Protein 6Z34 (pdb70)

Nearest PDB structures (foldseek):
  6z34-assembly1_A  TM=1.003E+00  e=8.029E-71  Pseudomonas putida
  3bry-assembly2_B  TM=9.097E-01  e=4.005E-40  unclassified
  3brz-assembly1_A  TM=8.830E-01  e=1.933E-33  unclassified
  6z38-assembly1_A  TM=8.988E-01  e=1.461E-32  Pseudomonas putida
  6z37-assembly1_A  TM=9.033E-01  e=4.116E-32  Pseudomonas putida

Radius of gyration: 23.29 Å; Cα contacts (8 Å, |Δi|>4): 1225; chains: 1; bounding box: 44×34×77 Å

Structure (mmCIF, N/CA/C/O backbone):
data_6Z34
#
_entry.id   6Z34
#
_cell.length_a   78.890
_cell.length_b   87.580
_cell.length_c   132.780
_cell.angle_alpha   90.000
_cell.angle_beta   90.000
_cell.angle_gamma   90.000
#
_symmetry.space_group_name_H-M   'I 2 2 2'
#
loop_
_entity.id
_entity.type
_entity.pdbx_description
1 polymer CymD
2 water water
#
loop_
_atom_site.group_PDB
_atom_site.id
_atom_site.type_symbol
_atom_site.label_atom_id
_atom_site.label_alt_id
_atom_site.label_comp_id
_atom_site.label_asym_id
_atom_site.label_entity_id
_atom_site.label_seq_id
_atom_site.pdbx_PDB_ins_code
_atom_site.Cartn_x
_atom_site.Cartn_y
_atom_site.Cartn_z
_atom_site.occupancy
_atom_site.B_iso_or_equiv
_atom_site.auth_seq_id
_atom_site.auth_comp_id
_atom_site.auth_asym_id
_atom_site.auth_atom_id
_atom_site.pdbx_PDB_model_num
ATOM 1 N N . ALA A 1 3 ? 24.455 102.078 145.783 1.00 114.38 3 ALA A N 1
ATOM 2 C CA . ALA A 1 3 ? 25.814 102.175 146.311 1.00 118.65 3 ALA A CA 1
ATOM 3 C C . ALA A 1 3 ? 26.179 103.643 146.549 1.00 124.94 3 ALA A C 1
ATOM 4 O O . ALA A 1 3 ? 26.643 104.017 147.633 1.00 116.17 3 ALA A O 1
ATOM 6 N N . PHE A 1 4 ? 25.963 104.463 145.517 1.00 129.55 4 PHE A N 1
ATOM 7 C CA . PHE A 1 4 ? 26.012 105.917 145.630 1.00 138.40 4 PHE A CA 1
ATOM 8 C C . PHE A 1 4 ? 24.793 106.422 146.394 1.00 147.68 4 PHE A C 1
ATOM 9 O O . PHE A 1 4 ? 24.403 105.872 147.430 1.00 156.19 4 PHE A O 1
ATOM 17 N N . ASN A 1 5 ? 24.199 107.490 145.876 1.00 149.47 5 ASN A N 1
ATOM 18 C CA . ASN A 1 5 ? 22.828 107.881 146.173 1.00 142.34 5 ASN A CA 1
ATOM 19 C C . ASN A 1 5 ? 22.211 108.175 144.816 1.00 137.27 5 ASN A C 1
ATOM 20 O O . ASN A 1 5 ? 22.575 109.170 144.181 1.00 131.52 5 ASN A O 1
ATOM 25 N N . LEU A 1 6 ? 21.313 107.298 144.350 1.00 131.96 6 LEU A N 1
ATOM 26 C CA . LEU A 1 6 ? 20.824 107.379 142.973 1.00 120.59 6 LEU A CA 1
ATOM 27 C C . LEU A 1 6 ? 20.327 108.783 142.664 1.00 124.87 6 LEU A C 1
ATOM 28 O O . LEU A 1 6 ? 19.126 109.047 142.616 1.00 129.39 6 LEU A O 1
ATOM 33 N N . VAL A 1 7 ? 21.282 109.708 142.553 1.00 120.72 7 VAL A N 1
ATOM 34 C CA . VAL A 1 7 ? 21.183 110.801 141.595 1.00 109.44 7 VAL A CA 1
ATOM 35 C C . VAL A 1 7 ? 21.511 110.284 140.208 1.00 92.78 7 VAL A C 1
ATOM 36 O O . VAL A 1 7 ? 21.389 111.026 139.228 1.00 107.76 7 VAL A O 1
ATOM 40 N N . GLY A 1 8 ? 21.866 109.005 140.093 1.00 71.03 8 GLY A N 1
ATOM 41 C CA . GLY A 1 8 ? 22.133 108.352 138.821 1.00 73.76 8 GLY A CA 1
ATOM 42 C C . GLY A 1 8 ? 23.576 107.884 138.717 1.00 69.30 8 GLY A C 1
ATOM 43 O O . GLY A 1 8 ? 24.367 107.995 139.656 1.00 66.23 8 GLY A O 1
ATOM 44 N N . VAL A 1 9 ? 23.911 107.340 137.548 1.00 58.03 9 VAL A N 1
ATOM 45 C CA . VAL A 1 9 ? 25.269 106.893 137.243 1.00 59.21 9 VAL A CA 1
ATOM 46 C C . VAL A 1 9 ? 25.758 107.626 135.998 1.00 56.08 9 VAL A C 1
ATOM 47 O O . VAL A 1 9 ? 25.288 107.355 134.880 1.00 51.82 9 VAL A O 1
ATOM 51 N N . GLY A 1 10 ? 26.712 108.538 136.184 1.00 49.40 10 GLY A N 1
ATOM 52 C CA . GLY A 1 10 ? 27.291 109.286 135.087 1.00 51.45 10 GLY A CA 1
ATOM 53 C C . GLY A 1 10 ? 26.528 110.572 134.811 1.00 60.40 10 GLY A C 1
ATOM 54 O O . GLY A 1 10 ? 25.413 110.775 135.306 1.00 57.21 10 GLY A O 1
ATOM 55 N N . PRO A 1 11 ? 27.110 111.464 134.000 1.00 61.71 11 PRO A N 1
ATOM 56 C CA . PRO A 1 11 ? 26.523 112.814 133.848 1.00 51.76 11 PRO A CA 1
ATOM 57 C C . PRO A 1 11 ? 25.225 112.851 133.067 1.00 52.71 11 PRO A C 1
ATOM 58 O O . PRO A 1 11 ? 24.467 113.822 133.210 1.00 51.05 11 PRO A O 1
ATOM 62 N N . VAL A 1 12 ? 24.941 111.847 132.241 1.00 49.26 12 VAL A N 1
ATOM 63 C CA . VAL A 1 12 ? 23.719 111.886 131.441 1.00 57.50 12 VAL A CA 1
ATOM 64 C C . VAL A 1 12 ? 22.527 111.473 132.293 1.00 58.28 12 VAL A C 1
ATOM 65 O O . VAL A 1 12 ? 21.473 112.131 132.291 1.00 46.64 12 VAL A O 1
ATOM 69 N N . SER A 1 13 ? 22.676 110.364 133.017 1.00 45.18 13 SER A N 1
ATOM 70 C CA . SER A 1 13 ? 21.672 109.955 133.986 1.00 48.38 13 SER A CA 1
ATOM 71 C C . SER A 1 13 ? 21.508 111.005 135.086 1.00 53.12 13 SER A C 1
ATOM 72 O O . SER A 1 13 ? 20.386 111.433 135.384 1.00 55.02 13 SER A O 1
ATOM 75 N N . GLN A 1 14 ? 22.617 111.459 135.685 1.00 49.30 14 GLN A N 1
ATOM 76 C CA . GLN A 1 14 ? 22.503 112.439 136.770 1.00 49.66 14 GLN A CA 1
ATOM 77 C C . GLN A 1 14 ? 21.930 113.761 136.275 1.00 52.19 14 GLN A C 1
ATOM 78 O O . GLN A 1 14 ? 21.183 114.423 136.996 1.00 57.47 14 GLN A O 1
ATOM 84 N N . GLY A 1 15 ? 22.279 114.176 135.054 1.00 59.75 15 GLY A N 1
ATOM 85 C CA . GLY A 1 15 ? 21.718 115.407 134.530 1.00 52.16 15 GLY A CA 1
ATOM 86 C C . GLY A 1 15 ? 20.220 115.338 134.356 1.00 58.77 15 GLY A C 1
ATOM 87 O O . GLY A 1 15 ? 19.556 116.383 134.286 1.00 52.81 15 GLY A O 1
ATOM 88 N N . MET A 1 16 ? 19.669 114.125 134.301 1.00 52.35 16 MET A N 1
ATOM 89 C CA . MET A 1 16 ? 18.245 113.889 134.104 1.00 59.36 16 MET A CA 1
ATOM 90 C C . MET A 1 16 ? 17.617 113.283 135.355 1.00 64.19 16 MET A C 1
ATOM 91 O O . MET A 1 16 ? 16.739 112.422 135.263 1.00 60.18 16 MET A O 1
ATOM 96 N N . GLY A 1 17 ? 18.097 113.699 136.530 1.00 57.64 17 GLY A N 1
ATOM 97 C CA . GLY A 1 17 ? 17.465 113.331 137.777 1.00 51.85 17 GLY A CA 1
ATOM 98 C C . GLY A 1 17 ? 17.620 111.889 138.203 1.00 53.56 17 GLY A C 1
ATOM 99 O O . GLY A 1 17 ? 16.946 111.482 139.148 1.00 51.25 17 GLY A O 1
ATOM 100 N N . GLY A 1 18 ? 18.473 111.098 137.540 1.00 51.10 18 GLY A N 1
ATOM 101 C CA . GLY A 1 18 ? 18.712 109.714 137.928 1.00 48.11 18 GLY A CA 1
ATOM 102 C C . GLY A 1 18 ? 18.123 108.630 137.041 1.00 53.45 18 GLY A C 1
ATOM 103 O O . GLY A 1 18 ? 18.198 107.445 137.401 1.00 52.67 18 GLY A O 1
ATOM 104 N N . ILE A 1 19 ? 17.558 108.977 135.889 1.00 50.90 19 ILE A N 1
ATOM 105 C CA . ILE A 1 19 ? 16.891 107.967 135.077 1.00 47.38 19 ILE A CA 1
ATOM 106 C C . ILE A 1 19 ? 17.921 107.058 134.412 1.00 47.67 19 ILE A C 1
ATOM 107 O O . ILE A 1 19 ? 19.113 107.381 134.369 1.00 46.66 19 ILE A O 1
ATOM 112 N N . GLY A 1 20 ? 17.466 105.933 133.857 1.00 48.27 20 GLY A N 1
ATOM 113 C CA . GLY A 1 20 ? 18.338 105.070 133.087 1.00 51.18 20 GLY A CA 1
ATOM 114 C C . GLY A 1 20 ? 17.809 103.671 132.835 1.00 52.48 20 GLY A C 1
ATOM 115 O O . GLY A 1 20 ? 18.443 102.889 132.125 1.00 47.79 20 GLY A O 1
ATOM 116 N N . ALA A 1 21 ? 16.655 103.335 133.418 1.00 48.49 21 ALA A N 1
ATOM 117 C CA . ALA A 1 21 ? 16.084 102.002 133.228 1.00 50.55 21 ALA A CA 1
ATOM 118 C C . ALA A 1 21 ? 15.775 101.712 131.757 1.00 50.45 21 ALA A C 1
ATOM 119 O O . ALA A 1 21 ? 15.822 100.554 131.324 1.00 52.38 21 ALA A O 1
ATOM 121 N N . ALA A 1 22 ? 15.428 102.740 130.985 1.00 46.22 22 ALA A N 1
ATOM 122 C CA . ALA A 1 22 ? 15.078 102.579 129.588 1.00 53.45 22 ALA A CA 1
ATOM 123 C C . ALA A 1 22 ? 15.825 103.550 128.685 1.00 58.98 22 ALA A C 1
ATOM 124 O O . ALA A 1 22 ? 15.760 103.410 127.459 1.00 58.12 22 ALA A O 1
ATOM 126 N N . PHE A 1 23 ? 16.544 104.508 129.251 1.00 54.63 23 PHE A N 1
ATOM 127 C CA . PHE A 1 23 ? 17.187 105.555 128.486 1.00 53.98 23 PHE A CA 1
ATOM 128 C C . PHE A 1 23 ? 18.671 105.252 128.305 1.00 57.59 23 PHE A C 1
ATOM 129 O O . PHE A 1 23 ? 19.350 104.856 129.258 1.00 58.55 23 PHE A O 1
ATOM 137 N N . ASN A 1 24 ? 19.167 105.457 127.084 1.00 50.41 24 ASN A N 1
ATOM 138 C CA . ASN A 1 24 ? 20.563 105.201 126.761 1.00 44.91 24 ASN A CA 1
ATOM 139 C C . ASN A 1 24 ? 21.469 106.173 127.499 1.00 49.87 24 ASN A C 1
ATOM 140 O O . ASN A 1 24 ? 21.704 107.283 127.015 1.00 47.57 24 ASN A O 1
ATOM 145 N N . ILE A 1 25 ? 21.987 105.767 128.660 1.00 55.76 25 ILE A N 1
ATOM 146 C CA . ILE A 1 25 ? 22.806 106.651 129.480 1.00 53.43 25 ILE A CA 1
ATOM 147 C C . ILE A 1 25 ? 24.274 106.421 129.138 1.00 66.36 25 ILE A C 1
ATOM 148 O O . ILE A 1 25 ? 25.172 106.956 129.803 1.00 71.62 25 ILE A O 1
ATOM 153 N N . GLY A 1 26 ? 24.523 105.622 128.097 1.00 64.36 26 GLY A N 1
ATOM 154 C CA . GLY A 1 26 ? 25.879 105.319 127.681 1.00 50.40 26 GLY A CA 1
ATOM 155 C C . GLY A 1 26 ? 26.460 104.122 128.420 1.00 54.00 26 GLY A C 1
ATOM 156 O O . GLY A 1 26 ? 25.741 103.246 128.913 1.00 52.37 26 GLY A O 1
ATOM 157 N N . ALA A 1 27 ? 27.793 104.097 128.505 1.00 47.11 27 ALA A N 1
ATOM 158 C CA . ALA A 1 27 ? 28.480 102.968 129.121 1.00 41.76 27 ALA A CA 1
ATOM 159 C C . ALA A 1 27 ? 28.087 102.755 130.573 1.00 44.33 27 ALA A C 1
ATOM 160 O O . ALA A 1 27 ? 28.182 101.628 131.071 1.00 51.42 27 ALA A O 1
ATOM 162 N N . GLN A 1 28 ? 27.670 103.811 131.273 1.00 50.07 28 GLN A N 1
ATOM 163 C CA . GLN A 1 28 ? 27.223 103.657 132.653 1.00 47.45 28 GLN A CA 1
ATOM 164 C C . GLN A 1 28 ? 26.037 102.711 132.790 1.00 48.83 28 GLN A C 1
ATOM 165 O O . GLN A 1 28 ? 25.738 102.290 133.916 1.00 43.34 28 GLN A O 1
ATOM 171 N N . GLY A 1 29 ? 25.383 102.329 131.679 1.00 43.67 29 GLY A N 1
ATOM 172 C CA . GLY A 1 29 ? 24.326 101.336 131.761 1.00 43.01 29 GLY A CA 1
ATOM 173 C C . GLY A 1 29 ? 24.785 100.049 132.419 1.00 48.92 29 GLY A C 1
ATOM 174 O O . GLY A 1 29 ? 23.987 99.345 133.040 1.00 48.78 29 GLY A O 1
ATOM 175 N N . MET A 1 30 ? 26.069 99.721 132.288 1.00 44.65 30 MET A N 1
ATOM 176 C CA . MET A 1 30 ? 26.721 98.656 133.046 1.00 52.03 30 MET A CA 1
ATOM 177 C C . MET A 1 30 ? 26.299 98.641 134.517 1.00 52.68 30 MET A C 1
ATOM 178 O O . MET A 1 30 ? 26.190 97.575 135.143 1.00 44.49 30 MET A O 1
ATOM 183 N N . MET A 1 31 ? 26.098 99.826 135.089 1.00 46.52 31 MET A N 1
ATOM 184 C CA . MET A 1 31 ? 25.810 99.950 136.510 1.00 57.84 31 MET A CA 1
ATOM 185 C C . MET A 1 31 ? 24.369 100.334 136.775 1.00 53.01 31 MET A C 1
ATOM 186 O O . MET A 1 31 ? 24.029 100.626 137.919 1.00 48.86 31 MET A O 1
ATOM 191 N N . LEU A 1 32 ? 23.519 100.375 135.748 1.00 40.10 32 LEU A N 1
ATOM 192 C CA . LEU A 1 32 ? 22.108 100.662 135.985 1.00 46.66 32 LEU A CA 1
ATOM 193 C C . LEU A 1 32 ? 21.294 99.551 135.349 1.00 48.14 32 LEU A C 1
ATOM 194 O O . LEU A 1 32 ? 21.046 98.509 135.977 1.00 47.62 32 LEU A O 1
ATOM 199 N N . ASN A 1 33 ? 20.901 99.740 134.095 1.00 45.82 33 ASN A N 1
ATOM 200 C CA . ASN A 1 33 ? 20.263 98.662 133.345 1.00 45.38 33 ASN A CA 1
ATOM 201 C C . ASN A 1 33 ? 21.177 98.329 132.178 1.00 47.57 33 ASN A C 1
ATOM 202 O O . ASN A 1 33 ? 21.210 99.059 131.168 1.00 43.54 33 ASN A O 1
ATOM 207 N N . PRO A 1 34 ? 21.961 97.259 132.284 1.00 48.16 34 PRO A N 1
ATOM 208 C CA . PRO A 1 34 ? 22.880 96.911 131.193 1.00 40.40 34 PRO A CA 1
ATOM 209 C C . PRO A 1 34 ? 22.180 96.595 129.880 1.00 41.23 34 PRO A C 1
ATOM 210 O O . PRO A 1 34 ? 22.835 96.632 128.833 1.00 42.92 34 PRO A O 1
ATOM 214 N N . ALA A 1 35 ? 20.870 96.324 129.880 1.00 44.58 35 ALA A N 1
ATOM 215 C CA . ALA A 1 35 ? 20.181 96.126 128.606 1.00 41.30 35 ALA A CA 1
ATOM 216 C C . ALA A 1 35 ? 20.265 97.371 127.737 1.00 44.62 35 ALA A C 1
ATOM 217 O O . ALA A 1 35 ? 20.202 97.264 126.505 1.00 46.48 35 ALA A O 1
ATOM 219 N N . THR A 1 36 ? 20.460 98.557 128.344 1.00 43.03 36 THR A N 1
ATOM 220 C CA . THR A 1 36 ? 20.488 99.773 127.528 1.00 45.22 36 THR A CA 1
ATOM 221 C C . THR A 1 36 ? 21.756 99.888 126.692 1.00 53.97 36 THR A C 1
ATOM 222 O O . THR A 1 36 ? 21.810 100.739 125.798 1.00 53.04 36 THR A O 1
ATOM 226 N N . LEU A 1 37 ? 22.775 99.068 126.970 1.00 52.75 37 LEU A N 1
ATOM 227 C CA . LEU A 1 37 ? 24.000 99.111 126.185 1.00 48.30 37 LEU A CA 1
ATOM 228 C C . LEU A 1 37 ? 23.777 98.736 124.730 1.00 48.47 37 LEU A C 1
ATOM 229 O O . LEU A 1 37 ? 24.548 99.177 123.876 1.00 52.11 37 LEU A O 1
ATOM 234 N N . THR A 1 38 ? 22.736 97.956 124.415 1.00 49.92 38 THR A N 1
ATOM 235 C CA . THR A 1 38 ? 22.434 97.705 123.004 1.00 52.81 38 THR A CA 1
ATOM 236 C C . THR A 1 38 ? 22.026 98.971 122.254 1.00 50.89 38 THR A C 1
ATOM 237 O O . THR A 1 38 ? 22.026 98.953 121.020 1.00 53.61 38 THR A O 1
ATOM 241 N N . GLN A 1 39 ? 21.716 100.067 122.960 1.00 51.46 39 GLN A N 1
ATOM 242 C CA . GLN A 1 39 ? 21.422 101.357 122.327 1.00 44.60 39 GLN A CA 1
ATOM 243 C C . GLN A 1 39 ? 22.682 102.053 121.804 1.00 50.42 39 GLN A C 1
ATOM 244 O O . GLN A 1 39 ? 22.577 102.938 120.950 1.00 46.56 39 GLN A O 1
ATOM 250 N N . MET A 1 40 ? 23.866 101.698 122.305 1.00 44.14 40 MET A N 1
ATOM 251 C CA . MET A 1 40 ? 25.080 102.360 121.839 1.00 49.22 40 MET A CA 1
ATOM 252 C C . MET A 1 40 ? 25.446 101.905 120.433 1.00 50.11 40 MET A C 1
ATOM 253 O O . MET A 1 40 ? 25.152 100.779 120.033 1.00 49.86 40 MET A O 1
ATOM 258 N N . GLN A 1 41 ? 26.114 102.797 119.694 1.00 46.07 41 GLN A N 1
ATOM 259 C CA . GLN A 1 41 ? 26.577 102.490 118.345 1.00 46.77 41 GLN A CA 1
ATOM 260 C C . GLN A 1 41 ? 27.630 101.389 118.372 1.00 50.05 41 GLN A C 1
ATOM 261 O O . GLN A 1 41 ? 28.330 101.187 119.368 1.00 49.94 41 GLN A O 1
ATOM 267 N N . GLU A 1 42 ? 27.729 100.670 117.259 1.00 50.24 42 GLU A N 1
ATOM 268 C CA . GLU A 1 42 ? 28.749 99.650 117.093 1.00 48.05 42 GLU A CA 1
ATOM 269 C C . GLU A 1 42 ? 30.124 100.301 117.078 1.00 61.22 42 GLU A C 1
ATOM 270 O O . GLU A 1 42 ? 30.296 101.427 116.597 1.00 61.14 42 GLU A O 1
ATOM 276 N N . GLY A 1 43 ? 31.107 99.587 117.639 1.00 58.22 43 GLY A N 1
ATOM 277 C CA . GLY A 1 43 ? 32.477 100.030 117.764 1.00 49.28 43 GLY A CA 1
ATOM 278 C C . GLY A 1 43 ? 32.964 99.839 119.194 1.00 50.15 43 GLY A C 1
ATOM 279 O O . GLY A 1 43 ? 32.438 99.014 119.949 1.00 54.09 43 GLY A O 1
ATOM 280 N N . MET A 1 44 ? 33.972 100.617 119.572 1.00 44.34 44 MET A N 1
ATOM 281 C CA . MET A 1 44 ? 34.601 100.504 120.875 1.00 50.22 44 MET A CA 1
ATOM 282 C C . MET A 1 44 ? 34.601 101.858 121.545 1.00 51.44 44 MET A C 1
ATOM 283 O O . MET A 1 44 ? 35.001 102.862 120.941 1.00 50.03 44 MET A O 1
ATOM 288 N N . HIS A 1 45 ? 34.155 101.861 122.793 1.00 52.15 45 HIS A N 1
ATOM 289 C CA . HIS A 1 45 ? 33.865 103.070 123.543 1.00 56.89 45 HIS A CA 1
ATOM 290 C C . HIS A 1 45 ? 34.713 103.075 124.800 1.00 51.86 45 HIS A C 1
ATOM 291 O O . HIS A 1 45 ? 34.780 102.070 125.516 1.00 55.95 45 HIS A O 1
ATOM 298 N N . LEU A 1 46 ? 35.383 104.191 125.043 1.00 47.07 46 LEU A N 1
ATOM 299 C CA . LEU A 1 46 ? 36.235 104.365 126.205 1.00 47.57 46 LEU A CA 1
ATOM 300 C C . LEU A 1 46 ? 35.722 105.577 126.944 1.00 41.57 46 LEU A C 1
ATOM 301 O O . LEU A 1 46 ? 35.594 106.653 126.355 1.00 48.98 46 LEU A O 1
ATOM 306 N N . GLY A 1 47 ? 35.437 105.408 128.224 1.00 40.91 47 GLY A N 1
ATOM 307 C CA . GLY A 1 47 ? 34.875 106.501 128.972 1.00 41.12 47 GLY A CA 1
ATOM 308 C C . GLY A 1 47 ? 35.702 106.784 130.199 1.00 48.57 47 GLY A C 1
ATOM 309 O O . GLY A 1 47 ? 36.158 105.864 130.895 1.00 41.80 47 GLY A O 1
ATOM 310 N N . LEU A 1 48 ? 35.889 108.077 130.451 1.00 47.12 48 LEU A N 1
ATOM 311 C CA . LEU A 1 48 ? 36.673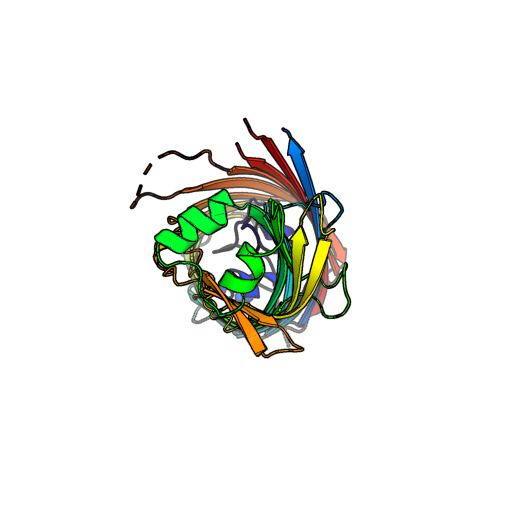 108.608 131.548 1.00 55.35 48 LEU A CA 1
ATOM 312 C C . LEU A 1 48 ? 35.838 109.680 132.185 1.00 47.23 48 LEU A C 1
ATOM 313 O O . LEU A 1 48 ? 35.417 110.613 131.490 1.00 49.26 48 LEU A O 1
ATOM 318 N N . GLY A 1 49 ? 35.685 109.606 133.498 1.00 42.34 49 GLY A N 1
ATOM 319 C CA . GLY A 1 49 ? 34.927 110.646 134.160 1.00 47.94 49 GLY A CA 1
ATOM 320 C C . GLY A 1 49 ? 35.098 110.548 135.653 1.00 49.95 49 GLY A C 1
ATOM 321 O O . GLY A 1 49 ? 35.741 109.628 136.171 1.00 50.70 49 GLY A O 1
ATOM 322 N N . MET A 1 50 ? 34.484 111.507 136.342 1.00 51.21 50 MET A N 1
ATOM 323 C CA . MET A 1 50 ? 34.497 111.507 137.791 1.00 56.52 50 MET A CA 1
ATOM 324 C C . MET A 1 50 ? 33.301 112.280 138.314 1.00 60.18 50 MET A C 1
ATOM 325 O O . MET A 1 50 ? 32.742 113.148 137.632 1.00 55.26 50 MET A O 1
ATOM 330 N N . ASP A 1 51 ? 32.937 111.958 139.555 1.00 59.21 51 ASP A N 1
ATOM 331 C CA . ASP A 1 51 ? 31.988 112.722 140.346 1.00 59.06 51 ASP A CA 1
ATOM 332 C C . ASP A 1 51 ? 32.755 113.481 141.418 1.00 61.76 51 ASP A C 1
ATOM 333 O O . ASP A 1 51 ? 33.686 112.945 142.030 1.00 59.61 51 ASP A O 1
ATOM 338 N N . ILE A 1 52 ? 32.365 114.732 141.626 1.00 58.20 52 ILE A N 1
ATOM 339 C CA . ILE A 1 52 ? 32.974 115.618 142.601 1.00 60.70 52 ILE A CA 1
ATOM 340 C C . ILE A 1 52 ? 31.859 116.033 143.544 1.00 66.87 52 ILE A C 1
ATOM 341 O O . ILE A 1 52 ? 30.988 116.836 143.177 1.00 65.86 52 ILE A O 1
ATOM 346 N N . ILE A 1 53 ? 31.867 115.470 144.746 1.00 63.83 53 ILE A N 1
ATOM 347 C CA . ILE A 1 53 ? 30.799 115.654 145.712 1.00 58.11 53 ILE A CA 1
ATOM 348 C C . ILE A 1 53 ? 31.316 116.550 146.825 1.00 67.04 53 ILE A C 1
ATOM 349 O O . ILE A 1 53 ? 32.263 116.185 147.530 1.00 59.84 53 ILE A O 1
ATOM 354 N N . THR A 1 54 ? 30.695 117.716 146.978 1.00 69.49 54 THR A N 1
ATOM 355 C CA . THR A 1 54 ? 30.884 118.581 148.131 1.00 75.35 54 THR A CA 1
ATOM 356 C C . THR A 1 54 ? 29.582 118.643 148.919 1.00 76.86 54 THR A C 1
ATOM 357 O O . THR A 1 54 ? 28.502 118.808 148.340 1.00 78.27 54 THR A O 1
ATOM 361 N N . ALA A 1 55 ? 29.682 118.507 150.234 1.00 75.31 55 ALA A N 1
ATOM 362 C CA . ALA A 1 55 ? 28.508 118.490 151.087 1.00 77.68 55 ALA A CA 1
ATOM 363 C C . ALA A 1 55 ? 28.623 119.556 152.166 1.00 91.32 55 ALA A C 1
ATOM 364 O O . ALA A 1 55 ? 29.709 120.064 152.455 1.00 92.43 55 ALA A O 1
ATOM 366 N N . GLU A 1 56 ? 27.474 119.893 152.752 1.00 95.09 56 GLU A N 1
ATOM 367 C CA . GLU A 1 56 ? 27.381 120.901 153.798 1.00 97.84 56 GLU A CA 1
ATOM 368 C C . GLU A 1 56 ? 26.250 120.498 154.728 1.00 94.42 56 GLU A C 1
ATOM 369 O O . GLU A 1 56 ? 25.227 119.977 154.280 1.00 90.22 56 GLU A O 1
ATOM 375 N N . LEU A 1 57 ? 26.428 120.741 156.020 1.00 103.40 57 LEU A N 1
ATOM 376 C CA . LEU A 1 57 ? 25.426 120.332 156.990 1.00 101.04 57 LEU A CA 1
ATOM 377 C C . LEU A 1 57 ? 25.231 121.448 158.000 1.00 108.98 57 LEU A C 1
ATOM 378 O O . LEU A 1 57 ? 26.172 121.823 158.703 1.00 112.63 57 LEU A O 1
ATOM 383 N N . GLU A 1 58 ? 24.004 121.969 158.063 1.00 117.43 58 GLU A N 1
ATOM 384 C CA . GLU A 1 58 ? 23.639 123.071 158.947 1.00 123.81 58 GLU A CA 1
ATOM 385 C C . GLU A 1 58 ? 23.093 122.534 160.265 1.00 118.25 58 GLU A C 1
ATOM 386 O O . GLU A 1 58 ? 22.319 121.569 160.278 1.00 114.15 58 GLU A O 1
ATOM 392 N N . VAL A 1 59 ? 23.491 123.181 161.364 1.00 117.48 59 VAL A N 1
ATOM 393 C CA . VAL A 1 59 ? 23.106 122.807 162.737 1.00 116.53 59 VAL A CA 1
ATOM 394 C C . VAL A 1 59 ? 22.970 121.296 162.932 1.00 112.18 59 VAL A C 1
ATOM 395 O O . VAL A 1 59 ? 23.441 120.737 163.920 1.00 111.97 59 VAL A O 1
ATOM 399 N N . ARG A 1 75 ? 33.539 114.158 159.673 1.00 152.14 75 ARG A N 1
ATOM 400 C CA . ARG A 1 75 ? 32.588 114.751 158.740 1.00 152.94 75 ARG A CA 1
ATOM 401 C C . ARG A 1 75 ? 33.229 115.882 157.935 1.00 153.49 75 ARG A C 1
ATOM 402 O O . ARG A 1 75 ? 33.170 117.049 158.326 1.00 156.60 75 ARG A O 1
ATOM 410 N N . ASN A 1 76 ? 33.840 115.527 156.808 1.00 149.03 76 ASN A N 1
ATOM 411 C CA . ASN A 1 76 ? 34.543 116.477 155.954 1.00 148.58 76 ASN A CA 1
ATOM 412 C C . ASN A 1 76 ? 33.620 116.937 154.832 1.00 148.90 76 ASN A C 1
ATOM 413 O O . ASN A 1 76 ? 33.086 116.113 154.081 1.00 148.41 76 ASN A O 1
ATOM 418 N N . ASN A 1 77 ? 33.425 118.254 154.730 1.00 145.98 77 ASN A N 1
ATOM 419 C CA . ASN A 1 77 ? 32.682 118.804 153.604 1.00 139.16 77 ASN A CA 1
ATOM 420 C C . ASN A 1 77 ? 33.481 118.741 152.312 1.00 136.21 77 ASN A C 1
ATOM 421 O O . ASN A 1 77 ? 32.886 118.762 151.228 1.00 126.02 77 ASN A O 1
ATOM 426 N N . GLY A 1 78 ? 34.808 118.632 152.417 1.00 141.15 78 GLY A N 1
ATOM 427 C CA . GLY A 1 78 ? 35.723 118.807 151.313 1.00 136.38 78 GLY A CA 1
ATOM 428 C C . GLY A 1 78 ? 35.416 117.964 150.098 1.00 126.96 78 GLY A C 1
ATOM 429 O O . GLY A 1 78 ? 34.678 116.975 150.160 1.00 132.20 78 GLY A O 1
ATOM 430 N N . PRO A 1 79 ? 35.991 118.351 148.958 1.00 111.53 79 PRO A N 1
ATOM 431 C CA . PRO A 1 79 ? 35.696 117.659 147.698 1.00 94.13 79 PRO A CA 1
ATOM 432 C C . PRO A 1 79 ? 36.001 116.172 147.741 1.00 91.19 79 PRO A C 1
ATOM 433 O O . PRO A 1 79 ? 37.164 115.772 147.839 1.00 100.22 79 PRO A O 1
ATOM 437 N N . TYR A 1 80 ? 34.962 115.345 147.682 1.00 81.42 80 TYR A N 1
ATOM 438 C CA . TYR A 1 80 ? 35.129 113.926 147.417 1.00 68.15 80 TYR A CA 1
ATOM 439 C C . TYR A 1 80 ? 35.119 113.705 145.910 1.00 70.63 80 TYR A C 1
ATOM 440 O O . TYR A 1 80 ? 34.316 114.299 145.186 1.00 74.66 80 TYR A O 1
ATOM 449 N N . VAL A 1 81 ? 36.038 112.870 145.441 1.00 58.34 81 VAL A N 1
ATOM 450 C CA . VAL A 1 81 ? 36.221 112.601 144.027 1.00 52.18 81 VAL A CA 1
ATOM 451 C C . VAL A 1 81 ? 36.006 111.114 143.813 1.00 57.72 81 VAL A C 1
ATOM 452 O O . VAL A 1 81 ? 36.681 110.290 144.443 1.00 61.59 81 VAL A O 1
ATOM 456 N N . ALA A 1 82 ? 35.071 110.775 142.925 1.00 49.11 82 ALA A N 1
ATOM 457 C CA . ALA A 1 82 ? 34.774 109.388 142.577 1.00 53.89 82 ALA A CA 1
ATOM 458 C C . ALA A 1 82 ? 35.005 109.170 141.087 1.00 56.05 82 ALA A C 1
ATOM 459 O O . ALA A 1 82 ? 34.180 109.604 140.265 1.00 49.96 82 ALA A O 1
ATOM 461 N N . PRO A 1 83 ? 36.103 108.527 140.688 1.00 60.50 83 PRO A N 1
ATOM 462 C CA . PRO A 1 83 ? 36.352 108.281 139.259 1.00 49.93 83 PRO A CA 1
ATOM 463 C C . PRO A 1 83 ? 35.546 107.111 138.716 1.00 55.95 83 PRO A C 1
ATOM 464 O O . PRO A 1 83 ? 35.137 106.200 139.444 1.00 54.16 83 PRO A O 1
ATOM 468 N N . GLU A 1 84 ? 35.336 107.149 137.396 1.00 45.30 84 GLU A N 1
ATOM 469 C CA . GLU A 1 84 ? 34.665 106.081 136.671 1.00 47.32 84 GLU A CA 1
ATOM 470 C C . GLU A 1 84 ? 35.402 105.815 135.369 1.00 50.46 84 GLU A C 1
ATOM 471 O O . GLU A 1 84 ? 35.678 106.746 134.609 1.00 57.32 84 GLU A O 1
ATOM 477 N N . LEU A 1 85 ? 35.676 104.539 135.114 1.00 49.12 85 LEU A N 1
ATOM 478 C CA . LEU A 1 85 ? 36.361 104.044 133.929 1.00 49.18 85 LEU A CA 1
ATOM 479 C C . LEU A 1 85 ? 35.455 103.058 133.215 1.00 47.27 85 LEU A C 1
ATOM 480 O O . LEU A 1 85 ? 34.877 102.184 133.864 1.00 47.24 85 LEU A O 1
ATOM 485 N N . SER A 1 86 ? 35.381 103.141 131.877 1.00 42.98 86 SER A N 1
ATOM 486 C CA . SER A 1 86 ? 34.606 102.145 131.143 1.00 42.55 86 SER A CA 1
ATOM 487 C C . SER A 1 86 ? 35.202 101.838 129.781 1.00 47.53 86 SER A C 1
ATOM 488 O O . SER A 1 86 ? 35.717 102.717 129.083 1.00 52.36 86 SER A O 1
ATOM 491 N N . LEU A 1 87 ? 35.081 100.566 129.414 1.00 41.89 87 LEU A N 1
ATOM 492 C CA . LEU A 1 87 ? 35.430 100.043 128.103 1.00 47.00 87 LEU A CA 1
ATOM 493 C C . LEU A 1 87 ? 34.248 99.199 127.647 1.00 49.33 87 LEU A C 1
ATOM 494 O O . LEU A 1 87 ? 33.914 98.204 128.296 1.00 52.13 87 LEU A O 1
ATOM 499 N N . VAL A 1 88 ? 33.624 99.578 126.537 1.00 47.75 88 VAL A N 1
ATOM 500 C CA . VAL A 1 88 ? 32.473 98.861 126.003 1.00 49.81 88 VAL A CA 1
ATOM 501 C C . VAL A 1 88 ? 32.727 98.517 124.536 1.00 51.47 88 VAL A C 1
ATOM 502 O O . VAL A 1 88 ? 33.062 99.396 123.736 1.00 58.42 88 VAL A O 1
ATOM 506 N N . TRP A 1 89 ? 32.545 97.247 124.187 1.00 46.96 89 TRP A N 1
ATOM 507 C CA . TRP A 1 89 ? 32.549 96.792 122.802 1.00 45.84 89 TRP A CA 1
ATOM 508 C C . TRP A 1 89 ? 31.112 96.522 122.345 1.00 51.05 89 TRP A C 1
ATOM 509 O O . TRP A 1 89 ? 30.351 95.827 123.034 1.00 47.81 89 TRP A O 1
ATOM 520 N N . ARG A 1 90 ? 30.743 97.082 121.192 1.00 50.48 90 ARG A N 1
ATOM 521 C CA . ARG A 1 90 ? 29.415 96.923 120.594 1.00 44.90 90 ARG A CA 1
ATOM 522 C C . ARG A 1 90 ? 29.577 96.380 119.185 1.00 43.12 90 ARG A C 1
ATOM 523 O O . ARG A 1 90 ? 30.120 97.069 118.319 1.00 43.92 90 ARG A O 1
ATOM 531 N N . GLY A 1 91 ? 29.088 95.174 118.940 1.00 51.08 91 GLY A N 1
ATOM 532 C CA . GLY A 1 91 ? 29.039 94.643 117.586 1.00 61.60 91 GLY A CA 1
ATOM 533 C C . GLY A 1 91 ? 27.839 93.745 117.360 1.00 56.42 91 GLY A C 1
ATOM 534 O O . GLY A 1 91 ? 27.494 92.906 118.196 1.00 53.43 91 GLY A O 1
ATOM 535 N N . GLU A 1 92 ? 27.229 93.900 116.185 1.00 54.70 92 GLU A N 1
ATOM 536 C CA . GLU A 1 92 ? 26.068 93.103 115.802 1.00 57.83 92 GLU A CA 1
ATOM 537 C C . GLU A 1 92 ? 25.027 93.237 116.905 1.00 53.73 92 GLU A C 1
ATOM 538 O O . GLU A 1 92 ? 24.608 94.359 117.214 1.00 62.60 92 GLU A O 1
ATOM 544 N N . ARG A 1 93 ? 24.642 92.122 117.537 1.00 52.68 93 ARG A N 1
ATOM 545 C CA . ARG A 1 93 ? 23.590 92.085 118.555 1.00 56.12 93 ARG A CA 1
ATOM 546 C C . ARG A 1 93 ? 24.118 92.151 119.975 1.00 56.45 93 ARG A C 1
ATOM 547 O O . ARG A 1 93 ? 23.316 92.168 120.908 1.00 60.92 93 ARG A O 1
ATOM 555 N N . TYR A 1 94 ? 25.434 92.144 120.170 1.00 48.27 94 TYR A N 1
ATOM 556 C CA . TYR A 1 94 ? 26.006 92.019 121.498 1.00 47.70 94 TYR A CA 1
ATOM 557 C C . TYR A 1 94 ? 26.665 93.322 121.913 1.00 54.75 94 TYR A C 1
ATOM 558 O O . TYR A 1 94 ? 27.127 94.106 121.073 1.00 51.41 94 TYR A O 1
ATOM 567 N N . ALA A 1 95 ? 26.681 93.537 123.228 1.00 48.19 95 ALA A N 1
ATOM 568 C CA . ALA A 1 95 ? 27.527 94.520 123.874 1.00 49.58 95 ALA A CA 1
ATOM 569 C C . ALA A 1 95 ? 28.287 93.806 124.972 1.00 47.55 95 ALA A C 1
ATOM 570 O O . ALA A 1 95 ? 27.719 92.958 125.663 1.00 43.63 95 ALA A O 1
ATOM 572 N N . LEU A 1 96 ? 29.586 94.119 125.095 1.00 50.05 96 LEU A N 1
ATOM 573 C CA . LEU A 1 96 ? 30.453 93.608 126.149 1.00 41.98 96 LEU A CA 1
ATOM 574 C C . LEU A 1 96 ? 31.101 94.792 126.834 1.00 50.56 96 LEU A C 1
ATOM 575 O O . LEU 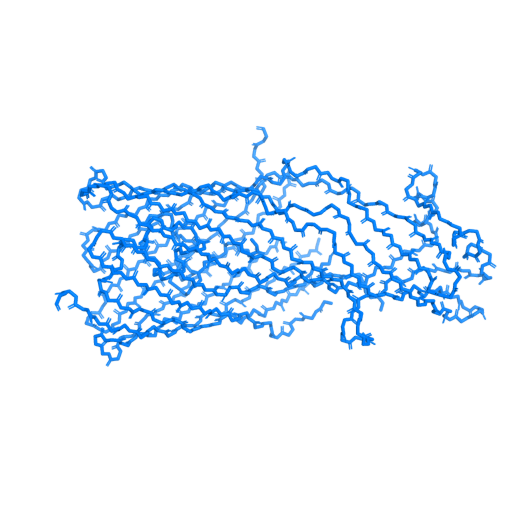A 1 96 ? 31.556 95.731 126.170 1.00 53.33 96 LEU A O 1
ATOM 580 N N . GLY A 1 97 ? 31.145 94.749 128.154 1.00 44.51 97 GLY A N 1
ATOM 581 C CA . GLY A 1 97 ? 31.618 95.885 128.914 1.00 44.95 97 GLY A CA 1
ATOM 582 C C . GLY A 1 97 ? 32.368 95.453 130.148 1.00 44.02 97 GLY A C 1
ATOM 583 O O . GLY A 1 97 ? 32.122 94.387 130.721 1.00 55.48 97 GLY A O 1
ATOM 584 N N . VAL A 1 98 ? 33.283 96.314 130.562 1.00 46.54 98 VAL A N 1
ATOM 585 C CA . VAL A 1 98 ? 33.909 96.220 131.868 1.00 42.62 98 VAL A CA 1
ATOM 586 C C . VAL A 1 98 ? 34.197 97.646 132.309 1.00 45.84 98 VAL A C 1
ATOM 587 O O . VAL A 1 98 ? 34.334 98.550 131.482 1.00 49.95 98 VAL A O 1
ATOM 591 N N . GLY A 1 99 ? 34.285 97.855 133.615 1.00 46.86 99 GLY A N 1
ATOM 592 C CA . GLY A 1 99 ? 34.644 99.172 134.097 1.00 44.21 99 GLY A CA 1
ATOM 593 C C . GLY A 1 99 ? 34.997 99.166 135.569 1.00 46.08 99 GLY A C 1
ATOM 594 O O . GLY A 1 99 ? 35.083 98.117 136.213 1.00 46.98 99 GLY A O 1
ATOM 595 N N . ALA A 1 100 ? 35.226 100.363 136.086 1.00 44.96 100 ALA A N 1
ATOM 596 C CA . ALA A 1 100 ? 35.516 100.550 137.503 1.00 48.31 100 ALA A CA 1
ATOM 597 C C . ALA A 1 100 ? 34.787 101.805 137.931 1.00 52.50 100 ALA A C 1
ATOM 598 O O . ALA A 1 100 ? 35.079 102.893 137.418 1.00 50.99 100 ALA A O 1
ATOM 600 N N . PHE A 1 101 ? 33.835 101.636 138.850 1.00 40.63 101 PHE A N 1
ATOM 601 C CA . PHE A 1 101 ? 32.948 102.693 139.303 1.00 40.06 101 PHE A CA 1
ATOM 602 C C . PHE A 1 101 ? 33.124 102.836 140.809 1.00 51.35 101 PHE A C 1
ATOM 603 O O . PHE A 1 101 ? 32.891 101.883 141.561 1.00 48.13 101 PHE A O 1
ATOM 611 N N . ALA A 1 102 ? 33.526 104.019 141.241 1.00 45.73 102 ALA A N 1
ATOM 612 C CA . ALA A 1 102 ? 33.861 104.282 142.624 1.00 54.90 102 ALA A CA 1
ATOM 613 C C . ALA A 1 102 ? 32.828 105.216 143.222 1.00 56.12 102 ALA A C 1
ATOM 614 O O . ALA A 1 102 ? 32.267 106.073 142.530 1.00 56.76 102 ALA A O 1
ATOM 616 N N . SER A 1 103 ? 32.566 105.026 144.510 1.00 62.69 103 SER A N 1
ATOM 617 C CA . SER A 1 103 ? 31.764 105.961 145.280 1.00 64.46 103 SER A CA 1
ATOM 618 C C . SER A 1 103 ? 32.470 106.245 146.594 1.00 66.69 103 SER A C 1
ATOM 619 O O . SER A 1 103 ? 33.099 105.358 147.180 1.00 69.61 103 SER A O 1
ATOM 622 N N . ASP A 1 104 ? 32.356 107.495 147.040 1.00 72.67 104 ASP A N 1
ATOM 623 C CA . ASP A 1 104 ? 33.050 108.035 148.198 1.00 62.71 104 ASP A CA 1
ATOM 624 C C . ASP A 1 104 ? 32.088 108.955 148.932 1.00 70.63 104 ASP A C 1
ATOM 625 O O . ASP A 1 104 ? 31.339 109.706 148.299 1.00 68.63 104 ASP A O 1
ATOM 630 N N . GLY A 1 105 ? 32.114 108.902 150.260 1.00 73.49 105 GLY A N 1
ATOM 631 C CA . GLY A 1 105 ? 31.284 109.778 151.067 1.00 64.11 105 GLY A CA 1
ATOM 632 C C . GLY A 1 105 ? 31.360 109.368 152.517 1.00 70.52 105 GLY A C 1
ATOM 633 O O . GLY A 1 105 ? 31.901 108.313 152.864 1.00 71.00 105 GLY A O 1
ATOM 634 N N . VAL A 1 106 ? 30.798 110.223 153.371 1.00 74.07 106 VAL A N 1
ATOM 635 C CA . VAL A 1 106 ? 30.907 110.066 154.818 1.00 87.92 106 VAL A CA 1
ATOM 636 C C . VAL A 1 106 ? 29.534 110.217 155.461 1.00 85.95 106 VAL A C 1
ATOM 637 O O . VAL A 1 106 ? 28.720 111.041 155.030 1.00 87.15 106 VAL A O 1
ATOM 641 N N . GLY A 1 107 ? 29.278 109.416 156.496 1.00 84.90 107 GLY A N 1
ATOM 642 C CA . GLY A 1 107 ? 28.060 109.504 157.269 1.00 89.73 107 GLY A CA 1
ATOM 643 C C . GLY A 1 107 ? 28.322 109.981 158.693 1.00 94.62 107 GLY A C 1
ATOM 644 O O . GLY A 1 107 ? 29.459 110.093 159.150 1.00 90.21 107 GLY A O 1
ATOM 645 N N . THR A 1 108 ? 27.225 110.264 159.393 1.00 100.63 108 THR A N 1
ATOM 646 C CA . THR A 1 108 ? 27.266 110.667 160.797 1.00 99.93 108 THR A CA 1
ATOM 647 C C . THR A 1 108 ? 25.950 110.330 161.477 1.00 104.65 108 THR A C 1
ATOM 648 O O . THR A 1 108 ? 25.800 109.252 162.042 1.00 109.56 108 THR A O 1
ATOM 652 N N . LEU A 1 128 ? 37.232 113.740 168.064 1.00 99.76 127 LEU A N 1
ATOM 653 C CA . LEU A 1 128 ? 36.544 112.521 168.485 1.00 99.08 127 LEU A CA 1
ATOM 654 C C . LEU A 1 128 ? 35.080 112.490 168.034 1.00 103.27 127 LEU A C 1
ATOM 655 O O . LEU A 1 128 ? 34.171 112.309 168.851 1.00 95.79 127 LEU A O 1
ATOM 660 N N . GLU A 1 129 ? 34.861 112.659 166.731 1.00 103.61 128 GLU A N 1
ATOM 661 C CA . GLU A 1 129 ? 33.527 112.616 166.154 1.00 107.72 128 GLU A CA 1
ATOM 662 C C . GLU A 1 129 ? 33.102 111.178 165.863 1.00 100.47 128 GLU A C 1
ATOM 663 O O . GLU A 1 129 ? 33.929 110.272 165.713 1.00 101.80 128 GLU A O 1
ATOM 669 N N . ASN A 1 130 ? 31.792 110.978 165.757 1.00 92.42 129 ASN A N 1
ATOM 670 C CA . ASN A 1 130 ? 31.253 109.730 165.233 1.00 84.14 129 ASN A CA 1
ATOM 671 C C . ASN A 1 130 ? 31.072 109.872 163.730 1.00 83.41 129 ASN A C 1
ATOM 672 O O . ASN A 1 130 ? 30.330 110.747 163.269 1.00 94.98 129 ASN A O 1
ATOM 677 N N . TYR A 1 131 ? 31.746 109.019 162.967 1.00 69.09 130 TYR A N 1
ATOM 678 C CA . TYR A 1 131 ? 31.686 109.138 161.524 1.00 66.34 130 TYR A CA 1
ATOM 679 C C . TYR A 1 131 ? 31.973 107.796 160.884 1.00 59.18 130 TYR A C 1
ATOM 680 O O . TYR A 1 131 ? 32.553 106.893 161.489 1.00 65.16 130 TYR A O 1
ATOM 689 N N . SER A 1 132 ? 31.558 107.687 159.633 1.00 59.48 131 SER A N 1
ATOM 690 C CA . SER A 1 132 ? 31.874 106.517 158.834 1.00 64.72 131 SER A CA 1
ATOM 691 C C . SER A 1 132 ? 32.056 106.985 157.404 1.00 70.83 131 SER A C 1
ATOM 692 O O . SER A 1 132 ? 31.143 107.587 156.834 1.00 82.62 131 SER A O 1
ATOM 695 N N . ARG A 1 133 ? 33.234 106.745 156.845 1.00 70.38 132 ARG A N 1
ATOM 696 C CA . ARG A 1 133 ? 33.484 106.961 155.429 1.00 66.64 132 ARG A CA 1
ATOM 697 C C . ARG A 1 133 ? 33.450 105.617 154.723 1.00 64.80 132 ARG A C 1
ATOM 698 O O . ARG A 1 133 ? 34.155 104.684 155.122 1.00 59.99 132 ARG A O 1
ATOM 706 N N . LEU A 1 134 ? 32.644 105.533 153.669 1.00 58.03 133 LEU A N 1
ATOM 707 C CA . LEU A 1 134 ? 32.432 104.305 152.922 1.00 50.18 133 LEU A CA 1
ATOM 708 C C . LEU A 1 134 ? 32.967 104.506 151.511 1.00 54.76 133 LEU A C 1
ATOM 709 O O . LEU A 1 134 ? 32.546 105.424 150.798 1.00 57.85 133 LEU A O 1
ATOM 714 N N . ILE A 1 135 ? 33.901 103.661 151.120 1.00 55.32 134 ILE A N 1
ATOM 715 C CA . ILE A 1 135 ? 34.409 103.612 149.762 1.00 61.72 134 ILE A CA 1
ATOM 716 C C . ILE A 1 135 ? 33.930 102.307 149.156 1.00 53.71 134 ILE A C 1
ATOM 717 O O . ILE A 1 135 ? 34.182 101.236 149.723 1.00 56.48 134 ILE A O 1
ATOM 722 N N . VAL A 1 136 ? 33.245 102.390 148.011 1.00 53.13 135 VAL A N 1
ATOM 723 C CA . VAL A 1 136 ? 32.842 101.204 147.261 1.00 36.97 135 VAL A CA 1
ATOM 724 C C . VAL A 1 136 ? 33.344 101.340 145.828 1.00 50.84 135 VAL A C 1
ATOM 725 O O . VAL A 1 136 ? 32.991 102.294 145.120 1.00 53.02 135 VAL A O 1
ATOM 729 N N . LEU A 1 137 ? 34.187 100.406 145.414 1.00 50.66 136 LEU A N 1
ATOM 730 C CA . LEU A 1 137 ? 34.653 100.308 144.044 1.00 55.03 136 LEU A CA 1
ATOM 731 C C . LEU A 1 137 ? 33.978 99.094 143.422 1.00 50.18 136 LEU A C 1
ATOM 732 O O . LEU A 1 137 ? 34.190 97.965 143.882 1.00 46.66 136 LEU A O 1
ATOM 737 N N . ARG A 1 138 ? 33.172 99.318 142.386 1.00 42.38 137 ARG A N 1
ATOM 738 C CA . ARG A 1 138 ? 32.465 98.237 141.709 1.00 43.94 137 ARG A CA 1
ATOM 739 C C . ARG A 1 138 ? 33.076 98.021 140.330 1.00 54.35 137 ARG A C 1
ATOM 740 O O . ARG A 1 138 ? 33.281 98.973 139.560 1.00 50.06 137 ARG A O 1
ATOM 748 N N . ILE A 1 139 ? 33.430 96.775 140.048 1.00 50.23 138 ILE A N 1
ATOM 749 C CA . ILE A 1 139 ? 34.100 96.439 138.802 1.00 44.07 138 ILE A CA 1
ATOM 750 C C . ILE A 1 139 ? 33.181 95.499 138.039 1.00 47.68 138 ILE A C 1
ATOM 751 O O . ILE A 1 139 ? 33.249 94.281 138.248 1.00 46.31 138 ILE A O 1
ATOM 756 N N . PRO A 1 140 ? 32.312 96.018 137.169 1.00 50.97 139 PRO A N 1
ATOM 757 C CA . PRO A 1 140 ? 31.357 95.160 136.461 1.00 50.69 139 PRO A CA 1
ATOM 758 C C . PRO A 1 140 ? 31.984 94.414 135.306 1.00 49.44 139 PRO A C 1
ATOM 759 O O . PRO A 1 140 ? 32.901 94.900 134.641 1.00 50.47 139 PRO A O 1
ATOM 763 N N . PHE A 1 141 ? 31.481 93.202 135.092 1.00 49.54 140 PHE A N 1
ATOM 764 C CA . PHE A 1 141 ? 31.689 92.456 133.853 1.00 47.31 140 PHE A CA 1
ATOM 765 C C . PHE A 1 141 ? 30.304 92.290 133.259 1.00 49.65 140 PHE A C 1
ATOM 766 O O . PHE A 1 141 ? 29.436 91.660 133.872 1.00 52.03 140 PHE A O 1
ATOM 774 N N . SER A 1 142 ? 30.077 92.919 132.107 1.00 49.63 141 SER A N 1
ATOM 775 C CA . SER A 1 142 ? 28.730 93.182 131.633 1.00 46.99 141 SER A CA 1
ATOM 776 C C . SER A 1 142 ? 28.585 92.725 130.195 1.00 50.74 141 SER A C 1
ATOM 777 O O . SER A 1 142 ? 29.540 92.760 129.409 1.00 45.23 141 SER A O 1
ATOM 780 N N . ALA A 1 143 ? 27.371 92.294 129.864 1.00 47.08 142 ALA A N 1
ATOM 781 C CA . ALA A 1 143 ? 27.049 91.853 128.518 1.00 48.01 142 ALA A CA 1
ATOM 782 C C . ALA A 1 143 ? 25.592 92.179 128.248 1.00 47.28 142 ALA A C 1
ATOM 783 O O . ALA A 1 143 ? 24.778 92.236 129.173 1.00 50.18 142 ALA A O 1
ATOM 785 N N . ALA A 1 144 ? 25.261 92.385 126.970 1.00 42.92 143 ALA A N 1
ATOM 786 C CA . ALA A 1 144 ? 23.887 92.665 126.598 1.00 44.57 143 ALA A CA 1
ATOM 787 C C . ALA A 1 144 ? 23.632 92.098 125.205 1.00 50.28 143 ALA A C 1
ATOM 788 O O . ALA A 1 144 ? 24.558 91.875 124.418 1.00 47.09 143 ALA A O 1
ATOM 790 N N . TYR A 1 145 ? 22.358 91.844 124.917 1.00 50.95 144 TYR A N 1
ATOM 791 C CA . TYR A 1 145 ? 21.993 91.125 123.707 1.00 53.93 144 TYR A CA 1
ATOM 792 C C . TYR A 1 145 ? 20.637 91.615 123.233 1.00 65.04 144 TYR A C 1
ATOM 793 O O . TYR A 1 145 ? 19.707 91.740 124.040 1.00 57.11 144 TYR A O 1
ATOM 802 N N . GLN A 1 146 ? 20.543 91.901 121.928 1.00 56.91 145 GLN A N 1
ATOM 803 C CA . GLN A 1 146 ? 19.269 92.214 121.278 1.00 56.42 145 GLN A CA 1
ATOM 804 C C . GLN A 1 146 ? 18.611 90.902 120.894 1.00 56.63 145 GLN A C 1
ATOM 805 O O . GLN A 1 146 ? 19.013 90.259 119.921 1.00 53.06 145 GLN A O 1
ATOM 811 N N . VAL A 1 147 ? 17.600 90.496 121.661 1.00 53.79 146 VAL A N 1
ATOM 812 C CA . VAL A 1 147 ? 16.850 89.300 121.302 1.00 53.82 146 VAL A CA 1
ATOM 813 C C . VAL A 1 147 ? 16.141 89.504 119.969 1.00 57.64 146 VAL A C 1
ATOM 814 O O . VAL A 1 147 ? 16.204 88.650 119.074 1.00 57.15 146 VAL A O 1
ATOM 818 N N . ASN A 1 148 ? 15.500 90.651 119.798 1.00 52.34 147 ASN A N 1
ATOM 819 C CA . ASN A 1 148 ? 14.881 91.001 118.528 1.00 60.49 147 ASN A CA 1
ATOM 820 C C . ASN A 1 148 ? 14.820 92.521 118.460 1.00 66.11 147 ASN A C 1
ATOM 821 O O . ASN A 1 148 ? 15.459 93.210 119.266 1.00 57.26 147 ASN A O 1
ATOM 826 N N . GLU A 1 149 ? 14.012 93.035 117.532 1.00 63.21 148 GLU A N 1
ATOM 827 C CA . GLU A 1 149 ? 13.902 94.472 117.332 1.00 71.71 148 GLU A CA 1
ATOM 828 C C . GLU A 1 149 ? 13.213 95.178 118.498 1.00 65.44 148 GLU A C 1
ATOM 829 O O . GLU A 1 149 ? 13.346 96.399 118.632 1.00 68.05 148 GLU A O 1
ATOM 835 N N . LYS A 1 150 ? 12.483 94.456 119.341 1.00 62.28 149 LYS A N 1
ATOM 836 C CA . LYS A 1 150 ? 11.832 95.082 120.486 1.00 65.40 149 LYS A CA 1
ATOM 837 C C . LYS A 1 150 ? 12.489 94.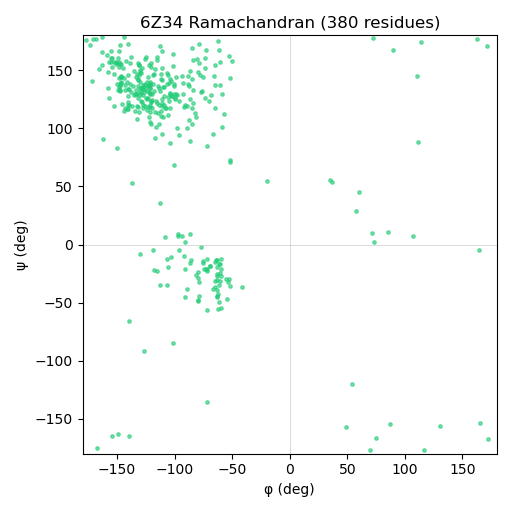769 121.830 1.00 67.31 149 LYS A C 1
ATOM 838 O O . LYS A 1 150 ? 12.519 95.640 122.703 1.00 64.69 149 LYS A O 1
ATOM 844 N N . LEU A 1 151 ? 13.023 93.562 122.012 1.00 50.81 150 LEU A N 1
ATOM 845 C CA . LEU A 1 151 ? 13.483 93.080 123.307 1.00 43.57 150 LEU A CA 1
ATOM 846 C C . LEU A 1 151 ? 15.009 93.077 123.389 1.00 51.28 150 LEU A C 1
ATOM 847 O O . LEU A 1 151 ? 15.682 92.500 122.528 1.00 50.38 150 LEU A O 1
ATOM 852 N N . SER A 1 152 ? 15.545 93.721 124.432 1.00 55.73 151 SER A N 1
ATOM 853 C CA . SER A 1 152 ? 16.959 93.676 124.784 1.00 42.73 151 SER A CA 1
ATOM 854 C C . SER A 1 152 ? 17.094 93.180 126.215 1.00 50.04 151 SER A C 1
ATOM 855 O O . SER A 1 152 ? 16.341 93.610 127.099 1.00 51.79 151 SER A O 1
ATOM 858 N N . VAL A 1 153 ? 18.054 92.287 126.445 1.00 45.58 152 VAL A N 1
ATOM 859 C CA . VAL A 1 153 ? 18.389 91.809 127.777 1.00 44.68 152 VAL A CA 1
ATOM 860 C C . VAL A 1 153 ? 19.853 92.124 128.081 1.00 50.97 152 VAL A C 1
ATOM 861 O O . VAL A 1 153 ? 20.685 92.266 127.180 1.00 52.04 152 VAL A O 1
ATOM 865 N N . GLY A 1 154 ? 20.165 92.209 129.379 1.00 55.19 153 GLY A N 1
ATOM 866 C CA . GLY A 1 154 ? 21.513 92.526 129.816 1.00 46.00 153 GLY A CA 1
ATOM 867 C C . GLY A 1 154 ? 21.743 92.173 131.271 1.00 56.63 153 GLY A C 1
ATOM 868 O O . GLY A 1 154 ? 20.816 92.151 132.095 1.00 52.92 153 GLY A O 1
ATOM 869 N N . ALA A 1 155 ? 23.013 91.929 131.587 1.00 50.81 154 ALA A N 1
ATOM 870 C CA . ALA A 1 155 ? 23.391 91.538 132.930 1.00 47.97 154 ALA A CA 1
ATOM 871 C C . ALA A 1 155 ? 24.795 92.040 133.200 1.00 55.80 154 ALA A C 1
ATOM 872 O O . ALA A 1 155 ? 25.567 92.306 132.265 1.00 47.87 154 ALA A O 1
ATOM 874 N N . SER A 1 156 ? 25.095 92.209 134.495 1.00 44.93 155 SER A N 1
ATOM 875 C CA . SER A 1 156 ? 26.440 92.492 134.962 1.00 36.59 155 SER A CA 1
ATOM 876 C C . SER A 1 156 ? 26.722 91.619 136.172 1.00 46.55 155 SER A C 1
ATOM 877 O O . SER A 1 156 ? 25.810 91.268 136.928 1.00 43.55 155 SER A O 1
ATOM 880 N N . LEU A 1 157 ? 27.993 91.262 136.346 1.00 47.84 156 LEU A N 1
ATOM 881 C CA . LEU A 1 157 ? 28.480 90.671 137.585 1.00 47.54 156 LEU A CA 1
ATOM 882 C C . LEU A 1 157 ? 29.578 91.572 138.125 1.00 45.23 156 LEU A C 1
ATOM 883 O O . LEU A 1 157 ? 30.598 91.778 137.455 1.00 44.07 156 LEU A O 1
ATOM 888 N N . ASP A 1 158 ? 29.361 92.127 139.317 1.00 45.50 157 ASP A N 1
ATOM 889 C CA . ASP A 1 158 ? 30.333 93.032 139.920 1.00 53.24 157 ASP A CA 1
ATOM 890 C C . ASP A 1 158 ? 31.291 92.278 140.833 1.00 52.84 157 ASP A C 1
ATOM 891 O O . ASP A 1 158 ? 30.856 91.513 141.702 1.00 49.94 157 ASP A O 1
ATOM 896 N N . ALA A 1 159 ? 32.593 92.507 140.638 1.00 47.32 158 ALA A N 1
ATOM 897 C CA . ALA A 1 159 ? 33.546 92.383 141.735 1.00 43.73 158 ALA A CA 1
ATOM 898 C C . ALA A 1 159 ? 33.525 93.704 142.484 1.00 44.05 158 ALA A C 1
ATOM 899 O O . ALA A 1 159 ? 33.555 94.776 141.862 1.00 43.34 158 ALA A O 1
ATOM 901 N N . VAL A 1 160 ? 33.439 93.633 143.808 1.00 42.40 159 VAL A N 1
ATOM 902 C CA . VAL A 1 160 ? 33.124 94.791 144.639 1.00 45.13 159 VAL A CA 1
ATOM 903 C C . VAL A 1 160 ? 34.175 94.872 145.735 1.00 47.68 159 VAL A C 1
ATOM 904 O O . VAL A 1 160 ? 34.357 93.917 146.503 1.00 46.64 159 VAL A O 1
ATOM 908 N N . TRP A 1 161 ? 34.859 96.003 145.816 1.00 55.62 160 TRP A N 1
ATOM 909 C CA . TRP A 1 161 ? 35.786 96.268 146.903 1.00 50.18 160 TRP A CA 1
ATOM 910 C C . TRP A 1 161 ? 35.173 97.346 147.790 1.00 47.18 160 TRP A C 1
ATOM 911 O O . TRP A 1 161 ? 34.894 98.460 147.324 1.00 51.53 160 TRP A O 1
ATOM 922 N N . THR A 1 162 ? 34.955 97.012 149.059 1.00 45.12 161 THR A N 1
ATOM 923 C CA . THR A 1 162 ? 34.348 97.913 150.029 1.00 47.39 161 THR A CA 1
ATOM 924 C C . THR A 1 162 ? 35.384 98.286 151.074 1.00 50.51 161 THR A C 1
ATOM 925 O O . THR A 1 162 ? 36.051 97.404 151.625 1.00 52.98 161 THR A O 1
ATOM 929 N N . SER A 1 163 ? 35.500 99.577 151.365 1.00 55.16 162 SER A N 1
ATOM 930 C CA . SER A 1 163 ? 36.441 100.070 152.363 1.00 58.40 162 SER A CA 1
ATOM 931 C C . SER A 1 163 ? 35.726 101.063 153.270 1.00 58.09 162 SER A C 1
ATOM 932 O O . SER A 1 163 ? 35.013 101.944 152.778 1.00 61.65 162 SER A O 1
ATOM 935 N N . VAL A 1 164 ? 35.901 100.927 154.588 1.00 55.03 163 VAL A N 1
ATOM 936 C CA . VAL A 1 164 ? 35.305 101.872 155.536 1.00 55.65 163 VAL A CA 1
ATOM 937 C C . VAL A 1 164 ? 36.358 102.361 156.524 1.00 53.14 163 VAL A C 1
ATOM 938 O O . VAL A 1 164 ? 37.108 101.560 157.095 1.00 53.74 163 VAL A O 1
ATOM 942 N N . ASN A 1 165 ? 36.453 103.684 156.662 1.00 53.95 164 ASN A N 1
ATOM 943 C CA . ASN A 1 165 ? 37.129 104.363 157.757 1.00 54.70 164 ASN A CA 1
ATOM 944 C C . ASN A 1 165 ? 36.062 104.824 158.737 1.00 60.82 164 ASN A C 1
ATOM 945 O O . ASN A 1 165 ? 35.002 105.304 158.328 1.00 74.22 164 ASN A O 1
ATOM 950 N N . LEU A 1 166 ? 36.325 104.665 160.028 1.00 59.62 165 LEU A N 1
ATOM 951 C CA . LEU A 1 166 ? 35.291 104.998 160.995 1.00 61.37 165 LEU A CA 1
ATOM 952 C C . LEU A 1 166 ? 35.915 105.440 162.299 1.00 62.57 165 LEU A C 1
ATOM 953 O O . LEU A 1 166 ? 37.063 105.104 162.617 1.00 55.92 165 LEU A O 1
ATOM 958 N N . GLY A 1 167 ? 35.113 106.195 163.049 1.00 71.63 166 GLY A N 1
ATOM 959 C CA . GLY A 1 167 ? 35.370 106.569 164.425 1.00 68.27 166 GLY A CA 1
ATOM 960 C C . GLY A 1 167 ? 34.074 106.460 165.198 1.00 71.49 166 GLY A C 1
ATOM 961 O O . GLY A 1 167 ? 33.010 106.844 164.705 1.00 69.61 166 GLY A O 1
ATOM 962 N N . LEU A 1 168 ? 34.138 105.930 166.411 1.00 70.22 167 LEU A N 1
ATOM 963 C CA . LEU A 1 168 ? 32.917 105.645 167.153 1.00 71.08 167 LEU A CA 1
ATOM 964 C C . LEU A 1 168 ? 33.184 105.921 168.624 1.00 73.59 167 LEU A C 1
ATOM 965 O O . LEU A 1 168 ? 34.014 105.249 169.240 1.00 75.01 167 LEU A O 1
ATOM 970 N N . LEU A 1 169 ? 32.497 106.915 169.175 1.00 76.98 168 LEU A N 1
ATOM 971 C CA . LEU A 1 169 ? 32.638 107.283 170.577 1.00 76.58 168 LEU A CA 1
ATOM 972 C C . LEU A 1 169 ? 31.500 106.666 171.376 1.00 82.73 168 LEU A C 1
ATOM 973 O O . LEU A 1 169 ? 30.325 106.814 171.021 1.00 87.05 168 LEU A O 1
ATOM 978 N N . LEU A 1 170 ? 31.855 105.989 172.462 1.00 78.70 169 LEU A N 1
ATOM 979 C CA . LEU A 1 170 ? 30.884 105.354 173.339 1.00 81.24 169 LEU A CA 1
ATOM 980 C C . LEU A 1 170 ? 31.188 105.752 174.773 1.00 85.77 169 LEU A C 1
ATOM 981 O O . LEU A 1 170 ? 32.237 105.389 175.315 1.00 87.10 169 LEU A O 1
ATOM 986 N N . ASP A 1 171 ? 30.269 106.496 175.379 1.00 86.01 170 ASP A N 1
ATOM 987 C CA . ASP A 1 171 ? 30.440 106.960 176.741 1.00 81.68 170 ASP A CA 1
ATOM 988 C C . ASP A 1 171 ? 30.117 105.839 177.726 1.00 78.67 170 ASP A C 1
ATOM 989 O O . ASP A 1 171 ? 29.633 104.761 177.360 1.00 74.60 170 ASP A O 1
ATOM 994 N N . THR A 1 172 ? 30.394 106.120 179.001 1.00 68.46 171 THR A N 1
ATOM 995 C CA . THR A 1 172 ? 30.259 105.106 180.038 1.00 79.87 171 THR A CA 1
ATOM 996 C C . THR A 1 172 ? 28.818 104.636 180.188 1.00 86.19 171 THR A C 1
ATOM 997 O O . THR A 1 172 ? 28.566 103.446 180.412 1.00 84.95 171 THR A O 1
ATOM 1001 N N . THR A 1 173 ? 27.858 105.556 180.086 1.00 88.81 172 THR A N 1
ATOM 1002 C CA . THR A 1 173 ? 26.459 105.146 180.140 1.00 86.67 172 THR A CA 1
ATOM 1003 C C . THR A 1 173 ? 26.108 104.232 178.971 1.00 82.05 172 THR A C 1
ATOM 1004 O O . THR A 1 173 ? 25.475 103.188 179.167 1.00 70.01 172 THR A O 1
ATOM 1008 N N . GLN A 1 174 ? 26.548 104.587 177.756 1.00 82.44 173 GLN A N 1
ATOM 1009 C CA . GLN A 1 174 ? 26.208 103.792 176.576 1.00 84.73 173 GLN A CA 1
ATOM 1010 C C . GLN A 1 174 ? 26.771 102.380 176.679 1.00 88.36 173 GLN A C 1
ATOM 1011 O O . GLN A 1 174 ? 26.079 101.403 176.371 1.00 82.35 173 GLN A O 1
ATOM 1017 N N . ILE A 1 175 ? 28.020 102.253 177.134 1.00 94.18 174 ILE A N 1
ATOM 1018 C CA . ILE A 1 175 ? 28.589 100.935 177.409 1.00 96.84 174 ILE A CA 1
ATOM 1019 C C . ILE A 1 175 ? 27.695 100.156 178.375 1.00 103.13 174 ILE A C 1
ATOM 1020 O O . ILE A 1 175 ? 27.374 98.984 178.141 1.00 114.10 174 ILE A O 1
ATOM 1025 N N . GLY A 1 176 ? 27.257 100.805 179.458 1.00 88.27 175 GLY A N 1
ATOM 1026 C CA . GLY A 1 176 ? 26.366 100.183 180.423 1.00 88.46 175 GLY A CA 1
ATOM 1027 C C . GLY A 1 176 ? 25.034 99.709 179.867 1.00 99.33 175 GLY A C 1
ATOM 1028 O O . GLY A 1 176 ? 24.668 98.542 180.040 1.00 96.81 175 GLY A O 1
ATOM 1029 N N . THR A 1 177 ? 24.291 100.609 179.210 1.00 106.70 176 THR A N 1
ATOM 1030 C CA . THR A 1 177 ? 23.038 100.225 178.559 1.00 111.00 176 THR A CA 1
ATOM 1031 C C . THR A 1 177 ? 23.248 99.051 177.616 1.00 106.78 176 THR A C 1
ATOM 1032 O O . THR A 1 177 ? 22.371 98.194 177.470 1.00 115.53 176 THR A O 1
ATOM 1036 N N . LEU A 1 178 ? 24.420 98.977 177.009 1.00 100.52 177 LEU A N 1
ATOM 1037 C CA . LEU A 1 178 ? 24.764 97.951 176.044 1.00 99.33 177 LEU A CA 1
ATOM 1038 C C . LEU A 1 178 ? 25.408 96.724 176.693 1.00 108.99 177 LEU A C 1
ATOM 1039 O O . LEU A 1 178 ? 25.372 95.639 176.099 1.00 102.64 177 LEU A O 1
ATOM 1044 N N . VAL A 1 179 ? 25.971 96.857 177.901 1.00 125.02 178 VAL A N 1
ATOM 1045 C CA . VAL A 1 179 ? 26.448 95.678 178.627 1.00 130.99 178 VAL A CA 1
ATOM 1046 C C . VAL A 1 179 ? 25.285 94.950 179.289 1.00 135.55 178 VAL A C 1
ATOM 1047 O O . VAL A 1 179 ? 25.315 93.721 179.427 1.00 148.06 178 VAL A O 1
ATOM 1051 N N . GLY A 1 180 ? 24.248 95.680 179.708 1.00 122.84 179 GLY A N 1
ATOM 1052 C CA . GLY A 1 180 ? 23.097 95.036 180.305 1.00 120.51 179 GLY A CA 1
ATOM 1053 C C . GLY A 1 180 ? 22.151 94.426 179.303 1.00 116.95 179 GLY A C 1
ATOM 1054 O O . GLY A 1 180 ? 21.406 93.502 179.651 1.00 116.08 179 GLY A O 1
ATOM 1055 N N . GLN A 1 181 ? 22.167 94.926 178.069 1.00 113.01 180 GLN A N 1
ATOM 1056 C CA . GLN A 1 181 ? 21.372 94.392 176.971 1.00 110.34 180 GLN A CA 1
ATOM 1057 C C . GLN A 1 181 ? 22.070 93.249 176.247 1.00 113.38 180 GLN A C 1
ATOM 1058 O O . GLN A 1 181 ? 21.585 92.812 175.195 1.00 111.83 180 GLN A O 1
ATOM 1064 N N . GLY A 1 182 ? 23.182 92.753 176.789 1.00 115.41 181 GLY A N 1
ATOM 1065 C CA . GLY A 1 182 ? 23.911 91.676 176.156 1.00 116.62 181 GLY A CA 1
ATOM 1066 C C . GLY A 1 182 ? 24.374 92.070 174.773 1.00 116.28 181 GLY A C 1
ATOM 1067 O O . GLY A 1 182 ? 24.229 91.298 173.822 1.00 117.98 181 GLY A O 1
ATOM 1068 N N . GLN A 1 183 ? 24.923 93.275 174.632 1.00 113.44 182 GLN A N 1
ATOM 1069 C CA . GLN A 1 183 ? 25.440 93.703 173.339 1.00 111.05 182 GLN A CA 1
ATOM 1070 C C . GLN A 1 183 ? 26.948 93.936 173.307 1.00 101.50 182 GLN A C 1
ATOM 1071 O O . GLN A 1 183 ? 27.528 93.930 172.215 1.00 96.73 182 GLN A O 1
ATOM 1077 N N . VAL A 1 184 ? 27.586 94.198 174.442 1.00 100.35 183 VAL A N 1
ATOM 1078 C CA . VAL A 1 184 ? 29.040 94.245 174.528 1.00 93.48 183 VAL A CA 1
ATOM 1079 C C . VAL A 1 184 ? 29.538 92.966 175.180 1.00 96.94 183 VAL A C 1
ATOM 1080 O O . VAL A 1 184 ? 28.947 92.476 176.149 1.00 105.90 183 VAL A O 1
ATOM 1084 N N . SER A 1 185 ? 30.646 92.447 174.673 1.00 90.45 184 SER A N 1
ATOM 1085 C CA . SER A 1 185 ? 31.273 91.292 175.288 1.00 94.54 184 SER A CA 1
ATOM 1086 C C . SER A 1 185 ? 32.782 91.445 175.166 1.00 93.63 184 SER A C 1
ATOM 1087 O O . SER A 1 185 ? 33.286 92.418 174.594 1.00 85.48 184 SER A O 1
ATOM 1090 N N . GLY A 1 186 ? 33.499 90.481 175.712 1.00 85.18 185 GLY A N 1
ATOM 1091 C CA . GLY A 1 186 ? 34.926 90.447 175.474 1.00 82.27 185 GLY A CA 1
ATOM 1092 C C . GLY A 1 186 ? 35.688 90.772 176.742 1.00 91.84 185 GLY A C 1
ATOM 1093 O O . GLY A 1 186 ? 35.262 91.604 177.555 1.00 78.21 185 GLY A O 1
ATOM 1094 N N . SER A 1 187 ? 36.843 90.117 176.903 1.00 108.51 186 SER A N 1
ATOM 1095 C CA . SER A 1 187 ? 37.676 90.246 178.094 1.00 109.89 186 SER A CA 1
ATOM 1096 C C . SER A 1 187 ? 38.214 91.653 178.298 1.00 111.00 186 SER A C 1
ATOM 1097 O O . SER A 1 187 ? 38.736 91.943 179.379 1.00 120.05 186 SER A O 1
ATOM 1100 N N . LEU A 1 188 ? 38.114 92.523 177.292 1.00 108.00 187 LEU A N 1
ATOM 1101 C CA . LEU A 1 188 ? 38.545 93.908 177.431 1.00 98.44 187 LEU A CA 1
ATOM 1102 C C . LEU A 1 188 ? 37.572 94.745 178.255 1.00 95.36 187 LEU A C 1
ATOM 1103 O O . LEU A 1 188 ? 37.946 95.829 178.714 1.00 88.37 187 LEU A O 1
ATOM 1108 N N . MET A 1 189 ? 36.341 94.259 178.458 1.00 103.83 188 MET A N 1
ATOM 1109 C CA . MET A 1 189 ? 35.341 95.016 179.217 1.00 113.63 188 MET A CA 1
ATOM 1110 C C . MET A 1 189 ? 35.749 95.266 180.665 1.00 111.02 188 MET A C 1
ATOM 1111 O O . MET A 1 189 ? 35.773 96.439 181.086 1.00 111.72 188 MET A O 1
ATOM 1116 N N . PRO A 1 190 ? 36.073 94.252 181.481 1.00 110.81 189 PRO A N 1
ATOM 1117 C CA . PRO A 1 190 ? 36.357 94.546 182.900 1.00 115.72 189 PRO A CA 1
ATOM 1118 C C . PRO A 1 190 ? 37.616 95.371 183.107 1.00 115.22 189 PRO A C 1
ATOM 1119 O O . PRO A 1 190 ? 37.640 96.243 183.985 1.00 111.97 189 PRO A O 1
ATOM 1123 N N . ALA A 1 191 ? 38.667 95.120 182.319 1.00 116.15 190 ALA A N 1
ATOM 1124 C CA . ALA A 1 191 ? 39.878 95.927 182.423 1.00 108.39 190 ALA A CA 1
ATOM 1125 C C . ALA A 1 191 ? 39.613 97.379 182.050 1.00 97.55 190 ALA A C 1
ATOM 1126 O O . ALA A 1 191 ? 40.257 98.288 182.589 1.00 84.26 190 ALA A O 1
ATOM 1128 N N . LEU A 1 192 ? 38.654 97.618 181.152 1.00 90.75 191 LEU A N 1
ATOM 1129 C CA . LEU A 1 192 ? 38.335 98.982 180.751 1.00 85.59 191 LEU A CA 1
ATOM 1130 C C . LEU A 1 192 ? 37.464 99.690 181.784 1.00 98.07 191 LEU A C 1
ATOM 1131 O O . LEU A 1 192 ? 37.727 100.847 182.136 1.00 101.97 191 LEU A O 1
ATOM 1136 N N . LEU A 1 193 ? 36.438 99.013 182.301 1.00 101.18 192 LEU A N 1
ATOM 1137 C CA . LEU A 1 193 ? 35.630 99.612 183.358 1.00 100.17 192 LEU A CA 1
ATOM 1138 C C . LEU A 1 193 ? 36.447 99.926 184.606 1.00 97.56 192 LEU A C 1
ATOM 1139 O O . LEU A 1 193 ? 35.989 100.705 185.455 1.00 89.50 192 LEU A O 1
ATOM 1144 N N . SER A 1 194 ? 37.638 99.338 184.741 1.00 95.57 193 SER A N 1
ATOM 1145 C CA . SER A 1 194 ? 38.510 99.595 185.879 1.00 93.10 193 SER A CA 1
ATOM 1146 C C . SER A 1 194 ? 39.577 100.645 185.571 1.00 92.42 193 SER A C 1
ATOM 1147 O O . SER A 1 194 ? 40.496 100.841 186.376 1.00 87.25 193 SER A O 1
ATOM 1150 N N . VAL A 1 195 ? 39.481 101.312 184.426 1.00 93.87 194 VAL A N 1
ATOM 1151 C CA . VAL A 1 195 ? 40.260 102.536 184.201 1.00 82.01 194 VAL A CA 1
ATOM 1152 C C . VAL A 1 195 ? 39.700 103.648 185.086 1.00 83.71 194 VAL A C 1
ATOM 1153 O O . VAL A 1 195 ? 38.496 103.954 184.998 1.00 84.18 194 VAL A O 1
ATOM 1157 N N . PRO A 1 196 ? 40.508 104.279 185.942 1.00 81.59 195 PRO A N 1
ATOM 1158 C CA . PRO A 1 196 ? 39.964 105.295 186.854 1.00 83.06 195 PRO A CA 1
ATOM 1159 C C . PRO A 1 196 ? 39.338 106.456 186.097 1.00 80.92 195 PRO A C 1
ATOM 1160 O O . PRO A 1 196 ? 39.885 106.940 185.101 1.00 67.54 195 PRO A O 1
ATOM 1164 N N . GLU A 1 197 ? 38.176 106.894 186.591 1.00 81.26 196 GLU A N 1
ATOM 1165 C CA . GLU A 1 197 ? 37.437 108.033 186.045 1.00 82.14 196 GLU A CA 1
ATOM 1166 C C . GLU A 1 197 ? 37.094 107.839 184.569 1.00 78.36 196 GLU A C 1
ATOM 1167 O O . GLU A 1 197 ? 36.989 108.811 183.813 1.00 86.83 196 GLU A O 1
ATOM 1173 N N . LEU A 1 198 ? 36.927 106.591 184.132 1.00 71.17 197 LEU A N 1
ATOM 1174 C CA . LEU A 1 198 ? 36.749 106.343 182.703 1.00 70.44 197 LEU A CA 1
ATOM 1175 C C . LEU A 1 198 ? 35.522 107.091 182.195 1.00 77.71 197 LEU A C 1
ATOM 1176 O O . LEU A 1 198 ? 34.440 107.012 182.785 1.00 88.50 197 LEU A O 1
ATOM 1181 N N . SER A 1 199 ? 35.701 107.828 181.106 1.00 72.19 198 SER A N 1
ATOM 1182 C CA . SER A 1 199 ? 34.664 108.683 180.552 1.00 77.50 198 SER A CA 1
ATOM 1183 C C . SER A 1 199 ? 34.141 108.229 179.194 1.00 79.64 198 SER A C 1
ATOM 1184 O O . SER A 1 199 ? 32.954 108.402 178.908 1.00 84.15 198 SER A O 1
ATOM 1187 N N . ALA A 1 200 ? 34.982 107.660 178.340 1.00 75.49 199 ALA A N 1
ATOM 1188 C CA . ALA A 1 200 ? 34.518 107.217 177.032 1.00 81.75 199 ALA A CA 1
ATOM 1189 C C . ALA A 1 200 ? 35.556 106.300 176.413 1.00 80.91 199 ALA A C 1
ATOM 1190 O O . ALA A 1 200 ? 36.754 106.420 176.680 1.00 84.43 199 ALA A O 1
ATOM 1192 N N . GLY A 1 201 ? 35.073 105.382 175.586 1.00 78.73 200 GLY A N 1
ATOM 1193 C CA . GLY A 1 201 ? 35.923 104.608 174.704 1.00 72.15 200 GLY A CA 1
ATOM 1194 C C . GLY A 1 201 ? 35.776 105.137 173.286 1.00 73.04 200 GLY A C 1
ATOM 1195 O O . GLY A 1 201 ? 34.676 105.468 172.850 1.00 77.32 200 GLY A O 1
ATOM 1196 N N . TYR A 1 202 ? 36.901 105.228 172.584 1.00 68.09 201 TYR A N 1
ATOM 1197 C CA . TYR A 1 202 ? 36.919 105.714 171.209 1.00 72.24 201 TYR A CA 1
ATOM 1198 C C . TYR A 1 202 ? 37.508 104.640 170.305 1.00 70.82 201 TYR A C 1
ATOM 1199 O O . TYR A 1 202 ? 38.693 104.312 170.414 1.00 66.02 201 TYR A O 1
ATOM 1208 N N . LEU A 1 203 ? 36.681 104.100 169.415 1.00 70.74 202 LEU A N 1
ATOM 1209 C CA . LEU A 1 203 ? 37.147 103.193 168.372 1.00 70.07 202 LEU A CA 1
ATOM 1210 C C . LEU A 1 203 ? 37.478 103.996 167.124 1.00 61.85 202 LEU A C 1
ATOM 1211 O O . LEU A 1 203 ? 36.603 104.648 166.554 1.00 72.65 202 LEU A O 1
ATOM 1216 N N . SER A 1 204 ? 38.740 103.954 166.715 1.00 62.47 203 SER A N 1
ATOM 1217 C CA . SER A 1 204 ? 39.257 104.716 165.589 1.00 54.29 203 SER A CA 1
ATOM 1218 C C . SER A 1 204 ? 39.822 103.735 164.574 1.00 61.22 203 SER A C 1
ATOM 1219 O O . SER A 1 204 ? 40.605 102.852 164.938 1.00 61.10 203 SER A O 1
ATOM 1222 N N . ALA A 1 205 ? 39.416 103.872 163.303 1.00 57.98 204 ALA A N 1
ATOM 1223 C CA . ALA A 1 205 ? 39.870 102.898 162.306 1.00 49.59 204 ALA A CA 1
ATOM 1224 C C . ALA A 1 205 ? 39.925 103.630 160.965 1.00 59.80 204 ALA A C 1
ATOM 1225 O O . ALA A 1 205 ? 39.014 103.553 160.134 1.00 64.99 204 ALA A O 1
ATOM 1227 N N . ASP A 1 206 ? 41.032 104.338 160.755 1.00 59.77 205 ASP A N 1
ATOM 1228 C CA . ASP A 1 206 ? 41.144 105.337 159.701 1.00 68.58 205 ASP A CA 1
ATOM 1229 C C . ASP A 1 206 ? 42.528 105.268 159.066 1.00 81.49 205 ASP A C 1
ATOM 1230 O O . ASP A 1 206 ? 43.536 105.456 159.762 1.00 88.33 205 ASP A O 1
ATOM 1235 N N . ASN A 1 207 ? 42.563 105.006 157.747 1.00 70.73 206 ASN A N 1
ATOM 1236 C CA . ASN A 1 207 ? 43.790 105.083 156.948 1.00 78.90 206 ASN A CA 1
ATOM 1237 C C . ASN A 1 207 ? 44.514 106.412 157.121 1.00 89.81 206 ASN A C 1
ATOM 1238 O O . ASN A 1 207 ? 45.751 106.458 157.085 1.00 93.75 206 ASN A O 1
ATOM 1243 N N . HIS A 1 208 ? 43.767 107.503 157.279 1.00 96.80 207 HIS A N 1
ATOM 1244 C CA . HIS A 1 208 ? 44.354 108.835 157.271 1.00 107.39 207 HIS A CA 1
ATOM 1245 C C . HIS A 1 208 ? 44.865 109.291 158.630 1.00 113.94 207 HIS A C 1
ATOM 1246 O O . HIS A 1 208 ? 45.637 110.254 158.687 1.00 128.53 207 HIS A O 1
ATOM 1253 N N . ARG A 1 209 ? 44.462 108.634 159.719 1.00 107.28 208 ARG A N 1
ATOM 1254 C CA . ARG A 1 209 ? 44.920 109.017 161.049 1.00 103.31 208 ARG A CA 1
ATOM 1255 C C . ARG A 1 209 ? 45.954 108.056 161.623 1.00 93.56 208 ARG A C 1
ATOM 1256 O O . ARG A 1 209 ? 46.689 108.435 162.538 1.00 91.39 208 ARG A O 1
ATOM 1264 N N . ALA A 1 210 ? 46.039 106.840 161.092 1.00 89.89 209 ALA A N 1
ATOM 1265 C CA . ALA A 1 210 ? 47.021 105.854 161.516 1.00 81.49 209 ALA A CA 1
ATOM 1266 C C . ALA A 1 210 ? 47.192 104.867 160.372 1.00 78.70 209 ALA A C 1
ATOM 1267 O O . ALA A 1 210 ? 46.202 104.439 159.772 1.00 74.35 209 ALA A O 1
ATOM 1269 N N . SER A 1 211 ? 48.441 104.528 160.054 1.00 85.57 210 SER A N 1
ATOM 1270 C CA . SER A 1 211 ? 48.697 103.724 158.862 1.00 89.14 210 SER A CA 1
ATOM 1271 C C . SER A 1 211 ? 48.094 102.333 159.012 1.00 81.01 210 SER A C 1
ATOM 1272 O O . SER A 1 211 ? 48.169 101.713 160.076 1.00 83.85 210 SER A O 1
ATOM 1275 N N . GLY A 1 212 ? 47.474 101.852 157.939 1.00 82.49 211 GLY A N 1
ATOM 1276 C CA . GLY A 1 212 ? 46.775 100.588 157.972 1.00 84.07 211 GLY A CA 1
ATOM 1277 C C . GLY A 1 212 ? 45.462 100.593 158.724 1.00 84.81 211 GLY A C 1
ATOM 1278 O O . GLY A 1 212 ? 44.828 99.534 158.830 1.00 89.18 211 GLY A O 1
ATOM 1279 N N . GLY A 1 213 ? 45.033 101.740 159.255 1.00 72.93 212 GLY A N 1
ATOM 1280 C CA . GLY A 1 213 ? 43.754 101.805 159.939 1.00 74.80 212 GLY A CA 1
ATOM 1281 C C . GLY A 1 213 ? 42.586 101.810 158.969 1.00 72.86 212 GLY A C 1
ATOM 1282 O O . GLY A 1 213 ? 42.644 102.384 157.883 1.00 77.65 212 GLY A O 1
ATOM 1283 N N . GLY A 1 214 ? 41.506 101.161 159.376 1.00 67.42 213 GLY A N 1
ATOM 1284 C CA . GLY A 1 214 ? 40.376 100.908 158.508 1.00 56.88 213 GLY A CA 1
ATOM 1285 C C . GLY A 1 214 ? 40.211 99.424 158.228 1.00 57.10 213 GLY A C 1
ATOM 1286 O O . GLY A 1 214 ? 41.002 98.580 158.656 1.00 53.73 213 GLY A O 1
ATOM 1287 N N . VAL A 1 215 ? 39.121 99.104 157.531 1.00 54.61 214 VAL A N 1
ATOM 1288 C CA . VAL A 1 215 ? 38.831 97.723 157.174 1.00 52.40 214 VAL A CA 1
ATOM 1289 C C . VAL A 1 215 ? 38.330 97.709 155.742 1.00 54.78 214 VAL A C 1
ATOM 1290 O O . VAL A 1 215 ? 37.910 98.732 155.191 1.00 52.53 214 VAL A O 1
ATOM 1294 N N . ASP A 1 216 ? 38.393 96.529 155.138 1.00 56.98 215 ASP A N 1
ATOM 1295 C CA . ASP A 1 216 ? 38.128 96.402 153.718 1.00 59.31 215 ASP A CA 1
ATOM 1296 C C . ASP A 1 216 ? 37.857 94.945 153.412 1.00 58.06 215 ASP A C 1
ATOM 1297 O O . ASP A 1 216 ? 38.210 94.056 154.193 1.00 52.35 215 ASP A O 1
ATOM 1302 N N . SER A 1 217 ? 37.309 94.717 152.216 1.00 55.19 216 SER A N 1
ATOM 1303 C CA . SER A 1 217 ? 36.794 93.420 151.815 1.00 49.26 216 SER A CA 1
ATOM 1304 C C . SER A 1 217 ? 36.435 93.453 150.332 1.00 59.43 216 SER A C 1
ATOM 1305 O O . SER A 1 217 ? 35.916 94.459 149.840 1.00 49.34 216 SER A O 1
ATOM 1308 N N . TRP A 1 218 ? 36.730 92.355 149.640 1.00 40.18 217 TRP A N 1
ATOM 1309 C CA . TRP A 1 218 ? 36.230 92.064 148.315 1.00 50.66 217 TRP A CA 1
ATOM 1310 C C . TRP A 1 218 ? 34.909 91.329 148.440 1.00 53.75 217 TRP A C 1
ATOM 1311 O O . TRP A 1 218 ? 34.698 90.556 149.373 1.00 60.91 217 TRP A O 1
ATOM 1322 N N . GLY A 1 219 ? 34.007 91.597 147.513 1.00 49.61 218 GLY A N 1
ATOM 1323 C CA . GLY A 1 219 ? 32.706 90.959 147.548 1.00 47.48 218 GLY A CA 1
ATOM 1324 C C . GLY A 1 219 ? 32.160 90.792 146.146 1.00 54.93 218 GLY A C 1
ATOM 1325 O O . GLY A 1 219 ? 32.916 90.895 145.171 1.00 50.95 218 GLY A O 1
ATOM 1326 N N . ILE A 1 220 ? 30.856 90.555 146.018 1.00 48.91 219 ILE A N 1
ATOM 1327 C CA . ILE A 1 220 ? 30.281 90.276 144.717 1.00 48.66 219 ILE A CA 1
ATOM 1328 C C . ILE A 1 220 ? 28.868 90.830 144.688 1.00 53.63 219 ILE A C 1
ATOM 1329 O O . ILE A 1 220 ? 28.114 90.688 145.654 1.00 51.94 219 ILE A O 1
ATOM 1334 N N . GLY A 1 221 ? 28.530 91.488 143.571 1.00 54.12 220 GLY A N 1
ATOM 1335 C CA . GLY A 1 221 ? 27.187 91.958 143.282 1.00 53.73 220 GLY A CA 1
ATOM 1336 C C . GLY A 1 221 ? 26.781 91.763 141.823 1.00 59.61 220 GLY A C 1
ATOM 1337 O O . GLY A 1 221 ? 27.425 91.008 141.082 1.00 54.26 220 GLY A O 1
ATOM 1338 N N . GLY A 1 222 ? 25.725 92.428 141.387 1.00 48.24 221 GLY A N 1
ATOM 1339 C CA . GLY A 1 222 ? 25.309 92.283 140.008 1.00 51.58 221 GLY A CA 1
ATOM 1340 C C . GLY A 1 222 ? 23.888 92.761 139.813 1.00 53.04 221 GLY A C 1
ATOM 1341 O O . GLY A 1 222 ? 23.198 93.159 140.762 1.00 48.80 221 GLY A O 1
ATOM 1342 N N . ARG A 1 223 ? 23.469 92.716 138.544 1.00 44.50 222 ARG A N 1
ATOM 1343 C CA . ARG A 1 223 ? 22.150 93.161 138.124 1.00 42.53 222 ARG A CA 1
ATOM 1344 C C . ARG A 1 223 ? 21.728 92.403 136.872 1.00 51.73 222 ARG A C 1
ATOM 1345 O O . ARG A 1 223 ? 22.561 91.884 136.128 1.00 57.96 222 ARG A O 1
ATOM 1353 N N . LEU A 1 224 ? 20.410 92.350 136.656 1.00 50.53 223 LEU A N 1
ATOM 1354 C CA . LEU A 1 224 ? 19.785 91.633 135.550 1.00 45.58 223 LEU A CA 1
ATOM 1355 C C . LEU A 1 224 ? 18.593 92.457 135.079 1.00 57.61 223 LEU A C 1
ATOM 1356 O O . LEU A 1 224 ? 17.657 92.676 135.852 1.00 56.63 223 LEU A O 1
ATOM 1361 N N . GLY A 1 225 ? 18.621 92.930 133.826 1.00 47.74 224 GLY A N 1
ATOM 1362 C CA . GLY A 1 225 ? 17.611 93.852 133.352 1.00 45.37 224 GLY A CA 1
ATOM 1363 C C . GLY A 1 225 ? 17.192 93.555 131.926 1.00 53.03 224 GLY A C 1
ATOM 1364 O O . GLY A 1 225 ? 17.773 92.709 131.252 1.00 52.62 224 GLY A O 1
ATOM 1365 N N . LEU A 1 226 ? 16.160 94.271 131.480 1.00 57.52 225 LEU A N 1
ATOM 1366 C CA . LEU A 1 226 ? 15.704 94.183 130.096 1.00 54.37 225 LEU A CA 1
ATOM 1367 C C . LEU A 1 226 ? 15.124 95.525 129.669 1.00 48.79 225 LEU A C 1
ATOM 1368 O O . LEU A 1 226 ? 14.803 96.374 130.502 1.00 49.15 225 LEU A O 1
ATOM 1373 N N . THR A 1 227 ? 15.041 95.730 128.350 1.00 47.23 226 THR A N 1
ATOM 1374 C CA . THR A 1 227 ? 14.280 96.841 127.796 1.00 48.68 226 THR A CA 1
ATOM 1375 C C . THR A 1 227 ? 13.356 96.305 126.720 1.00 48.99 226 THR A C 1
ATOM 1376 O O . THR A 1 227 ? 13.646 95.293 126.075 1.00 56.77 226 THR A O 1
ATOM 1380 N N . TYR A 1 228 ? 12.228 96.977 126.550 1.00 49.72 227 TYR A N 1
ATOM 1381 C CA . TYR A 1 228 ? 11.224 96.558 125.578 1.00 52.89 227 TYR A CA 1
ATOM 1382 C C . TYR A 1 228 ? 10.676 97.790 124.885 1.00 56.68 227 TYR A C 1
ATOM 1383 O O . TYR A 1 228 ? 10.127 98.681 125.547 1.00 63.06 227 TYR A O 1
ATOM 1392 N N . GLN A 1 229 ? 10.839 97.843 123.563 1.00 51.24 228 GLN A N 1
ATOM 1393 C CA . GLN A 1 229 ? 10.276 98.925 122.753 1.00 64.25 228 GLN A CA 1
ATOM 1394 C C . GLN A 1 229 ? 8.860 98.533 122.378 1.00 62.28 228 GLN A C 1
ATOM 1395 O O . GLN A 1 229 ? 8.632 97.903 121.349 1.00 74.99 228 GLN A O 1
ATOM 1401 N N . LEU A 1 230 ? 7.887 98.882 123.218 1.00 56.67 229 LEU A N 1
ATOM 1402 C CA . LEU A 1 230 ? 6.538 98.426 122.904 1.00 79.82 229 LEU A CA 1
ATOM 1403 C C . LEU A 1 230 ? 5.879 99.287 121.833 1.00 89.97 229 LEU A C 1
ATOM 1404 O O . LEU A 1 230 ? 5.054 98.790 121.061 1.00 88.87 229 LEU A O 1
ATOM 1409 N N . THR A 1 231 ? 6.267 100.551 121.755 1.00 92.21 230 THR A N 1
ATOM 1410 C CA . THR A 1 231 ? 5.798 101.565 120.830 1.00 87.97 230 THR A CA 1
ATOM 1411 C C . THR A 1 231 ? 7.008 102.208 120.174 1.00 93.01 230 THR A C 1
ATOM 1412 O O . THR A 1 231 ? 8.079 102.279 120.787 1.00 97.43 230 THR A O 1
ATOM 1416 N N . PRO A 1 232 ? 6.891 102.633 118.918 1.00 96.97 231 PRO A N 1
ATOM 1417 C CA . PRO A 1 232 ? 8.046 103.262 118.258 1.00 90.59 231 PRO A CA 1
ATOM 1418 C C . PRO A 1 232 ? 8.665 104.411 119.041 1.00 75.45 231 PRO A C 1
ATOM 1419 O O . PRO A 1 232 ? 9.872 104.629 118.929 1.00 78.16 231 PRO A O 1
ATOM 1423 N N . LYS A 1 233 ? 7.897 105.149 119.837 1.00 71.65 232 LYS A N 1
ATOM 1424 C CA . LYS A 1 233 ? 8.466 106.256 120.592 1.00 74.25 232 LYS A CA 1
ATOM 1425 C C . LYS A 1 233 ? 8.677 105.940 122.072 1.00 73.96 232 LYS A C 1
ATOM 1426 O O . LYS A 1 233 ? 9.344 106.714 122.768 1.00 67.91 232 LYS A O 1
ATOM 1432 N N . THR A 1 234 ? 8.143 104.829 122.569 1.00 62.29 233 THR A N 1
ATOM 1433 C CA . THR A 1 234 ? 8.113 104.556 123.995 1.00 59.97 233 THR A CA 1
ATOM 1434 C C . THR A 1 234 ? 8.801 103.231 124.267 1.00 59.33 233 THR A C 1
ATOM 1435 O O . THR A 1 234 ? 8.363 102.187 123.774 1.00 66.43 233 THR A O 1
ATOM 1439 N N . ARG A 1 235 ? 9.883 103.286 125.037 1.00 50.02 234 ARG A N 1
ATOM 1440 C CA . ARG A 1 235 ? 10.618 102.112 125.471 1.00 49.69 234 ARG A CA 1
ATOM 1441 C C . ARG A 1 235 ? 10.413 101.959 126.967 1.00 50.72 234 ARG A C 1
ATOM 1442 O O . ARG A 1 235 ? 10.342 102.954 127.698 1.00 52.26 234 ARG A O 1
ATOM 1450 N N . VAL A 1 236 ? 10.277 100.720 127.421 1.00 53.27 235 VAL A N 1
ATOM 1451 C CA . VAL A 1 236 ? 10.144 100.458 128.845 1.00 54.77 235 VAL A CA 1
ATOM 1452 C C . VAL A 1 236 ? 11.317 99.577 129.273 1.00 59.13 235 VAL A C 1
ATOM 1453 O O . VAL A 1 236 ? 11.825 98.764 128.490 1.00 53.78 235 VAL A O 1
ATOM 1457 N N . GLY A 1 237 ? 11.784 99.786 130.501 1.00 52.97 236 GLY A N 1
ATOM 1458 C CA . GLY A 1 237 ? 12.954 99.085 131.005 1.00 41.12 236 GLY A CA 1
ATOM 1459 C C . GLY A 1 237 ? 12.775 98.680 132.455 1.00 55.52 236 GLY A C 1
ATOM 1460 O O . GLY A 1 237 ? 12.131 99.376 133.249 1.00 57.49 236 GLY A O 1
ATOM 1461 N N . ILE A 1 238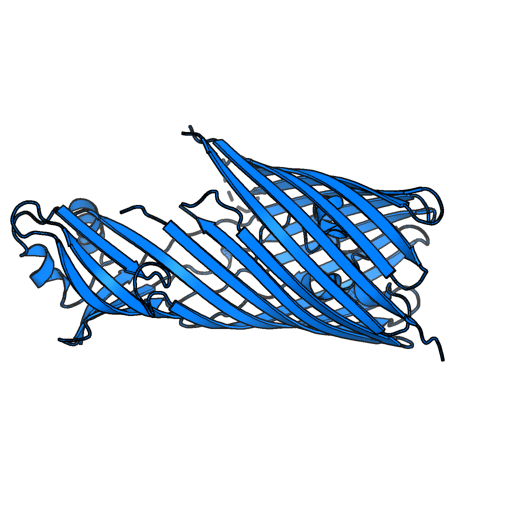 ? 13.347 97.530 132.795 1.00 48.12 237 ILE A N 1
ATOM 1462 C CA . ILE A 1 238 ? 13.254 96.994 134.151 1.00 52.66 237 ILE A CA 1
ATOM 1463 C C . ILE A 1 238 ? 14.580 96.333 134.487 1.00 54.69 237 ILE A C 1
ATOM 1464 O O . ILE A 1 238 ? 15.124 95.569 133.679 1.00 54.04 237 ILE A O 1
ATOM 1469 N N . VAL A 1 239 ? 15.114 96.631 135.675 1.00 46.88 238 VAL A N 1
ATOM 1470 C CA . VAL A 1 239 ? 16.355 95.999 136.110 1.00 46.55 238 VAL A CA 1
ATOM 1471 C C . VAL A 1 239 ? 16.264 95.672 137.589 1.00 56.92 238 VAL A C 1
ATOM 1472 O O . VAL A 1 239 ? 15.832 96.497 138.401 1.00 57.28 238 VAL A O 1
ATOM 1476 N N . TYR A 1 240 ? 16.674 94.456 137.932 1.00 56.93 239 TYR A N 1
ATOM 1477 C CA . TYR A 1 240 ? 16.819 94.030 139.313 1.00 49.95 239 TYR A CA 1
ATOM 1478 C C . TYR A 1 240 ? 18.295 93.996 139.693 1.00 51.50 239 TYR A C 1
ATOM 1479 O O . TYR A 1 240 ? 19.100 93.307 139.055 1.00 48.97 239 TYR A O 1
ATOM 1488 N N . ASN A 1 241 ? 18.639 94.726 140.743 1.00 54.24 240 ASN A N 1
ATOM 1489 C CA . ASN A 1 241 ? 20.001 94.803 141.243 1.00 53.99 240 ASN A CA 1
ATOM 1490 C C . ASN A 1 241 ? 20.127 93.858 142.435 1.00 55.14 240 ASN A C 1
ATOM 1491 O O . ASN A 1 241 ? 19.327 93.925 143.371 1.00 59.23 240 ASN A O 1
ATOM 1496 N N . PHE A 1 242 ? 21.092 92.950 142.376 1.00 55.27 241 PHE A N 1
ATOM 1497 C CA . PHE A 1 242 ? 21.205 91.916 143.394 1.00 55.81 241 PHE A CA 1
ATOM 1498 C C . PHE A 1 242 ? 21.746 92.492 144.696 1.00 54.97 241 PHE A C 1
ATOM 1499 O O . PHE A 1 242 ? 22.361 93.557 144.715 1.00 62.73 241 PHE A O 1
ATOM 1507 N N . LYS A 1 243 ? 21.510 91.765 145.795 1.00 50.71 242 LYS A N 1
ATOM 1508 C CA . LYS A 1 243 ? 22.133 92.119 147.061 1.00 53.17 242 LYS A CA 1
ATOM 1509 C C . LYS A 1 243 ? 23.632 91.864 146.983 1.00 48.52 242 LYS A C 1
ATOM 1510 O O . LYS A 1 243 ? 24.068 90.777 146.590 1.00 45.86 242 LYS A O 1
ATOM 1516 N N . THR A 1 244 ? 24.424 92.865 147.348 1.00 44.17 243 THR A N 1
ATOM 1517 C CA . THR A 1 244 ? 25.873 92.733 147.262 1.00 51.83 243 THR A CA 1
ATOM 1518 C C . THR A 1 244 ? 26.377 92.049 148.524 1.00 58.85 243 THR A C 1
ATOM 1519 O O . THR A 1 244 ? 26.206 92.579 149.624 1.00 70.24 243 THR A O 1
ATOM 1523 N N . HIS A 1 245 ? 26.980 90.872 148.385 1.00 54.93 244 HIS A N 1
ATOM 1524 C CA . HIS A 1 245 ? 27.560 90.220 149.550 1.00 62.39 244 HIS A CA 1
ATOM 1525 C C . HIS A 1 245 ? 29.006 90.674 149.708 1.00 65.42 244 HIS A C 1
ATOM 1526 O O . HIS A 1 245 ? 29.907 90.144 149.054 1.00 61.48 244 HIS A O 1
ATOM 1533 N N . VAL A 1 246 ? 29.241 91.629 150.617 1.00 70.83 245 VAL A N 1
ATOM 1534 C CA . VAL A 1 246 ? 30.600 92.160 150.746 1.00 74.97 245 VAL A CA 1
ATOM 1535 C C . VAL A 1 246 ? 31.495 91.271 151.604 1.00 64.65 245 VAL A C 1
ATOM 1536 O O . VAL A 1 246 ? 32.716 91.275 151.414 1.00 69.95 245 VAL A O 1
ATOM 1540 N N . GLY A 1 247 ? 30.945 90.493 152.521 1.00 60.68 246 GLY A N 1
ATOM 1541 C CA . GLY A 1 247 ? 31.781 89.643 153.356 1.00 81.63 246 GLY A CA 1
ATOM 1542 C C . GLY A 1 247 ? 32.581 90.413 154.407 1.00 80.35 246 GLY A C 1
ATOM 1543 O O . GLY A 1 247 ? 32.566 91.641 154.485 1.00 76.48 246 GLY A O 1
ATOM 1544 N N . ASP A 1 248 ? 33.312 89.646 155.220 1.00 73.40 247 ASP A N 1
ATOM 1545 C CA . ASP A 1 248 ? 33.927 90.174 156.438 1.00 70.76 247 ASP A CA 1
ATOM 1546 C C . ASP A 1 248 ? 34.987 91.232 156.125 1.00 65.16 247 ASP A C 1
ATOM 1547 O O . ASP A 1 248 ? 36.019 90.929 155.520 1.00 58.11 247 ASP A O 1
ATOM 1552 N N . LEU A 1 249 ? 34.754 92.461 156.580 1.00 65.71 248 LEU A N 1
ATOM 1553 C CA . LEU A 1 249 ? 35.729 93.542 156.464 1.00 72.62 248 LEU A CA 1
ATOM 1554 C C . LEU A 1 249 ? 36.723 93.472 157.625 1.00 77.14 248 LEU A C 1
ATOM 1555 O O . LEU A 1 249 ? 36.324 93.530 158.795 1.00 87.91 248 LEU A O 1
ATOM 1560 N N . SER A 1 250 ? 38.015 93.355 157.305 1.00 66.01 249 SER A N 1
ATOM 1561 C CA . SER A 1 250 ? 39.052 93.239 158.321 1.00 66.95 249 SER A CA 1
ATOM 1562 C C . SER A 1 250 ? 40.119 94.307 158.113 1.00 66.36 249 SER A C 1
ATOM 1563 O O . SER A 1 250 ? 40.264 94.876 157.027 1.00 67.31 249 SER A O 1
ATOM 1566 N N . GLY A 1 251 ? 40.860 94.577 159.184 1.00 63.08 250 GLY A N 1
ATOM 1567 C CA . GLY A 1 251 ? 41.855 95.637 159.187 1.00 49.83 250 GLY A CA 1
ATOM 1568 C C . GLY A 1 251 ? 42.280 95.968 160.614 1.00 60.07 250 GLY A C 1
ATOM 1569 O O . GLY A 1 251 ? 42.199 95.131 161.508 1.00 61.22 250 GLY A O 1
ATOM 1570 N N . ASN A 1 252 ? 42.729 97.210 160.795 1.00 62.50 251 ASN A N 1
ATOM 1571 C CA . ASN A 1 252 ? 43.318 97.673 162.043 1.00 60.74 251 ASN A CA 1
ATOM 1572 C C . ASN A 1 252 ? 42.524 98.838 162.607 1.00 61.58 251 ASN A C 1
ATOM 1573 O O . ASN A 1 252 ? 41.893 99.601 161.870 1.00 65.25 251 ASN A O 1
ATOM 1578 N N . ALA A 1 253 ? 42.584 98.971 163.927 1.00 66.84 252 ALA A N 1
ATOM 1579 C CA . ALA A 1 253 ? 41.839 99.992 164.645 1.00 69.75 252 ALA A CA 1
ATOM 1580 C C . ALA A 1 253 ? 42.523 100.244 165.973 1.00 66.08 252 ALA A C 1
ATOM 1581 O O . ALA A 1 253 ? 43.256 99.396 166.487 1.00 67.04 252 ALA A O 1
ATOM 1583 N N . ASP A 1 254 ? 42.272 101.427 166.517 1.00 69.07 253 ASP A N 1
ATOM 1584 C CA . ASP A 1 254 ? 42.696 101.789 167.862 1.00 77.78 253 ASP A CA 1
ATOM 1585 C C . ASP A 1 254 ? 41.458 101.994 168.719 1.00 76.17 253 ASP A C 1
ATOM 1586 O O . ASP A 1 254 ? 40.490 102.617 168.276 1.00 76.45 253 ASP A O 1
ATOM 1591 N N . LEU A 1 255 ? 41.495 101.467 169.934 1.00 73.45 254 LEU A N 1
ATOM 1592 C CA . LEU A 1 255 ? 40.496 101.738 170.957 1.00 66.76 254 LEU A CA 1
ATOM 1593 C C . LEU A 1 255 ? 41.181 102.542 172.046 1.00 64.41 254 LEU A C 1
ATOM 1594 O O . LEU A 1 255 ? 42.039 102.012 172.756 1.00 65.17 254 LEU A O 1
ATOM 1599 N N . THR A 1 256 ? 40.820 103.814 172.172 1.00 61.66 255 THR A N 1
ATOM 1600 C CA . THR A 1 256 ? 41.383 104.674 173.200 1.00 63.93 255 THR A CA 1
ATOM 1601 C C . THR A 1 256 ? 40.406 104.786 174.367 1.00 68.14 255 THR A C 1
ATOM 1602 O O . THR A 1 256 ? 39.227 105.102 174.170 1.00 66.85 255 THR A O 1
ATOM 1606 N N . ALA A 1 257 ? 40.894 104.492 175.571 1.00 63.04 256 ALA A N 1
ATOM 1607 C CA . ALA A 1 257 ? 40.149 104.746 176.796 1.00 61.45 256 ALA A CA 1
ATOM 1608 C C . ALA A 1 257 ? 40.424 106.173 177.246 1.00 63.74 256 ALA A C 1
ATOM 1609 O O . ALA A 1 257 ? 41.583 106.561 177.406 1.00 65.00 256 ALA A O 1
ATOM 1611 N N . VAL A 1 258 ? 39.369 106.957 177.437 1.00 63.10 257 VAL A N 1
ATOM 1612 C CA . VAL A 1 258 ? 39.496 108.372 177.771 1.00 64.24 257 VAL A CA 1
ATOM 1613 C C . VAL A 1 258 ? 39.226 108.556 179.259 1.00 68.07 257 VAL A C 1
ATOM 1614 O O . VAL A 1 258 ? 38.193 108.107 179.776 1.00 67.87 257 VAL A O 1
ATOM 1618 N N . SER A 1 259 ? 40.153 109.220 179.944 1.00 66.24 258 SER A N 1
ATOM 1619 C CA . SER A 1 259 ? 40.027 109.475 181.373 1.00 62.84 258 SER A CA 1
ATOM 1620 C C . SER A 1 259 ? 40.700 110.797 181.701 1.00 66.64 258 SER A C 1
ATOM 1621 O O . SER A 1 259 ? 41.798 111.080 181.206 1.00 69.90 258 SER A O 1
ATOM 1624 N N . ALA A 1 260 ? 40.025 111.616 182.510 1.00 71.56 259 ALA A N 1
ATOM 1625 C CA . ALA A 1 260 ? 40.631 112.862 182.965 1.00 84.27 259 ALA A CA 1
ATOM 1626 C C . ALA A 1 260 ? 41.840 112.599 183.846 1.00 96.71 259 ALA A C 1
ATOM 1627 O O . ALA A 1 260 ? 42.790 113.390 183.856 1.00 106.21 259 ALA A O 1
ATOM 1629 N N . VAL A 1 261 ? 41.821 111.500 184.589 1.00 94.56 260 VAL A N 1
ATOM 1630 C CA . VAL A 1 261 ? 42.882 111.185 185.535 1.00 84.77 260 VAL A CA 1
ATOM 1631 C C . VAL A 1 261 ? 43.977 110.352 184.887 1.00 83.15 260 VAL A C 1
ATOM 1632 O O . VAL A 1 261 ? 45.163 110.643 185.040 1.00 90.43 260 VAL A O 1
ATOM 1636 N N . ALA A 1 262 ? 43.598 109.327 184.127 1.00 76.73 261 ALA A N 1
ATOM 1637 C CA . ALA A 1 262 ? 44.533 108.340 183.610 1.00 73.07 261 ALA A CA 1
ATOM 1638 C C . ALA A 1 262 ? 44.983 108.619 182.178 1.00 67.91 261 ALA A C 1
ATOM 1639 O O . ALA A 1 262 ? 45.683 107.788 181.591 1.00 66.01 261 ALA A O 1
ATOM 1641 N N . GLY A 1 263 ? 44.622 109.763 181.610 1.00 66.36 262 GLY A N 1
ATOM 1642 C CA . GLY A 1 263 ? 44.976 110.053 180.238 1.00 59.60 262 GLY A CA 1
ATOM 1643 C C . GLY A 1 263 ? 44.195 109.160 179.284 1.00 60.84 262 GLY A C 1
ATOM 1644 O O . GLY A 1 263 ? 43.349 108.350 179.670 1.00 66.95 262 GLY A O 1
ATOM 1645 N N . ASN A 1 264 ? 44.508 109.320 178.006 1.00 59.52 263 ASN A N 1
ATOM 1646 C CA . ASN A 1 264 ? 43.862 108.591 176.921 1.00 65.60 263 ASN A CA 1
ATOM 1647 C C . ASN A 1 264 ? 44.745 107.413 176.557 1.00 71.63 263 ASN A C 1
ATOM 1648 O O . ASN A 1 264 ? 45.733 107.568 175.836 1.00 80.87 263 ASN A O 1
ATOM 1653 N N . ILE A 1 265 ? 44.382 106.234 177.046 1.00 66.65 264 ILE A N 1
ATOM 1654 C CA . ILE A 1 265 ? 45.178 105.027 176.872 1.00 57.44 264 ILE A CA 1
ATOM 1655 C C . ILE A 1 265 ? 44.765 104.384 175.543 1.00 64.92 264 ILE A C 1
ATOM 1656 O O . ILE A 1 265 ? 43.652 103.829 175.466 1.00 65.00 264 ILE A O 1
ATOM 1661 N N . PRO A 1 266 ? 45.588 104.441 174.508 1.00 59.51 265 PRO A N 1
ATOM 1662 C CA . PRO A 1 266 ? 45.212 103.785 173.255 1.00 60.25 265 PRO A CA 1
ATOM 1663 C C . PRO A 1 266 ? 45.673 102.340 173.260 1.00 62.11 265 PRO A C 1
ATOM 1664 O O . PRO A 1 266 ? 46.772 102.016 173.712 1.00 66.92 265 PRO A O 1
ATOM 1668 N N . LEU A 1 267 ? 44.805 101.457 172.774 1.00 61.16 266 LEU A N 1
ATOM 1669 C CA . LEU A 1 267 ? 45.155 100.064 172.524 1.00 68.68 266 LEU A CA 1
ATOM 1670 C C . LEU A 1 267 ? 45.011 99.776 171.031 1.00 70.99 266 LEU A C 1
ATOM 1671 O O . LEU A 1 267 ? 43.994 100.118 170.422 1.00 69.43 266 LEU A O 1
ATOM 1676 N N . SER A 1 268 ? 46.022 99.149 170.448 1.00 66.81 267 SER A N 1
ATOM 1677 C CA . SER A 1 268 ? 46.041 98.843 169.030 1.00 72.38 267 SER A CA 1
ATOM 1678 C C . SER A 1 268 ? 45.691 97.376 168.797 1.00 70.52 267 SER A C 1
ATOM 1679 O O . SER A 1 268 ? 45.880 96.526 169.669 1.00 69.34 267 SER A O 1
ATOM 1682 N N . GLY A 1 269 ? 45.155 97.084 167.619 1.00 64.43 268 GLY A N 1
ATOM 1683 C CA . GLY A 1 269 ? 44.808 95.713 167.315 1.00 62.47 268 GLY A CA 1
ATOM 1684 C C . GLY A 1 269 ? 44.038 95.609 166.017 1.00 63.46 268 GLY A C 1
ATOM 1685 O O . GLY A 1 269 ? 43.968 96.553 165.225 1.00 64.66 268 GLY A O 1
ATOM 1686 N N . GLU A 1 270 ? 43.469 94.427 165.821 1.00 68.86 269 GLU A N 1
ATOM 1687 C CA . GLU A 1 270 ? 42.726 94.099 164.619 1.00 67.82 269 GLU A CA 1
ATOM 1688 C C . GLU A 1 270 ? 41.243 94.382 164.823 1.00 69.33 269 GLU A C 1
ATOM 1689 O O . GLU A 1 270 ? 40.697 94.213 165.916 1.00 69.07 269 GLU A O 1
ATOM 1695 N N . LEU A 1 271 ? 40.597 94.832 163.756 1.00 70.52 270 LEU A N 1
ATOM 1696 C CA . LEU A 1 271 ? 39.163 95.077 163.740 1.00 70.59 270 LEU A CA 1
ATOM 1697 C C . LEU A 1 271 ? 38.526 94.278 162.613 1.00 70.75 270 LEU A C 1
ATOM 1698 O O . LEU A 1 271 ? 39.082 94.182 161.511 1.00 76.80 270 LEU A O 1
ATOM 1703 N N . LYS A 1 272 ? 37.354 93.721 162.890 1.00 68.31 271 LYS A N 1
ATOM 1704 C CA . LYS A 1 272 ? 36.590 92.981 161.903 1.00 69.27 271 LYS A CA 1
ATOM 1705 C C . LYS A 1 272 ? 35.149 93.467 161.944 1.00 68.64 271 LYS A C 1
ATOM 1706 O O . LYS A 1 272 ? 34.540 93.515 163.017 1.00 70.34 271 LYS A O 1
ATOM 1712 N N . LEU A 1 273 ? 34.617 93.875 160.792 1.00 63.66 272 LEU A N 1
ATOM 1713 C CA . LEU A 1 273 ? 33.183 94.100 160.655 1.00 66.37 272 LEU A CA 1
ATOM 1714 C C . LEU A 1 273 ? 32.575 92.870 159.998 1.00 77.23 272 LEU A C 1
ATOM 1715 O O . LEU A 1 273 ? 33.201 92.243 159.138 1.00 84.44 272 LEU A O 1
ATOM 1720 N N . HIS A 1 274 ? 31.358 92.515 160.403 1.00 83.45 273 HIS A N 1
ATOM 1721 C CA . HIS A 1 274 ? 30.869 91.199 160.022 1.00 96.24 273 HIS A CA 1
ATOM 1722 C C . HIS A 1 274 ? 29.888 91.237 158.855 1.00 103.28 273 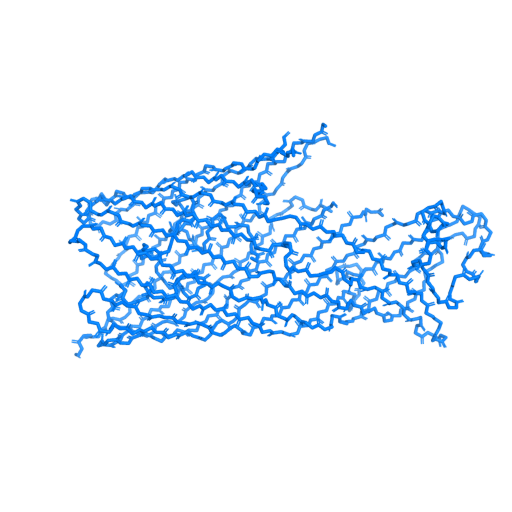HIS A C 1
ATOM 1723 O O . HIS A 1 274 ? 30.272 91.014 157.699 1.00 96.45 273 HIS A O 1
ATOM 1730 N N . ASN A 1 275 ? 28.612 91.473 159.161 1.00 110.53 274 ASN A N 1
ATOM 1731 C CA . ASN A 1 275 ? 27.513 91.231 158.228 1.00 106.31 274 ASN A CA 1
ATOM 1732 C C . ASN A 1 275 ? 27.141 92.515 157.502 1.00 103.04 274 ASN A C 1
ATOM 1733 O O . ASN A 1 275 ? 26.345 93.321 157.990 1.00 109.45 274 ASN A O 1
ATOM 1738 N N . PHE A 1 276 ? 27.726 92.696 156.331 1.00 103.60 275 PHE A N 1
ATOM 1739 C CA . PHE A 1 276 ? 27.229 93.640 155.355 1.00 99.68 275 PHE A CA 1
ATOM 1740 C C . PHE A 1 276 ? 26.581 92.878 154.214 1.00 95.47 275 PHE A C 1
ATOM 1741 O O . PHE A 1 276 ? 26.973 91.758 153.869 1.00 90.44 275 PHE A O 1
ATOM 1749 N N . GLU A 1 277 ? 25.568 93.500 153.648 1.00 95.75 276 GLU A N 1
ATOM 1750 C CA . GLU A 1 277 ? 24.898 92.982 152.474 1.00 96.66 276 GLU A CA 1
ATOM 1751 C C . GLU A 1 277 ? 24.148 94.172 151.922 1.00 102.42 276 GLU A C 1
ATOM 1752 O O . GLU A 1 277 ? 23.028 94.448 152.362 1.00 112.82 276 GLU A O 1
ATOM 1758 N N . MET A 1 278 ? 24.781 94.926 151.032 1.00 89.61 277 MET A N 1
ATOM 1759 C CA . MET A 1 278 ? 24.068 96.016 150.396 1.00 76.40 277 MET A CA 1
ATOM 1760 C C . MET A 1 278 ? 22.761 95.482 149.825 1.00 70.04 277 MET A C 1
ATOM 1761 O O . MET A 1 278 ? 22.698 94.320 149.400 1.00 72.04 277 MET A O 1
ATOM 1766 N N . PRO A 1 279 ? 21.689 96.256 149.875 1.00 63.78 278 PRO A N 1
ATOM 1767 C CA . PRO A 1 279 ? 20.387 95.710 149.523 1.00 59.40 278 PRO A CA 1
ATOM 1768 C C . PRO A 1 279 ? 20.192 95.642 148.020 1.00 51.43 278 PRO A C 1
ATOM 1769 O O . PRO A 1 279 ? 20.720 96.453 147.258 1.00 53.71 278 PRO A O 1
ATOM 1773 N N . ALA A 1 280 ? 19.431 94.630 147.616 1.00 47.35 279 ALA A N 1
ATOM 1774 C CA . ALA A 1 280 ? 18.801 94.535 146.311 1.00 50.18 279 ALA A CA 1
ATOM 1775 C C . ALA A 1 280 ? 18.038 95.806 145.983 1.00 56.88 279 ALA A C 1
ATOM 1776 O O . ALA A 1 280 ? 17.682 96.562 146.886 1.00 61.45 279 ALA A O 1
ATOM 1778 N N . SER A 1 281 ? 17.797 96.062 144.695 1.00 57.23 280 SER A N 1
ATOM 1779 C CA . SER A 1 281 ? 16.883 97.127 144.306 1.00 54.42 280 SER A CA 1
ATOM 1780 C C . SER A 1 281 ? 16.242 96.775 142.977 1.00 49.30 280 SER A C 1
ATOM 1781 O O . SER A 1 281 ? 16.775 95.999 142.183 1.00 53.80 280 SER A O 1
ATOM 1784 N N . LEU A 1 282 ? 15.072 97.346 142.761 1.00 53.55 281 LEU A N 1
ATOM 1785 C CA . LEU A 1 282 ? 14.302 97.133 141.551 1.00 49.37 281 LEU A CA 1
ATOM 1786 C C . LEU A 1 282 ? 14.040 98.495 140.944 1.00 59.05 281 LEU A C 1
ATOM 1787 O O . LEU A 1 282 ? 13.529 99.386 141.630 1.00 63.47 281 LEU A O 1
ATOM 1792 N N . VAL A 1 283 ? 14.412 98.662 139.674 1.00 54.30 282 VAL A N 1
ATOM 1793 C CA . VAL A 1 283 ? 14.171 99.897 138.938 1.00 50.96 282 VAL A CA 1
ATOM 1794 C C . VAL A 1 283 ? 13.299 99.575 137.737 1.00 55.95 282 VAL A C 1
ATOM 1795 O O . VAL A 1 283 ? 13.655 98.724 136.912 1.00 60.73 282 VAL A O 1
ATOM 1799 N N . ALA A 1 284 ? 12.166 100.255 137.635 1.00 63.31 283 ALA A N 1
ATOM 1800 C CA . ALA A 1 284 ? 11.302 100.191 136.469 1.00 57.14 283 ALA A CA 1
ATOM 1801 C C . ALA A 1 284 ? 11.161 101.593 135.903 1.00 58.19 283 ALA A C 1
ATOM 1802 O O . ALA A 1 284 ? 11.050 102.570 136.658 1.00 54.42 283 ALA A O 1
ATOM 1804 N N . GLY A 1 285 ? 11.179 101.697 134.577 1.00 47.75 284 GLY A N 1
ATOM 1805 C CA . GLY A 1 285 ? 11.114 103.030 134.016 1.00 47.90 284 GLY A CA 1
ATOM 1806 C C . GLY A 1 285 ? 10.742 103.024 132.550 1.00 50.31 284 GLY A C 1
ATOM 1807 O O . GLY A 1 285 ? 10.571 101.976 131.917 1.00 46.70 284 GLY A O 1
ATOM 1808 N N . ILE A 1 286 ? 10.635 104.230 132.012 1.00 48.86 285 ILE A N 1
ATOM 1809 C CA . ILE A 1 286 ? 10.135 104.418 130.666 1.00 60.36 285 ILE A CA 1
ATOM 1810 C C . ILE A 1 286 ? 10.855 105.609 130.057 1.00 63.51 285 ILE A C 1
ATOM 1811 O O . ILE A 1 286 ? 11.210 106.566 130.756 1.00 60.26 285 ILE A O 1
ATOM 1816 N N . SER A 1 287 ? 11.107 105.511 128.747 1.00 58.29 286 SER A N 1
ATOM 1817 C CA . SER A 1 287 ? 11.660 106.584 127.933 1.00 54.33 286 SER A CA 1
ATOM 1818 C C . SER A 1 287 ? 10.745 106.843 126.741 1.00 61.36 286 SER A C 1
ATOM 1819 O O . SER A 1 287 ? 10.325 105.903 126.056 1.00 61.50 286 SER A O 1
ATOM 1822 N N . HIS A 1 288 ? 10.461 108.116 126.483 1.00 55.82 287 HIS A N 1
ATOM 1823 C CA . HIS A 1 288 ? 9.592 108.529 125.393 1.00 56.99 287 HIS A CA 1
ATOM 1824 C C . HIS A 1 288 ? 10.339 109.565 124.573 1.00 58.46 287 HIS A C 1
ATOM 1825 O O . HIS A 1 288 ? 10.697 110.628 125.089 1.00 59.54 287 HIS A O 1
ATOM 1832 N N . GLU A 1 289 ? 10.588 109.250 123.314 1.00 52.49 288 GLU A N 1
ATOM 1833 C CA . GLU A 1 289 ? 11.382 110.098 122.438 1.00 67.70 288 GLU A CA 1
ATOM 1834 C C . GLU A 1 289 ? 10.431 110.681 121.395 1.00 73.91 288 GLU A C 1
ATOM 1835 O O . GLU A 1 289 ? 10.132 110.036 120.392 1.00 86.95 288 GLU A O 1
ATOM 1841 N N . PHE A 1 290 ? 9.934 111.900 121.655 1.00 66.79 289 PHE A N 1
ATOM 1842 C CA . PHE A 1 290 ? 9.044 112.569 120.709 1.00 68.93 289 PHE A CA 1
ATOM 1843 C C . PHE A 1 290 ? 9.706 112.777 119.350 1.00 78.72 289 PHE A C 1
ATOM 1844 O O . PHE A 1 290 ? 9.009 112.969 118.345 1.00 75.27 289 PHE A O 1
ATOM 1852 N N . SER A 1 291 ? 11.029 112.756 119.317 1.00 73.83 290 SER A N 1
ATOM 1853 C CA . SER A 1 291 ? 11.863 112.905 118.136 1.00 69.97 290 SER A CA 1
ATOM 1854 C C . SER A 1 291 ? 13.267 112.568 118.602 1.00 75.11 290 SER A C 1
ATOM 1855 O O . SER A 1 291 ? 13.492 112.310 119.785 1.00 82.34 290 SER A O 1
ATOM 1858 N N . ASP A 1 292 ? 14.217 112.570 117.677 1.00 82.03 291 ASP A N 1
ATOM 1859 C CA . ASP A 1 292 ? 15.595 112.389 118.106 1.00 82.32 291 ASP A CA 1
ATOM 1860 C C . ASP A 1 292 ? 16.100 113.593 118.882 1.00 76.41 291 ASP A C 1
ATOM 1861 O O . ASP A 1 292 ? 17.075 113.475 119.631 1.00 82.36 291 ASP A O 1
ATOM 1866 N N . GLN A 1 293 ? 15.432 114.733 118.754 1.00 69.75 292 GLN A N 1
ATOM 1867 C CA . GLN A 1 293 ? 15.902 115.970 119.350 1.00 79.28 292 GLN A CA 1
ATOM 1868 C C . GLN A 1 293 ? 15.348 116.214 120.753 1.00 73.40 292 GLN A C 1
ATOM 1869 O O . GLN A 1 293 ? 15.839 117.116 121.441 1.00 67.90 292 GLN A O 1
ATOM 1875 N N . PHE A 1 294 ? 14.368 115.428 121.204 1.00 63.89 293 PHE A N 1
ATOM 1876 C CA . PHE A 1 294 ? 13.698 115.697 122.474 1.00 64.43 293 PHE A CA 1
ATOM 1877 C C . PHE A 1 294 ? 13.165 114.405 123.076 1.00 65.10 293 PHE A C 1
ATOM 1878 O O . PHE A 1 294 ? 12.314 113.742 122.475 1.00 67.39 293 PHE A O 1
ATOM 1886 N N . ALA A 1 295 ? 13.648 114.061 124.269 1.00 61.33 294 ALA A N 1
ATOM 1887 C CA . ALA A 1 295 ? 13.191 112.884 124.997 1.00 55.62 294 ALA A CA 1
ATOM 1888 C C . ALA A 1 295 ? 12.846 113.252 126.439 1.00 59.56 294 ALA A C 1
ATOM 1889 O O . ALA A 1 295 ? 13.372 114.222 126.991 1.00 69.20 294 ALA A O 1
ATOM 1891 N N . VAL A 1 296 ? 11.952 112.476 127.050 1.00 58.82 295 VAL A N 1
ATOM 1892 C CA . VAL A 1 296 ? 11.725 112.533 128.491 1.00 49.95 295 VAL A CA 1
ATOM 1893 C C . VAL A 1 296 ? 11.745 111.115 129.042 1.00 52.59 295 VAL A C 1
ATOM 1894 O O . VAL A 1 296 ? 11.278 110.171 128.395 1.00 58.84 295 VAL A O 1
ATOM 1898 N N . ALA A 1 297 ? 12.324 110.962 130.229 1.00 50.33 296 ALA A N 1
ATOM 1899 C CA . ALA A 1 297 ? 12.419 109.672 130.888 1.00 48.79 296 ALA A CA 1
ATOM 1900 C C . ALA A 1 297 ? 11.889 109.804 132.309 1.00 52.60 296 ALA A C 1
ATOM 1901 O O . ALA A 1 297 ? 11.940 110.886 132.907 1.00 56.32 296 ALA A O 1
ATOM 1903 N N . PHE A 1 298 ? 11.361 108.701 132.842 1.00 50.39 297 PHE A N 1
ATOM 1904 C CA . PHE A 1 298 ? 10.849 108.674 134.213 1.00 42.67 297 PHE A CA 1
ATOM 1905 C C . PHE A 1 298 ? 11.100 107.285 134.758 1.00 53.47 297 PHE A C 1
ATOM 1906 O O . PHE A 1 298 ? 10.819 106.300 134.063 1.00 51.19 297 PHE A O 1
ATOM 1914 N N . ASP A 1 299 ? 11.636 107.204 135.984 1.00 49.18 298 ASP A N 1
ATOM 1915 C CA . ASP A 1 299 ? 11.965 105.922 136.598 1.00 44.55 298 ASP A CA 1
ATOM 1916 C C . ASP A 1 299 ? 11.437 105.864 138.020 1.00 50.74 298 ASP A C 1
ATOM 1917 O O . ASP A 1 299 ? 11.387 106.874 138.735 1.00 51.85 298 ASP A O 1
ATOM 1922 N N . TYR A 1 300 ? 11.052 104.659 138.423 1.00 46.66 299 TYR A N 1
ATOM 1923 C CA . TYR A 1 300 ? 10.646 104.383 139.785 1.00 58.15 299 TYR A CA 1
ATOM 1924 C C . TYR A 1 300 ? 11.558 103.307 140.334 1.00 62.61 299 TYR A C 1
ATOM 1925 O O . TYR A 1 300 ? 11.804 102.300 139.663 1.00 61.97 299 TYR A O 1
ATOM 1934 N N . LYS A 1 301 ? 12.033 103.497 141.558 1.00 63.26 300 LYS A N 1
ATOM 1935 C CA . LYS A 1 301 ? 12.962 102.532 142.117 1.00 58.88 300 LYS A CA 1
ATOM 1936 C C . LYS A 1 301 ? 12.658 102.268 143.585 1.00 63.52 300 LYS A C 1
ATOM 1937 O O . LYS A 1 301 ? 12.449 103.197 144.371 1.00 65.30 300 LYS A O 1
ATOM 1943 N N . ARG A 1 302 ? 12.650 100.990 143.935 1.00 63.25 301 ARG A N 1
ATOM 1944 C CA . ARG A 1 302 ? 12.456 100.510 145.293 1.00 59.45 301 ARG A CA 1
ATOM 1945 C C . ARG A 1 302 ? 13.748 99.853 145.769 1.00 66.23 301 ARG A C 1
ATOM 1946 O O . ARG A 1 302 ? 14.208 98.878 145.159 1.00 64.86 301 ARG A O 1
ATOM 1954 N N . VAL A 1 303 ? 14.336 100.382 146.846 1.00 59.63 302 VAL A N 1
ATOM 1955 C CA . VAL A 1 303 ? 15.530 99.798 147.453 1.00 59.63 302 VAL A CA 1
ATOM 1956 C C . VAL A 1 303 ? 15.099 99.003 148.679 1.00 65.44 302 VAL A C 1
ATOM 1957 O O . VAL A 1 303 ? 14.370 99.517 149.531 1.00 67.24 302 VAL A O 1
ATOM 1961 N N . TYR A 1 304 ? 15.547 97.752 148.773 1.00 61.36 303 TYR A N 1
ATOM 1962 C CA . TYR A 1 304 ? 14.995 96.813 149.747 1.00 56.24 303 TYR A CA 1
ATOM 1963 C C . TYR A 1 304 ? 15.912 96.701 150.968 1.00 58.63 303 TYR A C 1
ATOM 1964 O O . TYR A 1 304 ? 16.513 95.666 151.248 1.00 58.68 303 TYR A O 1
ATOM 1973 N N . TRP A 1 305 ? 15.979 97.798 151.726 1.00 68.56 304 TRP A N 1
ATOM 1974 C CA . TRP A 1 305 ? 16.674 97.770 153.012 1.00 72.47 304 TRP A CA 1
ATOM 1975 C C . TRP A 1 305 ? 16.040 96.778 153.984 1.00 68.74 304 TRP A C 1
ATOM 1976 O O . TRP A 1 305 ? 16.750 96.143 154.769 1.00 68.18 304 TRP A O 1
ATOM 1987 N N . SER A 1 306 ? 14.712 96.623 153.950 1.00 77.77 305 SER A N 1
ATOM 1988 C CA . SER A 1 306 ? 14.054 95.811 154.971 1.00 85.59 305 SER A CA 1
ATOM 1989 C C . SER A 1 306 ? 14.499 94.356 154.907 1.00 97.75 305 SER A C 1
ATOM 1990 O O . SER A 1 306 ? 14.481 93.658 155.930 1.00 101.12 305 SER A O 1
ATOM 1993 N N . ASP A 1 307 ? 14.914 93.882 153.726 1.00 91.20 306 ASP A N 1
ATOM 1994 C CA . ASP A 1 307 ? 15.338 92.498 153.556 1.00 81.71 306 ASP A CA 1
ATOM 1995 C C . ASP A 1 307 ? 16.831 92.295 153.775 1.00 72.92 306 ASP A C 1
ATOM 1996 O O . ASP A 1 307 ? 17.318 91.173 153.617 1.00 80.26 306 ASP A O 1
ATOM 2001 N N . VAL A 1 308 ? 17.563 93.345 154.134 1.00 61.49 307 VAL A N 1
ATOM 2002 C CA . VAL A 1 308 ? 18.863 93.185 154.774 1.00 83.44 307 VAL A CA 1
ATOM 2003 C C . VAL A 1 308 ? 18.599 92.925 156.253 1.00 106.13 307 VAL A C 1
ATOM 2004 O O . VAL A 1 308 ? 18.159 93.822 156.976 1.00 99.73 307 VAL A O 1
ATOM 2008 N N . MET A 1 309 ? 18.857 91.697 156.705 1.00 136.55 308 MET A N 1
ATOM 2009 C CA . MET A 1 309 ? 18.822 91.402 158.133 1.00 142.20 308 MET A CA 1
ATOM 2010 C C . MET A 1 309 ? 19.897 92.227 158.834 1.00 141.14 308 MET A C 1
ATOM 2011 O O . MET A 1 309 ? 20.676 92.921 158.175 1.00 148.52 308 MET A O 1
ATOM 2016 N N . ASP A 1 310 ? 19.967 92.170 160.159 1.00 129.95 309 ASP A N 1
ATOM 2017 C CA . ASP A 1 310 ? 20.635 93.235 160.887 1.00 125.21 309 ASP A CA 1
ATOM 2018 C C . ASP A 1 310 ? 21.843 92.828 161.716 1.00 121.17 309 ASP A C 1
ATOM 2019 O O . ASP A 1 310 ? 22.491 93.713 162.286 1.00 112.41 309 ASP A O 1
ATOM 2024 N N . ASP A 1 311 ? 22.165 91.539 161.806 1.00 127.75 310 ASP A N 1
ATOM 2025 C CA . ASP A 1 311 ? 23.275 91.026 162.605 1.00 134.33 310 ASP A CA 1
ATOM 2026 C C . ASP A 1 311 ? 24.593 91.739 162.311 1.00 127.79 310 ASP A C 1
ATOM 2027 O O . ASP A 1 311 ? 25.487 91.144 161.710 1.00 133.90 310 ASP A O 1
ATOM 2032 N N . ILE A 1 312 ? 24.755 92.989 162.744 1.00 107.98 311 ILE A N 1
ATOM 2033 C CA . ILE A 1 312 ? 25.910 93.767 162.302 1.00 95.01 311 ILE A CA 1
ATOM 2034 C C . ILE A 1 312 ? 26.965 93.864 163.409 1.00 94.61 311 ILE A C 1
ATOM 2035 O O . ILE A 1 312 ? 26.986 94.804 164.211 1.00 97.81 311 ILE A O 1
ATOM 2040 N N . GLU A 1 313 ? 27.855 92.874 163.450 1.00 88.88 312 GLU A N 1
ATOM 2041 C CA . GLU A 1 313 ? 28.812 92.720 164.533 1.00 83.02 312 GLU A CA 1
ATOM 2042 C C . GLU A 1 313 ? 30.079 93.529 164.288 1.00 84.87 312 GLU A C 1
ATOM 2043 O O . GLU A 1 313 ? 30.511 93.730 163.149 1.00 85.12 312 GLU A O 1
ATOM 2049 N N . VAL A 1 314 ? 30.688 93.970 165.389 1.00 88.99 313 VAL A N 1
ATOM 2050 C CA . VAL A 1 314 ? 31.930 94.734 165.389 1.00 82.54 313 VAL A CA 1
ATOM 2051 C C . VAL A 1 314 ? 32.829 94.128 166.454 1.00 85.01 313 VAL A C 1
ATOM 2052 O O . VAL A 1 314 ? 32.491 94.168 167.645 1.00 89.60 313 VAL A O 1
ATOM 2056 N N . ASN A 1 315 ? 33.951 93.544 166.033 1.00 79.17 314 ASN A N 1
ATOM 2057 C CA . ASN A 1 315 ? 34.874 92.878 166.942 1.00 80.33 314 ASN A CA 1
ATOM 2058 C C . ASN A 1 315 ? 36.258 93.499 166.832 1.00 76.40 314 ASN A C 1
ATOM 2059 O O . ASN A 1 315 ? 36.780 93.687 165.727 1.00 76.58 314 ASN A O 1
ATOM 2064 N N . PHE A 1 316 ? 36.841 93.824 167.981 1.00 66.15 315 PHE A N 1
ATOM 2065 C CA . PHE A 1 316 ? 38.193 94.352 168.078 1.00 61.74 315 PHE A CA 1
ATOM 2066 C C . PHE A 1 316 ? 38.996 93.408 168.959 1.00 71.36 315 PHE A C 1
ATOM 2067 O O . PHE A 1 316 ? 38.514 92.977 170.010 1.00 83.29 315 PHE A O 1
ATOM 2075 N N . LYS A 1 317 ? 40.205 93.068 168.525 1.00 68.62 316 LYS A N 1
ATOM 2076 C CA . LYS A 1 317 ? 41.065 92.158 169.269 1.00 74.67 316 LYS A CA 1
ATOM 2077 C C . LYS A 1 317 ? 42.413 92.837 169.449 1.00 80.54 316 LYS A C 1
ATOM 2078 O O . LYS A 1 317 ? 43.066 93.198 168.464 1.00 81.11 316 LYS A O 1
ATOM 2084 N N . GLN A 1 318 ? 42.807 93.033 170.707 1.00 80.85 317 GLN A N 1
ATOM 2085 C CA . GLN A 1 318 ? 43.998 93.810 171.028 1.00 81.49 317 GLN A CA 1
ATOM 2086 C C . GLN A 1 318 ? 45.251 93.009 170.688 1.00 87.11 317 GLN A C 1
ATOM 2087 O O . GLN A 1 318 ? 45.415 91.872 171.138 1.00 87.92 317 GLN A O 1
ATOM 2093 N N . LYS A 1 319 ? 46.141 93.605 169.886 1.00 100.93 318 LYS A N 1
ATOM 2094 C CA . LYS A 1 319 ? 47.184 92.817 169.228 1.00 108.95 318 LYS A CA 1
ATOM 2095 C C . LYS A 1 319 ? 48.255 92.334 170.204 1.00 113.49 318 LYS A C 1
ATOM 2096 O O . LYS A 1 319 ? 48.938 91.340 169.925 1.00 118.10 318 LYS A O 1
ATOM 2102 N N . ALA A 1 320 ? 48.420 93.002 171.347 1.00 109.60 319 ALA A N 1
ATOM 2103 C CA . ALA A 1 320 ? 49.361 92.501 172.343 1.00 119.83 319 ALA A CA 1
ATOM 2104 C C . ALA A 1 320 ? 48.818 91.248 173.016 1.00 126.61 319 ALA A C 1
ATOM 2105 O O . ALA A 1 320 ? 49.450 90.184 172.995 1.00 130.17 319 ALA A O 1
ATOM 2107 N N . THR A 1 321 ? 47.624 91.357 173.595 1.00 123.88 320 THR A N 1
ATOM 2108 C CA . THR A 1 321 ? 47.094 90.332 174.484 1.00 119.71 320 THR A CA 1
ATOM 2109 C C . THR A 1 321 ? 46.311 89.259 173.736 1.00 113.95 320 THR A C 1
ATOM 2110 O O . THR A 1 321 ? 46.408 88.070 174.060 1.00 107.84 320 THR A O 1
ATOM 2114 N N . GLY A 1 322 ? 45.553 89.654 172.721 1.00 112.84 321 GLY A N 1
ATOM 2115 C CA . GLY A 1 322 ? 44.450 88.840 172.277 1.00 112.19 321 GLY A CA 1
ATOM 2116 C C . GLY A 1 322 ? 43.182 89.075 173.059 1.00 114.18 321 GLY A C 1
ATOM 2117 O O . GLY A 1 322 ? 42.235 88.291 172.931 1.00 119.44 321 GLY A O 1
ATOM 2118 N N . ASP A 1 323 ? 43.147 90.121 173.884 1.00 111.32 322 ASP A N 1
ATOM 2119 C CA . ASP A 1 323 ? 41.936 90.512 174.590 1.00 109.84 322 ASP A CA 1
ATOM 2120 C C . ASP A 1 323 ? 41.011 91.242 173.626 1.00 99.34 322 ASP A C 1
ATOM 2121 O O . ASP A 1 323 ? 41.438 92.162 172.921 1.00 90.97 322 ASP A O 1
ATOM 2126 N N . THR A 1 324 ? 39.745 90.838 173.602 1.00 97.88 323 THR A N 1
ATOM 2127 C CA . THR A 1 324 ? 38.799 91.336 172.620 1.00 94.85 323 THR A CA 1
ATOM 2128 C C . THR A 1 324 ? 37.684 92.133 173.279 1.00 88.11 323 THR A C 1
ATOM 2129 O O . THR A 1 324 ? 37.437 92.043 174.484 1.00 84.53 323 THR A O 1
ATOM 2133 N N . ILE A 1 325 ? 37.019 92.928 172.452 1.00 80.65 324 ILE A N 1
ATOM 2134 C CA . ILE A 1 325 ? 35.786 93.605 172.812 1.00 82.74 324 ILE A CA 1
ATOM 2135 C C . ILE A 1 325 ? 34.834 93.421 171.643 1.00 88.29 324 ILE A C 1
ATOM 2136 O O . ILE A 1 325 ? 35.212 93.654 170.491 1.00 91.13 324 ILE A O 1
ATOM 2141 N N . ASN A 1 326 ? 33.628 92.947 171.927 1.00 91.58 325 ASN A N 1
ATOM 2142 C CA . ASN A 1 326 ? 32.671 92.603 170.889 1.00 89.00 325 ASN A CA 1
ATOM 2143 C C . ASN A 1 326 ? 31.450 93.496 171.005 1.00 84.72 325 ASN A C 1
ATOM 2144 O O . ASN A 1 326 ? 31.089 93.949 172.092 1.00 100.36 325 ASN A O 1
ATOM 2149 N N . LEU A 1 327 ? 30.802 93.733 169.880 1.00 86.76 326 LEU A N 1
ATOM 2150 C CA . LEU A 1 327 ? 29.818 94.796 169.833 1.00 88.70 326 LEU A CA 1
ATOM 2151 C C . LEU A 1 327 ? 28.840 94.538 168.699 1.00 98.95 326 LEU A C 1
ATOM 2152 O O . LEU A 1 327 ? 29.260 94.333 167.556 1.00 90.71 326 LEU A O 1
ATOM 2157 N N . LYS A 1 328 ? 27.547 94.533 169.020 1.00 109.46 327 LYS A N 1
ATOM 2158 C CA . LYS A 1 328 ? 26.486 94.498 168.019 1.00 109.66 327 LYS A CA 1
ATOM 2159 C C . LYS A 1 328 ? 25.845 95.890 167.950 1.00 111.52 327 LYS A C 1
ATOM 2160 O O . LYS A 1 328 ? 25.776 96.604 168.962 1.00 118.46 327 LYS A O 1
ATOM 2166 N N . LEU A 1 329 ? 25.405 96.289 166.736 1.00 106.22 328 LEU A N 1
ATOM 2167 C CA . LEU A 1 329 ? 24.620 97.512 166.511 1.00 112.81 328 LEU A CA 1
ATOM 2168 C C . LEU A 1 329 ? 23.478 97.254 165.537 1.00 119.03 328 LEU A C 1
ATOM 2169 O O . LEU A 1 329 ? 23.346 97.953 164.529 1.00 119.66 328 LEU A O 1
ATOM 2174 N N . PRO A 1 330 ? 22.634 96.242 165.777 1.00 124.15 329 PRO A N 1
ATOM 2175 C CA . PRO A 1 330 ? 21.628 95.909 164.764 1.00 128.77 329 PRO A CA 1
ATOM 2176 C C . PRO A 1 330 ? 20.727 97.100 164.492 1.00 136.35 329 PRO A C 1
ATOM 2177 O O . PRO A 1 330 ? 19.829 97.384 165.288 1.00 141.27 329 PRO A O 1
ATOM 2181 N N . PHE A 1 331 ? 20.960 97.826 163.390 1.00 137.45 330 PHE A N 1
ATOM 2182 C CA . PHE A 1 331 ? 20.141 98.988 163.049 1.00 137.71 330 PHE A CA 1
ATOM 2183 C C . PHE A 1 331 ? 19.311 98.692 161.803 1.00 139.59 330 PHE A C 1
ATOM 2184 O O . PHE A 1 331 ? 19.855 98.481 160.712 1.00 131.65 330 PHE A O 1
ATOM 2192 N N . ASN A 1 332 ? 17.991 98.665 161.985 1.00 149.07 331 ASN A N 1
ATOM 2193 C CA . ASN A 1 332 ? 17.062 98.301 160.926 1.00 144.19 331 ASN A CA 1
ATOM 2194 C C . ASN A 1 332 ? 16.730 99.507 160.064 1.00 133.66 331 ASN A C 1
ATOM 2195 O O . ASN A 1 332 ? 16.580 100.626 160.562 1.00 144.65 331 ASN A O 1
ATOM 2200 N N . TYR A 1 333 ? 16.602 99.270 158.768 1.00 113.32 332 TYR A N 1
ATOM 2201 C CA . TYR A 1 333 ? 16.181 100.293 157.829 1.00 95.81 332 TYR A CA 1
ATOM 2202 C C . TYR A 1 333 ? 14.937 99.811 157.103 1.00 91.51 332 TYR A C 1
ATOM 2203 O O . TYR A 1 333 ? 14.688 98.611 156.980 1.00 99.83 332 TYR A O 1
ATOM 2212 N N . ARG A 1 334 ? 14.148 100.757 156.631 1.00 84.72 333 ARG A N 1
ATOM 2213 C CA . ARG A 1 334 ? 12.940 100.449 155.884 1.00 86.75 333 ARG A CA 1
ATOM 2214 C C . ARG A 1 334 ? 13.215 100.631 154.393 1.00 76.46 333 ARG A C 1
ATOM 2215 O O . ARG A 1 334 ? 14.213 101.236 153.996 1.00 76.25 333 ARG A O 1
ATOM 2223 N N . ASP A 1 335 ? 12.332 100.082 153.565 1.00 75.39 334 ASP A N 1
ATOM 2224 C CA . ASP A 1 335 ? 12.512 100.220 152.126 1.00 77.99 334 ASP A CA 1
ATOM 2225 C C . ASP A 1 335 ? 12.491 101.695 151.736 1.00 81.98 334 ASP A C 1
ATOM 2226 O O . ASP A 1 335 ? 11.968 102.549 152.458 1.00 82.26 334 ASP A O 1
ATOM 2231 N N . THR A 1 336 ? 13.103 101.994 150.598 1.00 80.86 335 THR A N 1
ATOM 2232 C CA . THR A 1 336 ? 13.141 103.339 150.046 1.00 76.83 335 THR A CA 1
ATOM 2233 C C . THR A 1 336 ? 12.544 103.313 148.650 1.00 75.35 335 THR A C 1
ATOM 2234 O O . THR A 1 336 ? 12.787 102.378 147.883 1.00 78.76 335 THR A O 1
ATOM 2238 N N . ASN A 1 337 ? 11.723 104.316 148.348 1.00 86.89 336 ASN A N 1
ATOM 2239 C CA . ASN A 1 337 ? 11.265 104.579 146.989 1.00 76.50 336 ASN A CA 1
ATOM 2240 C C . ASN A 1 337 ? 12.013 105.777 146.440 1.00 70.88 336 ASN A C 1
ATOM 2241 O O . ASN A 1 337 ? 12.292 106.740 147.165 1.00 68.72 336 ASN A O 1
ATOM 2246 N N . VAL A 1 338 ? 12.341 105.711 145.159 1.00 63.42 337 VAL A N 1
ATOM 2247 C CA . VAL A 1 338 ? 12.930 106.837 144.458 1.00 59.46 337 VAL A CA 1
ATOM 2248 C C . VAL A 1 338 ? 12.173 107.034 143.161 1.00 61.68 337 VAL A C 1
ATOM 2249 O O . VAL A 1 338 ? 11.849 106.066 142.462 1.00 61.83 337 VAL A O 1
ATOM 2253 N N . TYR A 1 339 ? 11.882 108.289 142.855 1.00 57.46 338 TYR A N 1
ATOM 2254 C CA . TYR A 1 339 ? 11.264 108.677 141.601 1.00 51.05 338 TYR A CA 1
ATOM 2255 C C . TYR A 1 339 ? 12.214 109.618 140.890 1.00 53.22 338 TYR A C 1
ATOM 2256 O O . TYR A 1 339 ? 12.671 110.596 141.493 1.00 53.56 338 TYR A O 1
ATOM 2265 N N . SER A 1 340 ? 12.492 109.329 139.615 1.00 50.92 339 SER A N 1
ATOM 2266 C CA . SER A 1 340 ? 13.404 110.110 138.782 1.00 55.12 339 SER A CA 1
ATOM 2267 C C . SER A 1 340 ? 12.693 110.583 137.515 1.00 58.05 339 SER A C 1
ATOM 2268 O O . SER A 1 340 ? 12.081 109.780 136.802 1.00 52.77 339 SER A O 1
ATOM 2271 N N . LEU A 1 341 ? 12.840 111.870 137.203 1.00 58.94 340 LEU A N 1
ATOM 2272 C CA . LEU A 1 341 ? 12.195 112.491 136.055 1.00 43.01 340 LEU A CA 1
ATOM 2273 C C . LEU A 1 341 ? 13.169 113.467 135.418 1.00 58.77 340 LEU A C 1
ATOM 2274 O O . LEU A 1 341 ? 13.625 114.398 136.090 1.00 53.62 340 LEU A O 1
ATOM 2279 N N . GLY A 1 342 ? 13.474 113.272 134.124 1.00 57.16 341 GLY A N 1
ATOM 2280 C CA . GLY A 1 342 ? 14.318 114.203 133.397 1.00 57.30 341 GLY A CA 1
ATOM 2281 C C . GLY A 1 342 ? 13.964 114.321 131.925 1.00 54.85 341 GLY A C 1
ATOM 2282 O O . GLY A 1 342 ? 13.162 113.549 131.393 1.00 54.29 341 GLY A O 1
ATOM 2283 N N . ALA A 1 343 ? 14.596 115.299 131.262 1.00 51.70 342 ALA A N 1
ATOM 2284 C CA . ALA A 1 343 ? 14.381 115.577 129.844 1.00 53.60 342 ALA A CA 1
ATOM 2285 C C . ALA A 1 343 ? 15.693 115.966 129.172 1.00 60.65 342 ALA A C 1
ATOM 2286 O O . ALA A 1 343 ? 16.626 116.444 129.821 1.00 60.26 342 ALA A O 1
ATOM 2288 N N . GLN A 1 344 ? 15.733 115.791 127.845 1.00 60.78 343 GLN A N 1
ATOM 2289 C CA . GLN A 1 344 ? 16.924 116.038 127.035 1.00 59.85 343 GLN A CA 1
ATOM 2290 C C . GLN A 1 344 ? 16.527 116.695 125.715 1.00 61.62 343 GLN A C 1
ATOM 2291 O O . GLN A 1 344 ? 15.655 116.183 125.007 1.00 63.64 343 GLN A O 1
ATOM 2297 N N . TYR A 1 345 ? 17.164 117.821 125.384 1.00 62.84 344 TYR A N 1
ATOM 2298 C CA . TYR A 1 345 ? 16.939 118.541 124.132 1.00 70.25 344 TYR A CA 1
ATOM 2299 C C . TYR A 1 345 ? 18.246 118.593 123.354 1.00 68.94 344 TYR A C 1
ATOM 2300 O O . TYR A 1 345 ? 19.223 119.179 123.838 1.00 61.24 344 TYR A O 1
ATOM 2309 N N . ARG A 1 346 ? 18.254 117.980 122.157 1.00 66.59 345 ARG A N 1
ATOM 2310 C CA . ARG A 1 346 ? 19.381 118.042 121.220 1.00 67.48 345 ARG A CA 1
ATOM 2311 C C . ARG A 1 346 ? 19.290 119.337 120.429 1.00 70.65 345 ARG A C 1
ATOM 2312 O O . ARG A 1 346 ? 18.373 119.507 119.624 1.00 86.33 345 ARG A O 1
ATOM 2320 N N . TYR A 1 347 ? 20.244 120.240 120.639 1.00 67.92 346 TYR A N 1
ATOM 2321 C CA . TYR A 1 347 ? 20.249 121.572 120.032 1.00 68.33 346 TYR A CA 1
ATOM 2322 C C . TYR A 1 347 ? 21.430 121.674 119.062 1.00 75.53 346 TYR A C 1
ATOM 2323 O O . TYR A 1 347 ? 22.583 121.845 119.473 1.00 67.12 346 TYR A O 1
ATOM 2332 N N . GLY A 1 348 ? 21.133 121.595 117.768 1.00 82.96 347 GLY A N 1
ATOM 2333 C CA . GLY A 1 348 ? 22.170 121.563 116.763 1.00 85.44 347 GLY A CA 1
ATOM 2334 C C . GLY A 1 348 ? 22.851 120.211 116.725 1.00 84.06 347 GLY A C 1
ATOM 2335 O O . GLY A 1 348 ? 22.392 119.224 117.310 1.00 87.37 347 GLY A O 1
ATOM 2336 N N . ALA A 1 349 ? 23.987 120.177 116.033 1.00 78.75 348 ALA A N 1
ATOM 2337 C CA . ALA A 1 349 ? 24.750 118.941 115.904 1.00 76.57 348 ALA A CA 1
ATOM 2338 C C . ALA A 1 349 ? 25.717 118.679 117.060 1.00 76.44 348 ALA A C 1
ATOM 2339 O O . ALA A 1 349 ? 26.222 117.558 117.168 1.00 78.78 348 ALA A O 1
ATOM 2341 N N . ASN A 1 350 ? 26.000 119.659 117.926 1.00 77.39 349 ASN A N 1
ATOM 2342 C CA . ASN A 1 350 ? 27.021 119.478 118.952 1.00 73.95 349 ASN A CA 1
ATOM 2343 C C . ASN A 1 350 ? 26.520 119.555 120.387 1.00 71.10 349 ASN A C 1
ATOM 2344 O O . ASN A 1 350 ? 27.201 119.041 121.275 1.00 75.20 349 ASN A O 1
ATOM 2349 N N . TRP A 1 351 ? 25.387 120.191 120.648 1.00 66.97 350 TRP A N 1
ATOM 2350 C CA . TRP A 1 351 ? 24.942 120.479 122.003 1.00 62.80 350 TRP A CA 1
ATOM 2351 C C . TRP A 1 351 ? 23.726 119.643 122.373 1.00 63.70 350 TRP A C 1
ATOM 2352 O O . TRP A 1 351 ? 22.780 119.520 121.589 1.00 63.63 350 TRP A O 1
ATOM 2363 N N . VAL A 1 352 ? 23.748 119.091 123.581 1.00 65.79 351 VAL A N 1
ATOM 2364 C CA . VAL A 1 352 ? 22.606 118.412 124.181 1.00 58.21 351 VAL A CA 1
ATOM 2365 C C . VAL A 1 352 ? 22.399 119.012 125.563 1.00 62.97 351 VAL A C 1
ATOM 2366 O O . VAL A 1 352 ? 23.370 119.211 126.304 1.00 62.98 351 VAL A O 1
ATOM 2370 N N . PHE A 1 353 ? 21.146 119.315 125.911 1.00 63.00 352 PHE A N 1
ATOM 2371 C CA . PHE A 1 353 ? 20.830 119.924 127.201 1.00 61.59 352 PHE A CA 1
ATOM 2372 C C . PHE A 1 353 ? 19.868 119.049 127.995 1.00 60.80 352 PHE A C 1
ATOM 2373 O O . PHE A 1 353 ? 18.917 118.495 127.437 1.00 61.17 352 PHE A O 1
ATOM 2381 N N . ARG A 1 354 ? 20.128 118.920 129.302 1.00 56.32 353 ARG A N 1
ATOM 2382 C CA . ARG A 1 354 ? 19.374 118.018 130.164 1.00 53.94 353 ARG A CA 1
ATOM 2383 C C . ARG A 1 354 ? 18.921 118.724 131.442 1.00 57.85 353 ARG A C 1
ATOM 2384 O O . ARG A 1 354 ? 19.540 119.685 131.899 1.00 59.87 353 ARG A O 1
ATOM 2392 N N . ALA A 1 355 ? 17.832 118.226 132.028 1.00 61.72 354 ALA A N 1
ATOM 2393 C CA . ALA A 1 355 ? 17.371 118.696 133.333 1.00 69.89 354 ALA A CA 1
ATOM 2394 C C . ALA A 1 355 ? 16.574 117.579 133.992 1.00 64.54 354 ALA A C 1
ATOM 2395 O O . ALA A 1 355 ? 15.997 116.736 133.303 1.00 64.02 354 ALA A O 1
ATOM 2397 N N . GLY A 1 356 ? 16.553 117.568 135.325 1.00 56.29 355 GLY A N 1
ATOM 2398 C CA . GLY A 1 356 ? 15.896 116.475 136.017 1.00 55.02 355 GLY A CA 1
ATOM 2399 C C . GLY A 1 356 ? 15.504 116.813 137.436 1.00 59.88 355 GLY A C 1
ATOM 2400 O O . GLY A 1 356 ? 16.003 117.773 138.033 1.00 55.69 355 GLY A O 1
ATOM 2401 N N . VAL A 1 357 ? 14.600 115.993 137.974 1.00 55.27 356 VAL A N 1
ATOM 2402 C CA . VAL A 1 357 ? 14.151 116.085 139.352 1.00 55.92 356 VAL A CA 1
ATOM 2403 C C . VAL A 1 357 ? 14.249 114.704 139.977 1.00 59.33 356 VAL A C 1
ATOM 2404 O O . VAL A 1 357 ? 13.907 113.696 139.349 1.00 50.77 356 VAL A O 1
ATOM 2408 N N . HIS A 1 358 ? 14.682 114.664 141.229 1.00 60.46 357 HIS A N 1
ATOM 2409 C CA . HIS A 1 358 ? 14.897 113.424 141.951 1.00 64.44 357 HIS A CA 1
ATOM 2410 C C . HIS A 1 358 ? 14.200 113.517 143.306 1.00 64.91 357 HIS A C 1
ATOM 2411 O O . HIS A 1 358 ? 14.301 114.545 143.984 1.00 67.09 357 HIS A O 1
ATOM 2418 N N . TYR A 1 359 ? 13.476 112.462 143.691 1.00 57.16 358 TYR A N 1
ATOM 2419 C CA . TYR A 1 359 ? 12.719 112.451 144.946 1.00 53.79 358 TYR A CA 1
ATOM 2420 C C . TYR A 1 359 ? 12.827 111.070 145.578 1.00 56.46 358 TYR A C 1
ATOM 2421 O O . TYR A 1 359 ? 12.340 110.079 145.017 1.00 54.56 358 TYR A O 1
ATOM 2430 N N . ALA A 1 360 ? 13.440 111.012 146.756 1.00 49.36 359 ALA A N 1
ATOM 2431 C CA . ALA A 1 360 ? 13.637 109.777 147.500 1.00 55.84 359 ALA A CA 1
ATOM 2432 C C . ALA A 1 360 ? 12.922 109.872 148.844 1.00 67.03 359 ALA A C 1
ATOM 2433 O O . ALA A 1 360 ? 12.961 110.911 149.511 1.00 65.17 359 ALA A O 1
ATOM 2435 N N . GLN A 1 361 ? 12.261 108.790 149.235 1.00 74.61 360 GLN A N 1
ATOM 2436 C CA . GLN A 1 361 ? 11.455 108.789 150.446 1.00 72.20 360 GLN A CA 1
ATOM 2437 C C . GLN A 1 361 ? 11.293 107.356 150.926 1.00 84.49 360 GLN A C 1
ATOM 2438 O O . GLN A 1 361 ? 11.266 106.421 150.122 1.00 98.44 360 GLN A O 1
ATOM 2444 N N . LEU A 1 362 ? 11.184 107.190 152.244 1.00 85.05 361 LEU A N 1
ATOM 2445 C CA . LEU A 1 362 ? 10.939 105.871 152.806 1.00 86.09 361 LEU A CA 1
ATOM 2446 C C . LEU A 1 362 ? 9.609 105.319 152.293 1.00 95.81 361 LEU A C 1
ATOM 2447 O O . LEU A 1 362 ? 8.791 106.027 151.695 1.00 91.90 361 LEU A O 1
ATOM 2452 N N . ALA A 1 363 ? 9.403 104.029 152.523 1.00 108.52 362 ALA A N 1
ATOM 2453 C CA . ALA A 1 363 ? 8.496 103.254 151.695 1.00 122.56 362 ALA A CA 1
ATOM 2454 C C . ALA A 1 363 ? 7.236 102.842 152.440 1.00 125.28 362 ALA A C 1
ATOM 2455 O O . ALA A 1 363 ? 7.141 102.914 153.667 1.00 130.65 362 ALA A O 1
ATOM 2457 N N . ASN A 1 364 ? 6.266 102.385 151.654 1.00 122.97 363 ASN A N 1
ATOM 2458 C CA . ASN A 1 364 ? 5.043 101.824 152.191 1.00 132.56 363 ASN A CA 1
ATOM 2459 C C . ASN A 1 364 ? 5.222 100.328 152.404 1.00 137.37 363 ASN A C 1
ATOM 2460 O O . ASN A 1 364 ? 5.504 99.607 151.437 1.00 134.93 363 ASN A O 1
ATOM 2465 N N . PRO A 1 365 ? 5.098 99.827 153.644 1.00 140.55 364 PRO A N 1
ATOM 2466 C CA . PRO A 1 365 ? 5.191 98.413 154.023 1.00 139.42 364 PRO A CA 1
ATOM 2467 C C . PRO A 1 365 ? 3.894 97.657 153.745 1.00 131.82 364 PRO A C 1
ATOM 2468 O O . PRO A 1 365 ? 3.481 97.583 152.590 1.00 125.70 364 PRO A O 1
ATOM 2472 N N . PRO A 1 374 ? 6.967 108.061 159.091 1.00 89.98 373 PRO A N 1
ATOM 2473 C CA . PRO A 1 374 ? 7.069 109.524 159.042 1.00 90.13 373 PRO A CA 1
ATOM 2474 C C . PRO A 1 374 ? 8.518 109.979 158.965 1.00 91.19 373 PRO A C 1
ATOM 2475 O O . PRO A 1 374 ? 9.264 109.860 159.945 1.00 96.52 373 PRO A O 1
ATOM 2479 N N . SER A 1 375 ? 8.905 110.499 157.799 1.00 84.58 374 SER A N 1
ATOM 2480 C CA . SER A 1 375 ? 10.290 110.843 157.526 1.00 74.15 374 SER A CA 1
ATOM 2481 C C . SER A 1 375 ? 10.326 111.960 156.497 1.00 78.05 374 SER A C 1
ATOM 2482 O O . SER A 1 375 ? 9.467 112.034 155.617 1.00 80.26 374 SER A O 1
ATOM 2485 N N . THR A 1 376 ? 11.329 112.829 156.614 1.00 87.37 375 THR A N 1
ATOM 2486 C CA . THR A 1 376 ? 11.511 113.889 155.627 1.00 81.90 375 THR A CA 1
ATOM 2487 C C . THR A 1 376 ? 12.118 113.303 154.364 1.00 68.09 375 THR A C 1
ATOM 2488 O O . THR A 1 376 ? 13.093 112.553 154.448 1.00 70.84 375 THR A O 1
ATOM 2492 N N . PRO A 1 377 ? 11.573 113.604 153.191 1.00 64.38 376 PRO A N 1
ATOM 2493 C CA . PRO A 1 377 ? 12.155 113.088 151.949 1.00 65.14 376 PRO A CA 1
ATOM 2494 C C . PRO A 1 377 ? 13.353 113.919 151.513 1.00 65.49 376 PRO A C 1
ATOM 2495 O O . PRO A 1 377 ? 13.543 115.065 151.918 1.00 76.38 376 PRO A O 1
ATOM 2499 N N . THR A 1 378 ? 14.176 113.323 150.673 1.00 67.72 377 THR A N 1
ATOM 2500 C CA . THR A 1 378 ? 15.269 114.062 150.065 1.00 72.95 377 THR A CA 1
ATOM 2501 C C . THR A 1 378 ? 14.898 114.373 148.624 1.00 68.42 377 THR A C 1
ATOM 2502 O O . THR A 1 378 ? 14.432 113.492 147.898 1.00 71.04 377 THR A O 1
ATOM 2506 N N . THR A 1 379 ? 15.046 115.635 148.239 1.00 65.51 378 THR A N 1
ATOM 2507 C CA . THR A 1 379 ? 14.761 116.083 146.885 1.00 63.60 378 THR A CA 1
ATOM 2508 C C . THR A 1 379 ? 16.038 116.621 146.253 1.00 67.50 378 THR A C 1
ATOM 2509 O O . THR A 1 379 ? 16.894 117.190 146.937 1.00 68.14 378 THR A O 1
ATOM 2513 N N . SER A 1 380 ? 16.175 116.433 144.943 1.00 64.58 379 SER A N 1
ATOM 2514 C CA . SER A 1 380 ? 17.322 117.004 144.258 1.00 67.22 379 SER A CA 1
ATOM 2515 C C . SER A 1 380 ? 16.905 117.466 142.873 1.00 60.81 379 SER A C 1
ATOM 2516 O O . SER A 1 380 ? 16.055 116.845 142.232 1.00 64.35 379 SER A O 1
ATOM 2519 N N . LEU A 1 381 ? 17.481 118.588 142.449 1.00 56.17 380 LEU A N 1
ATOM 2520 C CA . LEU A 1 381 ? 17.301 119.151 141.120 1.00 55.59 380 LEU A CA 1
ATOM 2521 C C . LEU A 1 381 ? 18.620 119.042 140.359 1.00 65.35 380 LEU A C 1
ATOM 2522 O O . LEU A 1 381 ? 19.694 119.233 140.940 1.00 65.27 380 LEU A O 1
ATOM 2527 N N . SER A 1 382 ? 18.546 118.755 139.058 1.00 63.61 381 SER A N 1
ATOM 2528 C CA . SER A 1 382 ? 19.749 118.537 138.264 1.00 58.80 381 SER A CA 1
ATOM 2529 C C . SER A 1 382 ? 19.640 119.196 136.892 1.00 64.30 381 SER A C 1
ATOM 2530 O O . SER A 1 382 ? 18.547 119.441 136.365 1.00 61.83 381 SER A O 1
ATOM 2533 N N . GLY A 1 383 ? 20.814 119.482 136.322 1.00 57.30 382 GLY A N 1
ATOM 2534 C CA . GLY A 1 383 ? 20.939 119.939 134.953 1.00 58.9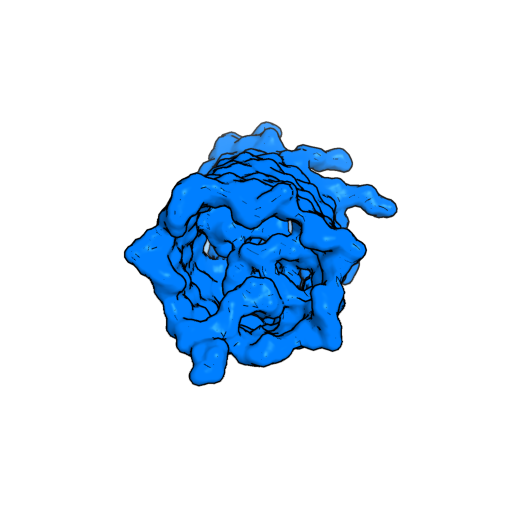3 382 GLY A CA 1
ATOM 2535 C C . GLY A 1 383 ? 22.254 119.454 134.380 1.00 59.89 382 GLY A C 1
ATOM 2536 O O . GLY A 1 383 ? 23.143 118.995 135.105 1.00 61.31 382 GLY A O 1
ATOM 2537 N N . GLY A 1 384 ? 22.376 119.566 133.065 1.00 55.31 383 GLY A N 1
ATOM 2538 C CA . GLY A 1 384 ? 23.599 119.139 132.408 1.00 48.51 383 GLY A CA 1
ATOM 2539 C C . GLY A 1 384 ? 23.557 119.413 130.917 1.00 57.42 383 GLY A C 1
ATOM 2540 O O . GLY A 1 384 ? 22.549 119.876 130.360 1.00 59.41 383 GLY A O 1
ATOM 2541 N N . PHE A 1 385 ? 24.684 119.112 130.278 1.00 56.32 384 PHE A N 1
ATOM 2542 C CA . PHE A 1 385 ? 24.874 119.371 128.867 1.00 58.95 384 PHE A CA 1
ATOM 2543 C C . PHE A 1 385 ? 25.903 118.393 128.328 1.00 66.66 384 PHE A C 1
ATOM 2544 O O . PHE A 1 385 ? 26.695 117.811 129.076 1.00 63.66 384 PHE A O 1
ATOM 2552 N N . SER A 1 386 ? 25.880 118.232 127.006 1.00 61.12 385 SER A N 1
ATOM 2553 C CA . SER A 1 386 ? 26.889 117.482 126.287 1.00 58.51 385 SER A CA 1
ATOM 2554 C C . SER A 1 386 ? 27.381 118.314 125.111 1.00 67.50 385 SER A C 1
ATOM 2555 O O . SER A 1 386 ? 26.628 119.089 124.513 1.00 68.83 385 SER A O 1
ATOM 2558 N N . TYR A 1 387 ? 28.663 118.163 124.807 1.00 63.94 386 TYR A N 1
ATOM 2559 C CA . TYR A 1 387 ? 29.258 118.748 123.622 1.00 60.55 386 TYR A CA 1
ATOM 2560 C C . TYR A 1 387 ? 29.998 117.653 122.876 1.00 64.82 386 TYR A C 1
ATOM 2561 O O . TYR A 1 387 ? 30.709 116.850 123.490 1.00 68.16 386 TYR A O 1
ATOM 2570 N N . ALA A 1 388 ? 29.808 117.608 121.561 1.00 63.13 387 ALA A N 1
ATOM 2571 C CA . ALA A 1 388 ? 30.515 116.669 120.703 1.00 62.93 387 ALA A CA 1
ATOM 2572 C C . ALA A 1 388 ? 31.566 117.460 119.935 1.00 62.96 387 ALA A C 1
ATOM 2573 O O . ALA A 1 388 ? 31.228 118.316 119.117 1.00 65.71 387 ALA A O 1
ATOM 2575 N N . PHE A 1 389 ? 32.839 117.221 120.246 1.00 65.67 388 PHE A N 1
ATOM 2576 C CA . PHE A 1 389 ? 33.916 117.861 119.509 1.00 68.02 388 PHE A CA 1
ATOM 2577 C C . PHE A 1 389 ? 34.115 117.246 118.134 1.00 75.62 388 PHE A C 1
ATOM 2578 O O . PHE A 1 389 ? 34.806 117.843 117.302 1.00 82.81 388 PHE A O 1
ATOM 2586 N N . SER A 1 390 ? 33.532 116.073 117.888 1.00 71.88 389 SER A N 1
ATOM 2587 C CA . SER A 1 390 ? 33.748 115.273 116.691 1.00 67.85 389 SER A CA 1
ATOM 2588 C C . SER A 1 390 ? 32.772 114.105 116.742 1.00 69.25 389 SER A C 1
ATOM 2589 O O . SER A 1 390 ? 32.090 113.920 117.758 1.00 66.29 389 SER A O 1
ATOM 2592 N N . PRO A 1 391 ? 32.648 113.308 115.678 1.00 77.68 390 PRO A N 1
ATOM 2593 C CA . PRO A 1 391 ? 31.801 112.111 115.775 1.00 77.70 390 PRO A CA 1
ATOM 2594 C C . PRO A 1 391 ? 32.326 111.097 116.771 1.00 73.80 390 PRO A C 1
ATOM 2595 O O . PRO A 1 391 ? 31.581 110.193 117.172 1.00 75.97 390 PRO A O 1
ATOM 2599 N N . GLU A 1 392 ? 33.580 111.233 117.198 1.00 61.73 391 GLU A N 1
ATOM 2600 C CA . GLU A 1 392 ? 34.226 110.245 118.040 1.00 59.48 391 GLU A CA 1
ATOM 2601 C C . GLU A 1 392 ? 34.395 110.691 119.479 1.00 57.43 391 GLU A C 1
ATOM 2602 O O . GLU A 1 392 ? 34.753 109.858 120.319 1.00 54.73 391 GLU A O 1
ATOM 2608 N N . ASP A 1 393 ? 34.185 111.978 119.771 1.00 55.14 392 ASP A N 1
ATOM 2609 C CA . ASP A 1 393 ? 34.630 112.597 121.019 1.00 59.37 392 ASP A CA 1
ATOM 2610 C C . ASP A 1 393 ? 33.502 113.415 121.635 1.00 57.75 392 ASP A C 1
ATOM 2611 O O . ASP A 1 393 ? 33.022 114.377 121.026 1.00 57.65 392 ASP A O 1
ATOM 2616 N N . VAL A 1 394 ? 33.076 113.053 122.837 1.00 53.67 393 VAL A N 1
ATOM 2617 C CA . VAL A 1 394 ? 31.942 113.735 123.455 1.00 52.32 393 VAL A CA 1
ATOM 2618 C C . VAL A 1 394 ? 32.253 114.017 124.916 1.00 54.13 393 VAL A C 1
ATOM 2619 O O . VAL A 1 394 ? 32.776 113.155 125.630 1.00 56.89 393 VAL A O 1
ATOM 2623 N N . VAL A 1 395 ? 31.928 115.227 125.358 1.00 50.49 394 VAL A N 1
ATOM 2624 C CA . VAL A 1 395 ? 32.039 115.619 126.757 1.00 61.35 394 VAL A CA 1
ATOM 2625 C C . VAL A 1 395 ? 30.639 115.758 127.326 1.00 67.58 394 VAL A C 1
ATOM 2626 O O . VAL A 1 395 ? 29.751 116.324 126.679 1.00 63.87 394 VAL A O 1
ATOM 2630 N N . ASP A 1 396 ? 30.440 115.211 128.527 1.00 65.61 395 ASP A N 1
ATOM 2631 C CA . ASP A 1 396 ? 29.177 115.288 129.244 1.00 59.80 395 ASP A CA 1
ATOM 2632 C C . ASP A 1 396 ? 29.438 115.912 130.599 1.00 54.12 395 ASP A C 1
ATOM 2633 O O . ASP A 1 396 ? 30.486 115.667 131.201 1.00 53.06 395 ASP A O 1
ATOM 2638 N N . PHE A 1 397 ? 28.482 116.708 131.080 1.00 52.07 396 PHE A N 1
ATOM 2639 C CA . PHE A 1 397 ? 28.657 117.439 132.323 1.00 55.59 396 PHE A CA 1
ATOM 2640 C C . PHE A 1 397 ? 27.331 117.557 133.052 1.00 60.57 396 PHE A C 1
ATOM 2641 O O . PHE A 1 397 ? 26.287 117.769 132.437 1.00 57.72 396 PHE A O 1
ATOM 2649 N N . SER A 1 398 ? 27.401 117.498 134.380 1.00 66.95 397 SER A N 1
ATOM 2650 C CA . SER A 1 398 ? 26.218 117.358 135.216 1.00 57.28 397 SER A CA 1
ATOM 2651 C C . SER A 1 398 ? 26.414 118.109 136.528 1.00 59.70 397 SER A C 1
ATOM 2652 O O . SER A 1 398 ? 27.496 118.069 137.120 1.00 58.59 397 SER A O 1
ATOM 2655 N N . LEU A 1 399 ? 25.354 118.768 136.983 1.00 58.13 398 LEU A N 1
ATOM 2656 C CA . LEU A 1 399 ? 25.311 119.411 138.287 1.00 58.84 398 LEU A CA 1
ATOM 2657 C C . LEU A 1 399 ? 23.999 119.055 138.977 1.00 63.92 398 LEU A C 1
ATOM 2658 O O . LEU A 1 399 ? 22.926 119.199 138.383 1.00 58.98 398 LEU A O 1
ATOM 2663 N N . ALA A 1 400 ? 24.082 118.599 140.228 1.00 58.08 399 ALA A N 1
ATOM 2664 C CA . ALA A 1 400 ? 22.893 118.209 140.977 1.00 57.97 399 ALA A CA 1
ATOM 2665 C C . ALA A 1 400 ? 22.950 118.783 142.385 1.00 62.46 399 ALA A C 1
ATOM 2666 O O . ALA A 1 400 ? 23.952 118.614 143.087 1.00 64.80 399 ALA A O 1
ATOM 2668 N N . TYR A 1 401 ? 21.876 119.445 142.798 1.00 60.60 400 TYR A N 1
ATOM 2669 C CA . TYR A 1 401 ? 21.749 120.017 144.134 1.00 60.58 400 TYR A CA 1
ATOM 2670 C C . TYR A 1 401 ? 20.690 119.233 144.891 1.00 58.49 400 TYR A C 1
ATOM 2671 O O . TYR A 1 401 ? 19.532 119.207 144.475 1.00 61.61 400 TYR A O 1
ATOM 2680 N N . GLY A 1 402 ? 21.086 118.607 146.000 1.00 68.10 401 GLY A N 1
ATOM 2681 C CA . GLY A 1 402 ? 20.160 117.892 146.861 1.00 62.69 401 GLY A CA 1
ATOM 2682 C C . GLY A 1 402 ? 20.031 118.496 148.250 1.00 75.31 401 GLY A C 1
ATOM 2683 O O . GLY A 1 402 ? 20.930 119.200 148.722 1.00 71.22 401 GLY A O 1
ATOM 2684 N N . PHE A 1 403 ? 18.919 118.189 148.922 1.00 88.45 402 PHE A N 1
ATOM 2685 C CA . PHE A 1 403 ? 18.544 118.766 150.205 1.00 91.56 402 PHE A CA 1
ATOM 2686 C C . PHE A 1 403 ? 17.784 117.720 151.007 1.00 94.73 402 PHE A C 1
ATOM 2687 O O . PHE A 1 403 ? 16.947 117.000 150.454 1.00 94.73 402 PHE A O 1
ATOM 2695 N N . LYS A 1 404 ? 18.076 117.636 152.304 1.00 95.50 403 LYS A N 1
ATOM 2696 C CA . LYS A 1 404 ? 17.356 116.759 153.213 1.00 97.03 403 LYS A CA 1
ATOM 2697 C C . LYS A 1 404 ? 16.963 117.546 154.453 1.00 109.49 403 LYS A C 1
ATOM 2698 O O . LYS A 1 404 ? 17.590 118.552 154.798 1.00 105.03 403 LYS A O 1
ATOM 2704 N N . LYS A 1 405 ? 15.912 117.066 155.116 1.00 120.40 404 LYS A N 1
ATOM 2705 C CA . LYS A 1 405 ? 15.436 117.616 156.389 1.00 124.03 404 LYS A CA 1
ATOM 2706 C C . LYS A 1 405 ? 15.276 119.136 156.362 1.00 121.39 404 LYS A C 1
ATOM 2707 O O . LYS A 1 405 ? 15.118 119.769 157.406 1.00 118.48 404 LYS A O 1
ATOM 2713 N N . GLU A 1 420 ? 15.856 119.588 163.894 1.00 145.22 419 GLU A N 1
ATOM 2714 C CA . GLU A 1 420 ? 16.625 120.723 163.398 1.00 148.09 419 GLU A CA 1
ATOM 2715 C C . GLU A 1 420 ? 17.944 120.278 162.754 1.00 153.47 419 GLU A C 1
ATOM 2716 O O . GLU A 1 420 ? 18.986 120.261 163.406 1.00 160.15 419 GLU A O 1
ATOM 2722 N N . VAL A 1 421 ? 17.885 119.912 161.476 1.00 150.98 420 VAL A N 1
ATOM 2723 C CA . VAL A 1 421 ? 19.067 119.560 160.690 1.00 144.27 420 VAL A CA 1
ATOM 2724 C C . VAL A 1 421 ? 18.791 119.931 159.242 1.00 140.54 420 VAL A C 1
ATOM 2725 O O . VAL A 1 421 ? 17.690 119.710 158.732 1.00 138.98 420 VAL A O 1
ATOM 2729 N N . SER A 1 422 ? 19.785 120.507 158.579 1.00 140.48 421 SER A N 1
ATOM 2730 C CA . SER A 1 422 ? 19.667 120.834 157.168 1.00 144.06 421 SER A CA 1
ATOM 2731 C C . SER A 1 422 ? 20.893 120.297 156.447 1.00 139.70 421 SER A C 1
ATOM 2732 O O . SER A 1 422 ? 22.022 120.497 156.905 1.00 141.19 421 SER A O 1
ATOM 2735 N N . HIS A 1 423 ? 20.672 119.609 155.329 1.00 127.54 422 HIS A N 1
ATOM 2736 C CA . HIS A 1 423 ? 21.742 118.934 154.606 1.00 117.42 422 HIS A CA 1
ATOM 2737 C C . HIS A 1 423 ? 21.707 119.355 153.145 1.00 102.21 422 HIS A C 1
ATOM 2738 O O . HIS A 1 423 ? 20.689 119.174 152.472 1.00 101.73 422 HIS A O 1
ATOM 2745 N N . SER A 1 424 ? 22.819 119.905 152.660 1.00 91.73 423 SER A N 1
ATOM 2746 C CA . SER A 1 424 ? 22.944 120.404 151.297 1.00 86.64 423 SER A CA 1
ATOM 2747 C C . SER A 1 424 ? 24.111 119.710 150.598 1.00 88.40 423 SER A C 1
ATOM 2748 O O . SER A 1 424 ? 25.191 119.542 151.175 1.00 79.76 423 SER A O 1
ATOM 2751 N N . GLN A 1 425 ? 23.900 119.302 149.351 1.00 85.15 424 GLN A N 1
ATOM 2752 C CA . GLN A 1 425 ? 24.915 118.513 148.672 1.00 78.09 424 GLN A CA 1
ATOM 2753 C C . GLN A 1 425 ? 24.908 118.814 147.181 1.00 76.61 424 GLN A C 1
ATOM 2754 O O . GLN A 1 425 ? 23.847 118.818 146.546 1.00 64.79 424 GLN A O 1
ATOM 2760 N N . ILE A 1 426 ? 26.099 119.054 146.633 1.00 74.43 425 ILE A N 1
ATOM 2761 C CA . ILE A 1 426 ? 26.284 119.380 145.225 1.00 64.96 425 ILE A CA 1
ATOM 2762 C C . ILE A 1 426 ? 27.189 118.325 144.610 1.00 64.27 425 ILE A C 1
ATOM 2763 O O . ILE A 1 426 ? 28.321 118.119 145.070 1.00 67.58 425 ILE A O 1
ATOM 2768 N N . VAL A 1 427 ? 26.698 117.668 143.567 1.00 59.67 426 VAL A N 1
ATOM 2769 C CA . VAL A 1 427 ? 27.429 116.622 142.869 1.00 58.48 426 VAL A CA 1
ATOM 2770 C C . VAL A 1 427 ? 27.699 117.135 141.461 1.00 66.41 426 VAL A C 1
ATOM 2771 O O . VAL A 1 427 ? 26.764 117.326 140.668 1.00 64.18 426 VAL A O 1
ATOM 2775 N N . THR A 1 428 ? 28.968 117.374 141.157 1.00 62.02 427 THR A N 1
ATOM 2776 C CA . THR A 1 428 ? 29.402 117.749 139.827 1.00 50.73 427 THR A CA 1
ATOM 2777 C C . THR A 1 428 ? 29.915 116.504 139.120 1.00 63.15 427 THR A C 1
ATOM 2778 O O . THR A 1 428 ? 30.764 115.785 139.659 1.00 69.22 427 THR A O 1
ATOM 2782 N N . SER A 1 429 ? 29.417 116.261 137.913 1.00 63.30 428 SER A N 1
ATOM 2783 C CA . SER A 1 429 ? 29.733 115.047 137.176 1.00 57.35 428 SER A CA 1
ATOM 2784 C C . SER A 1 429 ? 30.199 115.413 135.775 1.00 62.11 428 SER A C 1
ATOM 2785 O O . SER A 1 429 ? 29.544 116.187 135.066 1.00 59.46 428 SER A O 1
ATOM 2788 N N . ILE A 1 430 ? 31.324 114.847 135.375 1.00 56.20 429 ILE A N 1
ATOM 2789 C CA . ILE A 1 430 ? 31.948 115.191 134.114 1.00 58.39 429 ILE A CA 1
ATOM 2790 C C . ILE A 1 430 ? 32.535 113.914 133.527 1.00 57.50 429 ILE A C 1
ATOM 2791 O O . ILE A 1 430 ? 33.093 113.087 134.253 1.00 55.68 429 ILE A O 1
ATOM 2796 N N . SER A 1 431 ? 32.352 113.717 132.223 1.00 60.11 430 SER A N 1
ATOM 2797 C CA . SER A 1 431 ? 32.881 112.522 131.580 1.00 60.90 430 SER A CA 1
ATOM 2798 C C . SER A 1 431 ? 33.298 112.828 130.149 1.00 57.45 430 SER A C 1
ATOM 2799 O O . SER A 1 431 ? 32.815 113.768 129.518 1.00 60.17 430 SER A O 1
ATOM 2802 N N . TYR A 1 432 ? 34.216 112.014 129.655 1.00 54.26 431 TYR A N 1
ATOM 2803 C CA . TYR A 1 432 ? 34.672 112.076 128.278 1.00 51.18 431 TYR A CA 1
ATOM 2804 C C . TYR A 1 432 ? 34.543 110.683 127.683 1.00 54.77 431 TYR A C 1
ATOM 2805 O O . TYR A 1 432 ? 34.931 109.695 128.314 1.00 58.08 431 TYR A O 1
ATOM 2814 N N . THR A 1 433 ? 33.990 110.608 126.475 1.00 57.53 432 THR A N 1
ATOM 2815 C CA . THR A 1 433 ? 33.818 109.344 125.770 1.00 50.75 432 THR A CA 1
ATOM 2816 C C . THR A 1 433 ? 34.481 109.446 124.409 1.00 55.81 432 THR A C 1
ATO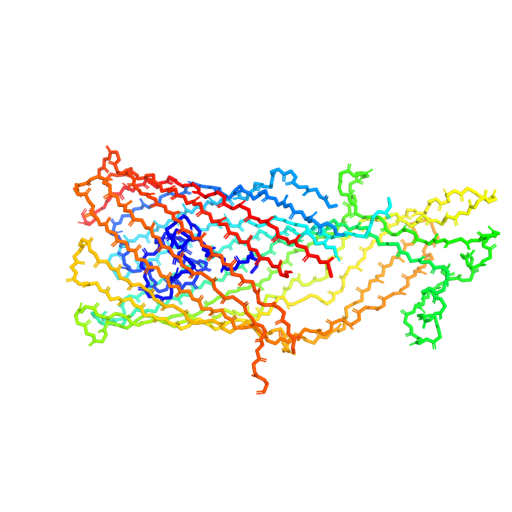M 2817 O O . THR A 1 433 ? 34.205 110.364 123.624 1.00 55.24 432 THR A O 1
ATOM 2821 N N . LYS A 1 434 ? 35.361 108.508 124.142 1.00 48.58 433 LYS A N 1
ATOM 2822 C CA . LYS A 1 434 ? 36.013 108.394 122.862 1.00 46.06 433 LYS A CA 1
ATOM 2823 C C . LYS A 1 434 ? 35.467 107.129 122.229 1.00 59.31 433 LYS A C 1
ATOM 2824 O O . LYS A 1 434 ? 35.575 106.043 122.815 1.00 54.46 433 LYS A O 1
ATOM 2830 N N . SER A 1 435 ? 34.866 107.273 121.048 1.00 51.19 434 SER A N 1
ATOM 2831 C CA . SER A 1 435 ? 34.251 106.157 120.338 1.00 55.09 434 SER A CA 1
ATOM 2832 C C . SER A 1 435 ? 34.985 105.915 119.028 1.00 61.95 434 SER A C 1
ATOM 2833 O O . SER A 1 435 ? 35.081 106.816 118.184 1.00 61.22 434 SER A O 1
ATOM 2836 N N . PHE A 1 436 ? 35.472 104.695 118.852 1.00 60.46 435 PHE A N 1
ATOM 2837 C CA . PHE A 1 436 ? 36.024 104.233 117.589 1.00 60.05 435 PHE A CA 1
ATOM 2838 C C . PHE A 1 436 ? 34.997 103.314 116.940 1.00 68.30 435 PHE A C 1
ATOM 2839 O O . PHE A 1 436 ? 34.670 102.260 117.490 1.00 63.34 435 PHE A O 1
ATOM 2847 N N . HIS A 1 437 ? 34.494 103.699 115.779 1.00 84.83 436 HIS A N 1
ATOM 2848 C CA . HIS A 1 437 ? 33.385 102.950 115.209 1.00 92.72 436 HIS A CA 1
ATOM 2849 C C . HIS A 1 437 ? 33.896 101.756 114.412 1.00 70.75 436 HIS A C 1
ATOM 2850 O O . HIS A 1 437 ? 35.094 101.588 114.184 1.00 64.83 436 HIS A O 1
ATOM 2857 N N . HIS A 1 438 ? 32.972 100.881 114.031 1.00 80.62 437 HIS A N 1
ATOM 2858 C CA . HIS A 1 438 ? 33.380 99.769 113.183 1.00 103.71 437 HIS A CA 1
ATOM 2859 C C . HIS A 1 438 ? 32.354 99.463 112.097 1.00 125.46 437 HIS A C 1
ATOM 2860 O O . HIS A 1 438 ? 32.653 99.643 110.910 1.00 134.24 437 HIS A O 1
ATOM 2867 N N . HIS A 1 439 ? 31.156 99.015 112.491 1.00 123.95 438 HIS A N 1
ATOM 2868 C CA . HIS A 1 439 ? 30.084 98.584 111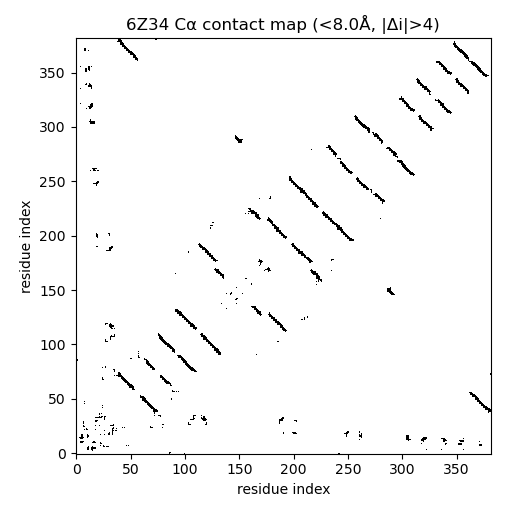.575 1.00 125.83 438 HIS A CA 1
ATOM 2869 C C . HIS A 1 439 ? 30.634 97.865 110.341 1.00 124.97 438 HIS A C 1
ATOM 2870 O O . HIS A 1 439 ? 30.325 98.205 109.194 1.00 127.02 438 HIS A O 1
ATOM 2877 N N . HIS A 1 440 ? 31.447 96.840 110.598 1.00 121.01 439 HIS A N 1
ATOM 2878 C CA . HIS A 1 440 ? 32.155 96.088 109.562 1.00 116.65 439 HIS A CA 1
ATOM 2879 C C . HIS A 1 440 ? 33.084 96.987 108.745 1.00 105.89 439 HIS A C 1
ATOM 2880 O O . HIS A 1 440 ? 34.304 96.972 108.931 1.00 91.01 439 HIS A O 1
#

Solvent-accessible surface area: 18247 Å² total; per-residue (Å²): 72,62,71,32,12,2,23,0,1,18,0,4,0,1,0,2,0,0,0,1,13,53,4,19,10,22,0,0,24,12,0,0,0,0,0,3,58,15,120,50,3,67,10,68,12,101,12,72,0,56,13,53,11,88,82,60,144,75,90,94,15,100,24,71,0,64,10,99,14,68,0,103,23,13,106,95,103,0,89,10,56,9,22,9,14,8,24,24,32,34,123,140,97,59,34,47,52,56,36,0,46,13,41,0,111,8,46,3,71,57,58,57,156,90,43,7,51,4,42,7,96,0,31,0,70,0,8,8,5,20,2,46,40,35,39,73,94,83,13,31,81,20,66,70,116,58,26,15,59,24,65,14,17,88,60,16,98,84,22,79,122,26,57,8,7,16,13,19,1,13,83,151,184,45,119,40,4,7,3,58,12,148,18,89,4,0,2,101,6,65,3,84,37,98,54,127,88,18,24,54,1,55,3,86,28,82,74,2,109,1,22,78,0,61,22,73,6,41,16,24,2,31,5,101,111,37,35,96,71,88,39,68,7,63,0,45,12,56,59,54,60,29,19,1,15,58,14,39,8,72,1,45,59,97,55,129,100,80,5,46,2,84,5,64,24,53,19,59,96,63,73,31,165,26,91,47,56,17,39,3,68,22,139,97,88,36,44,38,26,48,18,76,62,57,142,83,126,132,13,21,10,8,90,2,94,5,32,10,107,105,124,61,100,62,98,14,87,22,57,6,68,11,81,11,41,81,17,120,172,194,48,85,40,34,55,4,103,13,25,14,64,4,60,23,134,40,123,67,26,46,33,12,56,1,84,2,103,13,87,97,149,175,51,18,33,7,38,62,7,31,0,60,9,68,36,39,15,100,71,113,124,203

CATH classification: 2.40.160.60

Organism: Pseudomonas putida (NCBI:txid303)

InterPro domains:
  IPR005017 Outer membrane protein transport protein (OMPP1/FadL/TodX) [PF03349] (40-434)
  IPR005017 Outer membrane protein transport protein (OMPP1/FadL/TodX) [PTHR35093] (37-436)

Secondary structure (DSSP, 8-state):
---SS-SHHHHHHTTT--SSS--GGGGGGS-GGGGGGSPSEEEEEEEEEEEEEEEE----S-EEEEEEEEEEEETTEEEEEEEEEEEEEE----EEEEEEEEEEEEEEEE-SSSEEEEEEEEEEEEEEEEEEEEEHHHHHHHHHTT-EESTHHHHHHTSTTEEEEEEEE-TTTSTTBEEEEEEEEEEEEEEEE-SSSEEEEEEEEPPBB---EEEEEEEEEEETTT--EEEEEEEEE----BPPEEEEEEEEEEETTEEEEEEEEEE-GGGS----EEEEEETTT--EEEEE-------EEEEEEEEEEEETTTEEEEEEEEEEEE-------EEEEEEEEEEEEETTEEEEEEEEEEEE---EEEEEEEEEEEEEEEE---

Foldseek 3Di:
DAPQCAFFQQCVQQSRDDQADQSDQSCLVPFLLSNLVDAAFKKWKKKWKWKAKDKPVADRHTDIWIKIKIWHDDDFKIWIWIWTWHWGWDQCHWIKIKIKIWIWTKMKGDPDPFKIKMKIKTWMKIWMWGKDKAFPVNVVVCVVVVFKDWPVVVVLVPPPQWTIKMKGFHCVPDNFGTWMFIWMWMKIKMKGCPDPFKIKIKMKTAWIFGAKTKIKIWIWTDHPPRHTRIFIFMKIKGGDIQFMKMKIWMKGHPDVFKIKIKMKMKTAQQPRFFQIKMKTAGHPPRIIMIGGDRDGDAMKMKMKIKMWGHDPDFKIKMWIKIWMDGDDCDFWIKIKIKIWMKGAPDPFKMKIWMWMWMWTDVMIMIMIMIMIMMMGGDHDND

B-factor: mean 75.95, std 26.22, range [36.51, 160.15]

Sequence (382 aa):
AFNLVGVGPVSQGMGGIGAAFNIGAQGMMLNPATLTQMQEGMHLGLGMDIITAELEVRNNGPYVAPELSLVWRGERYALGVGAFASDGVGTLENYSRLIVLRIPFSAAYQVNEKLSVGASLDAVWTSVNLGLLLDTTQIGTLVGQGQVSGSLMPALLSVPELSAGYLSADNHRASGGGVDSWGIGGRLGLTYQLTPKTRVGIVYNFKTHVGDLSGNADLTAVSAVAGNIPLSGELKLHNFEMPASLVAGISHEFSDQFAVAFDYKRVYWSDVMDDIEVNFKQKATGDTINLKLPFNYRDTNVYSLGAQYRYGANWVFRAGVHYAQLANPPSTPTTSLSGGFSYAFSPEDVVDFSLAYGFKKEVSHSQIVTSISYTKSFHHHH